Protein AF-0000000085035980 (afdb_homodimer)

Solvent-accessible surface area (backbone atoms only — not comparable to full-atom values): 27207 Å² total; per-residue (Å²): 126,82,71,66,86,50,69,92,52,62,40,72,42,54,65,80,47,55,46,78,44,64,84,33,50,32,32,36,39,43,34,33,29,64,43,65,61,63,40,51,68,20,53,54,36,39,59,37,24,78,70,65,35,41,71,38,26,33,40,32,36,49,60,96,44,25,35,40,38,38,39,32,27,53,57,57,89,90,57,61,62,69,59,51,44,53,54,54,40,66,39,82,35,38,68,42,63,49,66,51,69,40,91,44,62,8,38,35,56,46,75,41,41,35,51,34,28,55,84,95,39,54,28,29,56,40,51,43,65,27,53,51,40,35,54,52,49,40,23,71,74,60,32,64,69,53,27,39,54,50,34,19,52,39,17,21,44,25,11,39,47,51,28,53,55,51,50,51,53,28,55,66,45,71,53,76,56,48,68,54,43,44,64,68,43,52,36,30,46,38,19,35,33,26,42,18,52,51,47,78,45,78,58,96,74,32,34,41,40,36,26,37,72,33,46,79,35,58,98,44,79,38,94,49,69,72,54,30,32,61,52,15,22,51,48,26,17,47,24,59,59,63,68,46,81,61,50,72,44,72,78,38,20,39,23,47,66,42,93,34,27,28,30,44,32,41,61,72,78,126,126,82,72,66,84,50,70,92,51,62,40,71,41,54,64,78,47,56,46,79,44,64,84,32,49,32,32,37,37,42,36,34,28,64,44,66,60,64,38,51,67,18,53,54,37,39,59,38,24,78,71,65,32,39,71,38,28,33,39,32,36,49,59,94,43,26,35,41,38,37,39,31,27,52,56,58,89,88,56,61,61,69,59,51,45,53,56,54,39,65,39,83,36,38,69,44,62,48,66,50,69,42,90,43,61,8,37,34,56,48,74,40,40,35,53,35,27,56,83,93,38,55,28,29,57,40,51,42,64,27,54,50,39,34,54,53,49,40,23,70,76,60,32,61,68,53,26,38,54,50,36,20,52,39,16,21,45,25,10,40,47,51,30,52,55,52,51,51,52,28,53,65,47,70,52,79,56,47,67,53,45,44,64,68,41,53,36,29,46,39,19,37,33,26,41,20,51,51,48,79,46,78,55,96,74,32,34,40,40,35,27,36,73,32,46,79,36,59,98,43,80,38,95,49,70,72,52,31,33,60,52,16,23,51,48,26,17,47,23,59,59,62,67,47,80,59,49,73,43,72,78,37,18,40,24,47,67,42,91,34,26,28,31,44,34,40,62,73,80,129

Radius of gyration: 23.24 Å; Cα contacts (8 Å, |Δi|>4): 1250; chains: 2; bounding box: 61×68×43 Å

Sequence (540 aa):
MIHESLEGRYFCIKPPLLAVSPGKNLLIFYLEISRDRPGILAEVTRELSSRGVNIIRNSTQVEGGKGLIMIIVERPDDVNIEELKKHLESIEGIESVEYEESRIKGLLIPYHLFPLMREDVRIIAFNVRAIKHLSEELSRILGSSASGAILFRIGYEMGKGFAEDRLKIAERVGIKDPFEILRHISVPLYASSGYGIASLEEAGGVFSLRIRENFEAVDRKSKEPSCYMTKGMWKGSLERIFNRSISIEEVKCKAKGDEYCEFKIEIPRGMIHESLEGRYFCIKPPLLAVSPGKNLLIFYLEISRDRPGILAEVTRELSSRGVNIIRNSTQVEGGKGLIMIIVERPDDVNIEELKKHLESIEGIESVEYEESRIKGLLIPYHLFPLMREDVRIIAFNVRAIKHLSEELSRILGSSASGAILFRIGYEMGKGFAEDRLKIAERVGIKDPFEILRHISVPLYASSGYGIASLEEAGGVFSLRIRENFEAVDRKSKEPSCYMTKGMWKGSLERIFNRSISIEEVKCKAKGDEYCEFKIEIPRG

Structure (mmCIF, N/CA/C/O backbone):
data_AF-0000000085035980-model_v1
#
loop_
_entity.id
_entity.type
_entity.pdbx_description
1 polymer 'Predicted hydrocarbon binding protein (Contains V4R domain)'
#
loop_
_atom_site.group_PDB
_atom_site.id
_atom_site.type_symbol
_atom_site.label_atom_id
_atom_site.label_alt_id
_atom_site.label_comp_id
_atom_site.label_asym_id
_atom_site.label_entity_id
_atom_site.label_seq_id
_atom_site.pdbx_PDB_ins_code
_atom_site.Cartn_x
_atom_site.Cartn_y
_atom_site.Cartn_z
_atom_site.occupancy
_atom_site.B_iso_or_equiv
_atom_site.auth_seq_id
_atom_site.auth_comp_id
_atom_site.auth_asym_id
_atom_site.auth_atom_id
_atom_site.pdbx_PDB_model_num
ATOM 1 N N . MET A 1 1 ? 15.703 -25.156 -7.852 1 27.3 1 MET A N 1
ATOM 2 C CA . MET A 1 1 ? 15.422 -25.422 -6.445 1 27.3 1 MET A CA 1
ATOM 3 C C . MET A 1 1 ? 15.141 -24.125 -5.684 1 27.3 1 MET A C 1
ATOM 5 O O . MET A 1 1 ? 15.914 -23.172 -5.766 1 27.3 1 MET A O 1
ATOM 9 N N . ILE A 1 2 ? 13.961 -23.562 -5.57 1 38.06 2 ILE A N 1
ATOM 10 C CA . ILE A 1 2 ? 13.586 -22.406 -4.77 1 38.06 2 ILE A CA 1
ATOM 11 C C . ILE A 1 2 ? 14.391 -22.391 -3.475 1 38.06 2 ILE A C 1
ATOM 13 O O . ILE A 1 2 ? 14.367 -23.359 -2.707 1 38.06 2 ILE A O 1
ATOM 17 N N . HIS A 1 3 ? 15.469 -21.812 -3.385 1 40.28 3 HIS A N 1
ATOM 18 C CA . HIS A 1 3 ? 16.328 -21.844 -2.205 1 40.28 3 HIS A CA 1
ATOM 19 C C . HIS A 1 3 ? 15.508 -21.688 -0.926 1 40.28 3 HIS A C 1
ATOM 21 O O . HIS A 1 3 ? 14.695 -20.766 -0.806 1 40.28 3 HIS A O 1
ATOM 27 N N . GLU A 1 4 ? 15.281 -22.75 -0.201 1 49.59 4 GLU A N 1
ATOM 28 C CA . GLU A 1 4 ? 14.703 -23.188 1.066 1 49.59 4 GLU A CA 1
ATOM 29 C C . GLU A 1 4 ? 15.055 -22.219 2.193 1 49.59 4 GLU A C 1
ATOM 31 O O . GLU A 1 4 ? 14.602 -22.391 3.326 1 49.59 4 GLU A O 1
ATOM 36 N N . SER A 1 5 ? 16.094 -21.312 1.907 1 56.88 5 SER A N 1
ATOM 37 C CA . SER A 1 5 ? 16.672 -20.656 3.074 1 56.88 5 SER A CA 1
ATOM 38 C C . SER A 1 5 ? 15.664 -19.766 3.775 1 56.88 5 SER A C 1
ATOM 40 O O . SER A 1 5 ? 15.82 -19.438 4.957 1 56.88 5 SER A O 1
ATOM 42 N N . LEU A 1 6 ? 14.609 -19.438 3.057 1 75.88 6 LEU A N 1
ATOM 43 C CA . LEU A 1 6 ? 13.719 -18.516 3.727 1 75.88 6 LEU A CA 1
ATOM 44 C C . LEU A 1 6 ? 12.5 -19.234 4.293 1 75.88 6 LEU A C 1
ATOM 46 O O . LEU A 1 6 ? 11.539 -18.594 4.734 1 75.88 6 LEU A O 1
ATOM 50 N N . GLU A 1 7 ? 12.625 -20.516 4.359 1 71.56 7 GLU A N 1
ATOM 51 C CA . GLU A 1 7 ? 11.398 -21.188 4.773 1 71.56 7 GLU A CA 1
ATOM 52 C C . GLU A 1 7 ? 10.906 -20.656 6.117 1 71.56 7 GLU A C 1
ATOM 54 O O . GLU A 1 7 ? 11.656 -20.641 7.098 1 71.56 7 GLU A O 1
ATOM 59 N N . GLY A 1 8 ? 9.75 -20.141 6.148 1 79.81 8 GLY A N 1
ATOM 60 C CA . GLY A 1 8 ? 9 -19.688 7.309 1 79.81 8 GLY A CA 1
ATOM 61 C C . GLY A 1 8 ? 9.336 -18.266 7.711 1 79.81 8 GLY A C 1
ATOM 62 O O . GLY A 1 8 ? 8.75 -17.719 8.648 1 79.81 8 GLY A O 1
ATOM 63 N N . ARG A 1 9 ? 10.367 -17.703 7.043 1 90.88 9 ARG A N 1
ATOM 64 C CA . ARG A 1 9 ? 10.727 -16.344 7.391 1 90.88 9 ARG A CA 1
ATOM 65 C C . ARG A 1 9 ? 9.961 -15.336 6.531 1 90.88 9 ARG A C 1
ATOM 67 O O . ARG A 1 9 ? 9.797 -15.539 5.328 1 90.88 9 ARG A O 1
ATOM 74 N N . TYR A 1 10 ? 9.469 -14.336 7.184 1 93.31 10 TYR A N 1
ATOM 75 C CA . TYR A 1 10 ? 8.781 -13.242 6.504 1 93.31 10 TYR A CA 1
ATOM 76 C C . TYR A 1 10 ? 9.367 -11.898 6.91 1 93.31 10 TYR A C 1
ATOM 78 O O . TYR A 1 10 ? 9.945 -11.766 7.992 1 93.31 10 TYR A O 1
ATOM 86 N N . PHE A 1 11 ? 9.289 -10.992 6.023 1 94.75 11 PHE A N 1
ATOM 87 C CA . PHE A 1 11 ? 9.883 -9.68 6.215 1 94.75 11 PHE A CA 1
ATOM 88 C C . PHE A 1 11 ? 8.828 -8.586 6.102 1 94.75 11 PHE A C 1
ATOM 90 O O . PHE A 1 11 ? 8.141 -8.492 5.086 1 94.75 11 PHE A O 1
ATOM 97 N N . CYS A 1 12 ? 8.797 -7.816 7.086 1 94.56 12 CYS A N 1
ATOM 98 C CA . CYS A 1 12 ? 7.844 -6.715 7.156 1 94.56 12 CYS A CA 1
ATOM 99 C C . CYS A 1 12 ? 8.273 -5.566 6.246 1 94.56 12 CYS A C 1
ATOM 101 O O . CYS A 1 12 ? 9.453 -5.223 6.188 1 94.56 12 CYS A O 1
ATOM 103 N N . ILE A 1 13 ? 7.309 -5.004 5.543 1 94.12 13 ILE A N 1
ATOM 104 C CA . ILE A 1 13 ? 7.645 -3.854 4.711 1 94.12 13 ILE A CA 1
ATOM 105 C C . ILE A 1 13 ? 6.852 -2.633 5.168 1 94.12 13 ILE A C 1
ATOM 107 O O . ILE A 1 13 ? 5.652 -2.732 5.449 1 94.12 13 ILE A O 1
ATOM 111 N N . LYS A 1 14 ? 7.535 -1.536 5.23 1 93.44 14 LYS A N 1
ATOM 112 C CA . LYS A 1 14 ? 6.977 -0.222 5.535 1 93.44 14 LYS A CA 1
ATOM 113 C C . LYS A 1 14 ? 7.324 0.791 4.449 1 93.44 14 LYS A C 1
ATOM 115 O O . LYS A 1 14 ? 8.383 1.42 4.5 1 93.44 14 LYS A O 1
ATOM 120 N N . PRO A 1 15 ? 6.461 0.969 3.465 1 90.38 15 PRO A N 1
ATOM 121 C CA . PRO A 1 15 ? 6.754 1.975 2.441 1 90.38 15 PRO A CA 1
ATOM 122 C C . PRO A 1 15 ? 6.887 3.383 3.02 1 90.38 15 PRO A C 1
ATOM 124 O O . PRO A 1 15 ? 6.477 3.629 4.156 1 90.38 15 PRO A O 1
ATOM 127 N N . PRO A 1 16 ? 7.539 4.219 2.271 1 92.12 16 PRO A N 1
ATOM 128 C CA . PRO A 1 16 ? 7.781 5.559 2.807 1 92.12 16 PRO A CA 1
ATOM 129 C C . PRO A 1 16 ? 6.555 6.461 2.715 1 92.12 16 PRO A C 1
ATOM 131 O O . PRO A 1 16 ? 6.656 7.605 2.264 1 92.12 16 PRO A O 1
ATOM 134 N N . LEU A 1 17 ? 5.477 6.027 3.279 1 92.5 17 LEU A N 1
ATOM 135 C CA . LEU A 1 17 ? 4.219 6.762 3.271 1 92.5 17 LEU A CA 1
ATOM 136 C C . LEU A 1 17 ? 4.109 7.668 4.492 1 92.5 17 LEU A C 1
ATOM 138 O O . LEU A 1 17 ? 3.297 8.594 4.516 1 92.5 17 LEU A O 1
ATOM 142 N N . LEU A 1 18 ? 4.883 7.402 5.418 1 93.38 18 LEU A N 1
ATOM 143 C CA . LEU A 1 18 ? 4.879 8.062 6.719 1 93.38 18 LEU A CA 1
ATOM 144 C C . LEU A 1 18 ? 6.16 7.746 7.484 1 93.38 18 LEU A C 1
ATOM 146 O O . LEU A 1 18 ? 6.66 6.621 7.438 1 93.38 18 LEU A O 1
ATOM 150 N N . ALA A 1 19 ? 6.707 8.758 8.086 1 94.06 19 ALA A N 1
ATOM 151 C CA . ALA A 1 19 ? 7.84 8.547 8.984 1 94.06 19 ALA A CA 1
ATOM 152 C C . ALA A 1 19 ? 7.652 9.312 10.289 1 94.06 19 ALA A C 1
ATOM 154 O O . ALA A 1 19 ? 7.344 10.508 10.281 1 94.06 19 ALA A O 1
ATOM 155 N N . VAL A 1 20 ? 7.773 8.617 11.352 1 93.25 20 VAL A N 1
ATOM 156 C CA . VAL A 1 20 ? 7.672 9.219 12.68 1 93.25 20 VAL A CA 1
ATOM 157 C C . VAL A 1 20 ? 9 9.062 13.422 1 93.25 20 VAL A C 1
ATOM 159 O O . VAL A 1 20 ? 9.477 7.945 13.641 1 93.25 20 VAL A O 1
ATOM 162 N N . SER A 1 21 ? 9.648 10.062 13.703 1 92.06 21 SER A N 1
ATOM 163 C CA . SER A 1 21 ? 10.867 10.156 14.5 1 92.06 21 SER A CA 1
ATOM 164 C C . SER A 1 21 ? 10.797 11.312 15.484 1 92.06 21 SER A C 1
ATOM 166 O O . SER A 1 21 ? 11.328 12.391 15.227 1 92.06 21 SER A O 1
ATOM 168 N N . PRO A 1 22 ? 10.211 11.039 16.625 1 91 22 PRO A N 1
ATOM 169 C CA . PRO A 1 22 ? 9.922 12.125 17.562 1 91 22 PRO A CA 1
ATOM 170 C C . PRO A 1 22 ? 11.148 12.977 17.875 1 91 22 PRO A C 1
ATOM 172 O O . PRO A 1 22 ? 12.227 12.438 18.141 1 91 22 PRO A O 1
ATOM 175 N N . GLY A 1 23 ? 10.984 14.258 17.797 1 89.44 23 GLY A N 1
ATOM 176 C CA . GLY A 1 23 ? 12 15.219 18.188 1 89.44 23 GLY A CA 1
ATOM 177 C C . GLY A 1 23 ? 12.977 15.531 17.078 1 89.44 23 GLY A C 1
ATOM 178 O O . GLY A 1 23 ? 13.859 16.375 17.234 1 89.44 23 GLY A O 1
ATOM 179 N N . LYS A 1 24 ? 12.789 14.906 15.93 1 91.94 24 LYS A N 1
ATOM 180 C CA . LYS A 1 24 ? 13.719 15.117 14.828 1 91.94 24 LYS A CA 1
ATOM 181 C C . LYS A 1 24 ? 13.047 15.852 13.664 1 91.94 24 LYS A C 1
ATOM 183 O O . LYS A 1 24 ? 11.859 15.633 13.391 1 91.94 24 LYS A O 1
ATOM 188 N N . ASN A 1 25 ? 13.844 16.703 13.078 1 93.38 25 ASN A N 1
ATOM 189 C CA . ASN A 1 25 ? 13.375 17.25 11.812 1 93.38 25 ASN A CA 1
ATOM 190 C C . ASN A 1 25 ? 13.617 16.297 10.656 1 93.38 25 ASN A C 1
ATOM 192 O O . ASN A 1 25 ? 14.672 15.664 10.578 1 93.38 25 ASN A O 1
ATOM 196 N N . LEU A 1 26 ? 12.633 16.203 9.828 1 95.25 26 LEU A N 1
ATOM 197 C CA . LEU A 1 26 ? 12.727 15.234 8.742 1 95.25 26 LEU A CA 1
ATOM 198 C C . LEU A 1 26 ? 12.625 15.922 7.387 1 95.25 26 LEU A C 1
ATOM 200 O O . LEU A 1 26 ? 12.047 17 7.273 1 95.25 26 LEU A O 1
ATOM 204 N N . LEU A 1 27 ? 13.25 15.273 6.418 1 95.25 27 LEU A N 1
ATOM 205 C CA . LEU A 1 27 ? 13.25 15.703 5.027 1 95.25 27 LEU A CA 1
ATOM 206 C C . LEU A 1 27 ? 13.078 14.523 4.086 1 95.25 27 LEU A C 1
ATOM 208 O O . LEU A 1 27 ? 13.57 13.422 4.363 1 95.25 27 LEU A O 1
ATOM 212 N N . ILE A 1 28 ? 12.281 14.812 3.027 1 96.19 28 ILE A 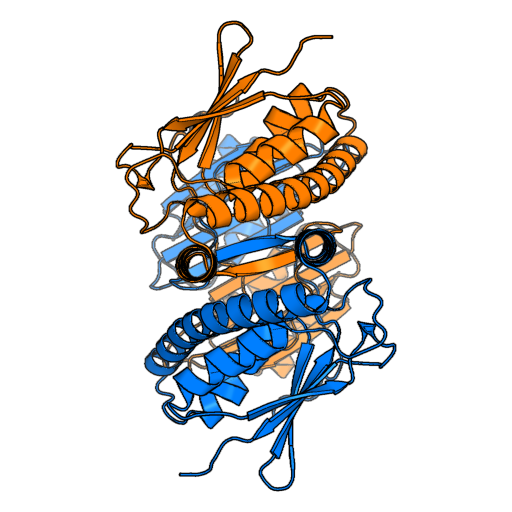N 1
ATOM 213 C CA . ILE A 1 28 ? 12.242 13.812 1.969 1 96.19 28 ILE A CA 1
ATOM 214 C C . ILE A 1 28 ? 12.805 14.398 0.677 1 96.19 28 ILE A C 1
ATOM 216 O O . ILE A 1 28 ? 12.477 15.531 0.315 1 96.19 28 ILE A O 1
ATOM 220 N N . PHE A 1 29 ? 13.656 13.656 0.027 1 96.94 29 PHE A N 1
ATOM 221 C CA . PHE A 1 29 ? 14.164 14 -1.3 1 96.94 29 PHE A CA 1
ATOM 222 C C . PHE A 1 29 ? 13.469 13.164 -2.371 1 96.94 29 PHE A C 1
ATOM 224 O O . PHE A 1 29 ? 13.211 11.977 -2.17 1 96.94 29 PHE A O 1
ATOM 231 N N . TYR A 1 30 ? 13.141 13.797 -3.471 1 97.19 30 TYR A N 1
ATOM 232 C CA . TYR A 1 30 ? 12.68 13.156 -4.695 1 97.19 30 TYR A CA 1
ATOM 233 C C . TYR A 1 30 ? 13.68 13.344 -5.824 1 97.19 30 TYR A C 1
ATOM 235 O O . TYR A 1 30 ? 13.906 14.469 -6.289 1 97.19 30 TYR A O 1
ATOM 243 N N . LEU A 1 31 ? 14.281 12.289 -6.219 1 98.19 31 LEU A N 1
ATOM 244 C CA . LEU A 1 31 ? 15.242 12.352 -7.316 1 98.19 31 LEU A CA 1
ATOM 245 C C . LEU A 1 31 ? 14.711 11.633 -8.547 1 98.19 31 LEU A C 1
ATOM 247 O O . LEU A 1 31 ? 14.555 10.406 -8.539 1 98.19 31 LEU A O 1
ATOM 251 N N . GLU A 1 32 ? 14.477 12.359 -9.602 1 97.75 32 GLU A N 1
ATOM 252 C CA . GLU A 1 32 ? 14.016 11.758 -10.844 1 97.75 32 GLU A CA 1
ATOM 253 C C . GLU A 1 32 ? 15.195 11.312 -11.711 1 97.75 32 GLU A C 1
ATOM 255 O O . GLU A 1 32 ? 16.156 12.062 -11.906 1 97.75 32 GLU A O 1
ATOM 260 N N . ILE A 1 33 ? 15.102 10.102 -12.141 1 97.88 33 ILE A N 1
ATOM 261 C CA . ILE A 1 33 ? 16.125 9.516 -13 1 97.88 33 ILE A CA 1
ATOM 262 C C . ILE A 1 33 ? 15.672 9.594 -14.461 1 97.88 33 ILE A C 1
ATOM 264 O O . ILE A 1 33 ? 14.609 9.078 -14.82 1 97.88 33 ILE A O 1
ATOM 268 N N . SER A 1 34 ? 16.438 10.172 -15.336 1 96.88 34 SER A N 1
ATOM 269 C CA . SER A 1 34 ? 16.125 10.273 -16.75 1 96.88 34 SER A CA 1
ATOM 270 C C . SER A 1 34 ? 16.828 9.195 -17.562 1 96.88 34 SER A C 1
ATOM 272 O O . SER A 1 34 ? 16.344 8.781 -18.625 1 96.88 34 SER A O 1
ATOM 274 N N . ARG A 1 35 ? 17.953 8.82 -17.062 1 96.44 35 ARG A N 1
ATOM 275 C CA . ARG A 1 35 ? 18.734 7.766 -17.703 1 96.44 35 ARG A CA 1
ATOM 276 C C . ARG A 1 35 ? 19.344 6.828 -16.672 1 96.44 35 ARG A C 1
ATOM 278 O O . ARG A 1 35 ? 20.406 7.121 -16.109 1 96.44 35 ARG A O 1
ATOM 285 N N . ASP A 1 36 ? 18.781 5.711 -16.641 1 94 36 ASP A N 1
ATOM 286 C CA . ASP A 1 36 ? 19.188 4.73 -15.633 1 94 36 ASP A CA 1
ATOM 287 C C . ASP A 1 36 ? 20.516 4.086 -16 1 94 36 ASP A C 1
ATOM 289 O O . ASP A 1 36 ? 20.828 3.908 -17.188 1 94 36 ASP A O 1
ATOM 293 N N . ARG A 1 37 ? 21.281 3.787 -15.062 1 93.19 37 ARG A N 1
ATOM 294 C CA . ARG A 1 37 ? 22.531 3.033 -15.117 1 93.19 37 ARG A CA 1
ATOM 295 C C . ARG A 1 37 ? 22.891 2.453 -13.758 1 93.19 37 ARG A C 1
ATOM 297 O O . ARG A 1 37 ? 22.469 2.982 -12.719 1 93.19 37 ARG A O 1
ATOM 304 N N . PRO A 1 38 ? 23.688 1.399 -13.844 1 91.81 38 PRO A N 1
ATOM 305 C CA . PRO A 1 38 ? 24.141 0.854 -12.562 1 91.81 38 PRO A CA 1
ATOM 306 C C . PRO A 1 38 ? 24.922 1.865 -11.727 1 91.81 38 PRO A C 1
ATOM 308 O O . PRO A 1 38 ? 25.781 2.57 -12.258 1 91.81 38 PRO A O 1
ATOM 311 N N . GLY A 1 39 ? 24.453 2.082 -10.406 1 94.56 39 GLY A N 1
ATOM 312 C CA . GLY A 1 39 ? 25.297 2.836 -9.492 1 94.56 39 GLY A CA 1
ATOM 313 C C . GLY A 1 39 ? 24.703 4.164 -9.078 1 94.56 39 GLY A C 1
ATOM 314 O O . GLY A 1 39 ? 25.219 4.84 -8.188 1 94.56 39 GLY A O 1
ATOM 315 N N . ILE A 1 40 ? 23.609 4.574 -9.648 1 97.25 40 ILE A N 1
ATOM 316 C CA . ILE A 1 40 ? 23.016 5.863 -9.32 1 97.25 40 ILE A CA 1
ATOM 317 C C . ILE A 1 40 ? 22.656 5.906 -7.84 1 97.25 40 ILE A C 1
ATOM 319 O O . ILE A 1 40 ? 23.016 6.84 -7.125 1 97.25 40 ILE A O 1
ATOM 323 N N . LEU A 1 41 ? 21.938 4.867 -7.352 1 97.75 41 LEU A N 1
ATOM 324 C CA . LEU A 1 41 ? 21.562 4.832 -5.945 1 97.75 41 LEU A CA 1
ATOM 325 C C . LEU A 1 41 ? 22.781 4.832 -5.043 1 97.75 41 LEU A C 1
ATOM 327 O O . LEU A 1 41 ? 22.797 5.488 -4 1 97.75 41 LEU A O 1
ATOM 331 N N . ALA A 1 42 ? 23.828 4.145 -5.469 1 97.44 42 ALA A N 1
ATOM 332 C CA . ALA A 1 42 ? 25.062 4.105 -4.707 1 97.44 42 ALA A CA 1
ATOM 333 C C . ALA A 1 42 ? 25.688 5.496 -4.582 1 97.44 42 ALA A C 1
ATOM 335 O O . ALA A 1 42 ? 26.125 5.895 -3.498 1 97.44 42 ALA A O 1
ATOM 336 N N . GLU A 1 43 ? 25.703 6.219 -5.625 1 97.62 43 GLU A N 1
ATOM 337 C CA . GLU A 1 43 ? 26.266 7.566 -5.621 1 97.62 43 GLU A CA 1
ATOM 338 C C . GLU A 1 43 ? 25.438 8.516 -4.766 1 97.62 43 GLU A C 1
ATOM 340 O O . GLU A 1 43 ? 25.984 9.305 -3.992 1 97.62 43 GLU A O 1
ATOM 345 N N . VAL A 1 44 ? 24.141 8.414 -4.922 1 98.38 44 VAL A N 1
ATOM 346 C CA . VAL A 1 44 ? 23.234 9.266 -4.164 1 98.38 44 VAL A CA 1
ATOM 347 C C . VAL A 1 44 ? 23.406 9.023 -2.67 1 98.38 44 VAL A C 1
ATOM 349 O O . VAL A 1 44 ? 23.578 9.961 -1.895 1 98.38 44 VAL A O 1
ATOM 352 N N . THR A 1 45 ? 23.422 7.754 -2.27 1 97.69 45 THR A N 1
ATOM 353 C CA . THR A 1 45 ? 23.484 7.414 -0.853 1 97.69 45 THR A CA 1
ATOM 354 C C . THR A 1 45 ? 24.875 7.715 -0.289 1 97.69 45 THR A C 1
ATOM 356 O O . THR A 1 45 ? 25 8.07 0.883 1 97.69 45 THR A O 1
ATOM 359 N N . ARG A 1 46 ? 25.844 7.621 -1.119 1 96.62 46 ARG A N 1
ATOM 360 C CA . ARG A 1 46 ? 27.188 7.992 -0.698 1 96.62 46 ARG A CA 1
ATOM 361 C C . ARG A 1 46 ? 27.281 9.484 -0.4 1 96.62 46 ARG A C 1
ATOM 363 O O . ARG A 1 46 ? 27.938 9.891 0.563 1 96.62 46 ARG A O 1
ATOM 370 N N . GLU A 1 47 ? 26.672 10.273 -1.249 1 96.38 47 GLU A N 1
ATOM 371 C CA . GLU A 1 47 ? 26.641 11.719 -1.019 1 96.38 47 GLU A CA 1
ATOM 372 C C . GLU A 1 47 ? 26.016 12.047 0.333 1 96.38 47 GLU A C 1
ATOM 374 O O . GLU A 1 47 ? 26.516 12.922 1.054 1 96.38 47 GLU A O 1
ATOM 379 N N . LEU A 1 48 ? 24.969 11.367 0.679 1 95.94 48 LEU A N 1
ATOM 380 C CA . LEU A 1 48 ? 24.297 11.578 1.955 1 95.94 48 LEU A CA 1
ATOM 381 C C . LEU A 1 48 ? 25.172 11.102 3.115 1 95.94 48 LEU A C 1
ATOM 383 O O . LEU A 1 48 ? 25.359 11.836 4.09 1 95.94 48 LEU A O 1
ATOM 387 N N . SER A 1 49 ? 25.75 9.938 2.957 1 94.75 49 SER A N 1
ATOM 388 C CA . SER A 1 49 ? 26.531 9.359 4.043 1 94.75 49 SER A CA 1
ATOM 389 C C . SER A 1 49 ? 27.797 10.156 4.297 1 94.75 49 SER A C 1
ATOM 391 O O . SER A 1 49 ? 28.25 10.289 5.441 1 94.75 49 SER A O 1
ATOM 393 N N . SER A 1 50 ? 28.438 10.68 3.264 1 93.75 50 SER A N 1
ATOM 394 C CA . SER A 1 50 ? 29.656 11.469 3.402 1 93.75 50 SER A CA 1
ATOM 395 C C . SER A 1 50 ? 29.406 12.734 4.219 1 93.75 50 SER A C 1
ATOM 397 O O . SER A 1 50 ? 30.344 13.328 4.754 1 93.75 50 SER A O 1
ATOM 399 N N . ARG A 1 51 ? 28.203 13.094 4.383 1 93.12 51 ARG A N 1
ATOM 400 C CA . ARG A 1 51 ? 27.828 14.289 5.133 1 93.12 51 ARG A CA 1
ATOM 401 C C . ARG A 1 51 ? 27.203 13.914 6.477 1 93.12 51 ARG A C 1
ATOM 403 O O . ARG A 1 51 ? 26.641 14.766 7.168 1 93.12 51 ARG A O 1
ATOM 410 N N . GLY A 1 52 ? 27.188 12.609 6.711 1 90.75 52 GLY A N 1
ATOM 411 C CA . GLY A 1 52 ? 26.688 12.125 7.988 1 90.75 52 GLY A CA 1
ATOM 412 C C . GLY A 1 52 ? 25.172 12.055 8.047 1 90.75 52 GLY A C 1
ATOM 413 O O . GLY A 1 52 ? 24.594 11.992 9.133 1 90.75 52 GLY A O 1
ATOM 414 N N . VAL A 1 53 ? 24.531 12.102 6.906 1 91.75 53 VAL A N 1
ATOM 415 C CA . VAL A 1 53 ? 23.078 12.078 6.855 1 91.75 53 VAL A CA 1
ATOM 416 C C . VAL A 1 53 ? 22.578 10.633 6.945 1 91.75 53 VAL A C 1
ATOM 418 O O . VAL A 1 53 ? 22.984 9.781 6.148 1 91.75 53 VAL A O 1
ATOM 421 N N . ASN A 1 54 ? 21.781 10.344 7.914 1 91.38 54 ASN A N 1
ATOM 422 C CA . ASN A 1 54 ? 21.203 9.016 8.094 1 91.38 54 ASN A CA 1
ATOM 423 C C . ASN A 1 54 ? 19.875 8.867 7.344 1 91.38 54 ASN A C 1
ATOM 425 O O . ASN A 1 54 ? 19.031 9.75 7.414 1 91.38 54 ASN A O 1
ATOM 429 N N . ILE A 1 55 ? 19.75 7.836 6.645 1 95.12 55 ILE A N 1
ATOM 430 C CA . ILE A 1 55 ? 18.547 7.535 5.875 1 95.12 55 ILE A CA 1
ATOM 431 C C . ILE A 1 55 ? 17.578 6.715 6.723 1 95.12 55 ILE A C 1
ATOM 433 O O . ILE A 1 55 ? 17.953 5.676 7.273 1 95.12 55 ILE A O 1
ATOM 437 N N . ILE A 1 56 ? 16.359 7.141 6.828 1 94.25 56 ILE A N 1
ATOM 438 C CA . ILE A 1 56 ? 15.328 6.488 7.617 1 94.25 56 ILE A CA 1
ATOM 439 C C . ILE A 1 56 ? 14.516 5.551 6.727 1 94.25 56 ILE A C 1
ATOM 441 O O . ILE A 1 56 ? 14.203 4.426 7.121 1 94.25 56 ILE A O 1
ATOM 445 N N . ARG A 1 57 ? 14.117 6.086 5.641 1 96 57 ARG A N 1
ATOM 446 C CA . ARG A 1 57 ? 13.367 5.348 4.633 1 96 57 ARG A CA 1
ATOM 447 C C . ARG A 1 57 ? 13.875 5.656 3.23 1 96 57 ARG A C 1
ATOM 449 O O . ARG A 1 57 ? 14.344 6.766 2.965 1 96 57 ARG A O 1
ATOM 456 N N . ASN A 1 58 ? 13.781 4.73 2.41 1 96.81 58 ASN A N 1
ATOM 457 C CA . ASN A 1 58 ? 14.117 4.914 1.002 1 96.81 58 ASN A CA 1
ATOM 458 C C . ASN A 1 58 ? 13.289 4 0.104 1 96.81 58 ASN A C 1
ATOM 460 O O . ASN A 1 58 ? 12.93 2.893 0.503 1 96.81 58 ASN A O 1
ATOM 464 N N . SER A 1 59 ? 12.953 4.516 -1.021 1 97.12 59 SER A N 1
ATOM 465 C CA . SER A 1 59 ? 12.328 3.725 -2.078 1 97.12 59 SER A CA 1
ATOM 466 C C . SER A 1 59 ? 12.875 4.105 -3.449 1 97.12 59 SER A C 1
ATOM 468 O O . SER A 1 59 ? 13 5.293 -3.768 1 97.12 59 SER A O 1
ATOM 470 N N . THR A 1 60 ? 13.266 3.188 -4.199 1 97.25 60 THR A N 1
ATOM 471 C CA . THR A 1 60 ? 13.727 3.393 -5.566 1 97.25 60 THR A CA 1
ATOM 472 C C . THR A 1 60 ? 12.93 2.531 -6.539 1 97.25 60 THR A C 1
ATOM 474 O O . THR A 1 60 ? 12.609 1.378 -6.246 1 97.25 60 THR A O 1
ATOM 477 N N . GLN A 1 61 ? 12.641 3.117 -7.641 1 96.06 61 GLN A N 1
ATOM 478 C CA . GLN A 1 61 ? 11.93 2.412 -8.703 1 96.06 61 GLN A CA 1
ATOM 479 C C . GLN A 1 61 ? 12.461 2.809 -10.078 1 96.06 61 GLN A C 1
ATOM 481 O O . GLN A 1 61 ? 12.68 3.99 -10.352 1 96.06 61 GLN A O 1
ATOM 486 N N . VAL A 1 62 ? 12.695 1.853 -10.883 1 94.56 62 VAL A N 1
ATOM 487 C CA . VAL A 1 62 ? 13.18 2.105 -12.227 1 94.56 62 VAL A CA 1
ATOM 488 C C . VAL A 1 62 ? 12.367 1.298 -13.234 1 94.56 62 VAL A C 1
ATOM 490 O O . VAL A 1 62 ? 12.07 0.124 -13 1 94.56 62 VAL A O 1
ATOM 493 N N . GLU A 1 63 ? 11.93 1.851 -14.273 1 89.75 63 GLU A N 1
ATOM 494 C CA . GLU A 1 63 ? 11.195 1.239 -15.383 1 89.75 63 GLU A CA 1
ATOM 495 C C . GLU A 1 63 ? 11.492 1.949 -16.703 1 89.75 63 GLU A C 1
ATOM 497 O O . GLU A 1 63 ? 11.328 3.166 -16.812 1 89.75 63 GLU A O 1
ATOM 502 N N . GLY A 1 64 ? 11.922 1.203 -17.719 1 88.31 64 GLY A N 1
ATOM 503 C CA . GLY A 1 64 ? 12.18 1.763 -19.047 1 88.31 64 GLY A CA 1
ATOM 504 C C . GLY A 1 64 ? 13.289 2.803 -19.047 1 88.31 64 GLY A C 1
ATOM 505 O O . GLY A 1 64 ? 13.188 3.816 -19.734 1 88.31 64 GLY A O 1
ATOM 506 N N . GLY A 1 65 ? 14.188 2.703 -18.172 1 92.62 65 GLY A N 1
ATOM 507 C CA . GLY A 1 65 ? 15.336 3.602 -18.125 1 92.62 65 GLY A CA 1
ATOM 508 C C . GLY A 1 65 ? 15.07 4.867 -17.328 1 92.62 65 GLY A C 1
ATOM 509 O O . GLY A 1 65 ? 15.969 5.691 -17.156 1 92.62 65 GLY A O 1
ATOM 510 N N . LYS A 1 66 ? 13.898 5.035 -16.906 1 96.12 66 LYS A N 1
ATOM 511 C CA . LYS A 1 66 ? 13.523 6.156 -16.047 1 96.12 66 LYS A CA 1
ATOM 512 C C . LYS A 1 66 ? 13.18 5.684 -14.648 1 96.12 66 LYS A C 1
ATOM 514 O O . LYS A 1 66 ? 12.953 4.492 -14.422 1 96.12 66 LYS A O 1
ATOM 519 N N . GLY A 1 67 ? 13.258 6.613 -13.766 1 96.19 67 GLY A N 1
ATOM 520 C CA . GLY A 1 67 ? 12.953 6.156 -12.422 1 96.19 67 GLY A CA 1
ATOM 521 C C . GLY A 1 67 ? 12.828 7.289 -11.422 1 96.19 67 GLY A C 1
ATOM 522 O O . GLY A 1 67 ? 12.758 8.461 -11.805 1 96.19 67 GLY A O 1
ATOM 523 N N . LEU A 1 68 ? 12.711 6.867 -10.172 1 97.62 68 LEU A N 1
ATOM 524 C CA . LEU A 1 68 ? 12.562 7.785 -9.047 1 97.62 68 LEU A CA 1
ATOM 525 C C . LEU A 1 68 ? 13.195 7.211 -7.789 1 97.62 68 LEU A C 1
ATOM 527 O O . LEU A 1 68 ? 13.039 6.023 -7.492 1 97.62 68 LEU A O 1
ATOM 531 N N . ILE A 1 69 ? 13.984 8.016 -7.129 1 98.12 69 ILE A N 1
ATOM 532 C CA . ILE A 1 69 ? 14.508 7.703 -5.805 1 98.12 69 ILE A CA 1
ATOM 533 C C . ILE A 1 69 ? 13.867 8.625 -4.766 1 98.12 69 ILE A C 1
ATOM 535 O O . ILE A 1 69 ? 13.898 9.852 -4.91 1 98.12 69 ILE A O 1
ATOM 539 N N . MET A 1 70 ? 13.289 8.086 -3.789 1 97.56 70 MET A N 1
ATOM 540 C CA . MET A 1 70 ? 12.75 8.82 -2.648 1 97.56 70 MET A CA 1
ATOM 541 C C . MET A 1 70 ? 13.516 8.484 -1.374 1 97.56 70 MET A C 1
ATOM 543 O O . MET A 1 70 ? 13.727 7.316 -1.06 1 97.56 70 MET A O 1
ATOM 547 N N . ILE A 1 71 ? 13.93 9.492 -0.656 1 97.75 71 ILE A N 1
ATOM 548 C CA . ILE A 1 71 ? 14.727 9.258 0.54 1 97.75 71 ILE A CA 1
ATOM 549 C C . ILE A 1 71 ? 14.242 10.156 1.674 1 97.75 71 ILE A C 1
ATOM 551 O O . ILE A 1 71 ? 14.188 11.383 1.525 1 97.75 71 ILE A O 1
ATOM 555 N N . ILE A 1 72 ? 13.859 9.578 2.746 1 96.94 72 ILE A N 1
ATOM 556 C CA . ILE A 1 72 ? 13.547 10.312 3.969 1 96.94 72 ILE A CA 1
ATOM 557 C C . ILE A 1 72 ? 14.742 10.273 4.914 1 96.94 72 ILE A C 1
ATOM 559 O O . ILE A 1 72 ? 15.266 9.195 5.223 1 96.94 72 ILE A O 1
ATOM 563 N N . VAL A 1 73 ? 15.148 11.398 5.375 1 96.5 73 VAL A N 1
ATOM 564 C CA . VAL A 1 73 ? 16.297 11.508 6.266 1 96.5 73 VAL A CA 1
ATOM 565 C C . VAL A 1 73 ? 15.953 12.406 7.449 1 96.5 73 VAL A C 1
ATOM 567 O O . VAL A 1 73 ? 14.977 13.156 7.406 1 96.5 73 VAL A O 1
ATOM 570 N N . GLU A 1 74 ? 16.734 12.195 8.508 1 92.62 74 GLU A N 1
ATOM 571 C CA . GLU A 1 74 ? 16.766 13.219 9.547 1 92.62 74 GLU A CA 1
ATOM 572 C C . GLU A 1 74 ? 17.547 14.445 9.086 1 92.62 74 GLU A C 1
ATOM 574 O O . GLU A 1 74 ? 18.672 14.32 8.602 1 92.62 74 GLU A O 1
ATOM 579 N N . ARG A 1 75 ? 16.922 15.562 9.133 1 91.06 75 ARG A N 1
ATOM 580 C CA . ARG A 1 75 ? 17.578 16.797 8.68 1 91.06 75 ARG A CA 1
ATOM 581 C C . ARG A 1 75 ? 18.859 17.062 9.461 1 91.06 75 ARG A C 1
ATOM 583 O O . ARG A 1 75 ? 18.812 17.219 10.688 1 91.06 75 ARG A O 1
ATOM 590 N N . PRO A 1 76 ? 19.922 17.047 8.734 1 86.38 76 PRO A N 1
ATOM 591 C CA . PRO A 1 76 ? 21.172 17.344 9.438 1 86.38 76 PRO A CA 1
ATOM 592 C C . PRO A 1 76 ? 21.312 18.812 9.805 1 86.38 76 PRO A C 1
ATOM 594 O O . PRO A 1 76 ? 20.906 19.688 9.039 1 86.38 76 PRO A O 1
ATOM 597 N N . ASP A 1 77 ? 21.828 19.141 10.969 1 84.25 77 ASP A N 1
ATOM 598 C CA . ASP A 1 77 ? 21.969 20.516 11.453 1 84.25 77 ASP A CA 1
ATOM 599 C C . ASP A 1 77 ? 23.047 21.266 10.68 1 84.25 77 ASP A C 1
ATOM 601 O O . ASP A 1 77 ? 22.906 22.469 10.43 1 84.25 77 ASP A O 1
ATOM 605 N N . ASP A 1 78 ? 24.062 20.641 10.227 1 88.38 78 ASP A N 1
ATOM 606 C CA . ASP A 1 78 ? 25.25 21.328 9.711 1 88.38 78 ASP A CA 1
ATOM 607 C C . ASP A 1 78 ? 25.359 21.172 8.195 1 88.38 78 ASP A C 1
ATOM 609 O O . ASP A 1 78 ? 26.422 21.391 7.621 1 88.38 78 ASP A O 1
ATOM 613 N N . VAL A 1 79 ? 24.25 20.844 7.578 1 90.69 79 VAL A N 1
ATOM 614 C CA . VAL A 1 79 ? 24.328 20.625 6.137 1 90.69 79 VAL A CA 1
ATOM 615 C C . VAL A 1 79 ? 23.453 21.641 5.414 1 90.69 79 VAL A C 1
ATOM 617 O O . VAL A 1 79 ? 22.297 21.859 5.789 1 90.69 79 VAL A O 1
ATOM 620 N N . ASN A 1 80 ? 24 22.359 4.473 1 94.06 80 ASN A N 1
ATOM 621 C CA . ASN A 1 80 ? 23.234 23.188 3.562 1 94.06 80 ASN A CA 1
ATOM 622 C C . ASN A 1 80 ? 22.438 22.359 2.562 1 94.06 80 ASN A C 1
ATOM 624 O O . ASN A 1 80 ? 23.016 21.797 1.624 1 94.06 80 ASN A O 1
ATOM 628 N N . ILE A 1 81 ? 21.219 22.344 2.656 1 94.06 81 ILE A N 1
ATOM 629 C CA . ILE A 1 81 ? 20.344 21.453 1.893 1 94.06 81 ILE A CA 1
ATOM 630 C C . ILE A 1 81 ? 20.375 21.859 0.42 1 94.06 81 ILE A C 1
ATOM 632 O O . ILE A 1 81 ? 20.328 21 -0.465 1 94.06 81 ILE A O 1
ATOM 636 N N . GLU A 1 82 ? 20.422 23.141 0.172 1 94.38 82 GLU A N 1
ATOM 637 C CA . GLU A 1 82 ? 20.469 23.594 -1.212 1 94.38 82 GLU A CA 1
ATOM 638 C C . GLU A 1 82 ? 21.75 23.156 -1.904 1 94.38 82 GLU A C 1
ATOM 640 O O . GLU A 1 82 ? 21.734 22.781 -3.076 1 94.38 82 GLU A O 1
ATOM 645 N N . GLU A 1 83 ? 22.766 23.203 -1.206 1 95.38 83 GLU A N 1
ATOM 646 C CA . GLU A 1 83 ? 24.031 22.719 -1.747 1 95.38 83 GLU A CA 1
ATOM 647 C C . GLU A 1 83 ? 23.984 21.219 -1.989 1 95.38 83 GLU A C 1
ATOM 649 O O . GLU A 1 83 ? 24.453 20.734 -3.025 1 95.38 83 GLU A O 1
ATOM 654 N N . LEU A 1 84 ? 23.484 20.5 -1.017 1 95.81 84 LEU A N 1
ATOM 655 C CA . LEU A 1 84 ? 23.328 19.062 -1.173 1 95.81 84 LEU A CA 1
ATOM 656 C C . LEU A 1 84 ? 22.469 18.75 -2.395 1 95.81 84 LEU A C 1
ATOM 658 O O . LEU A 1 84 ? 22.844 17.875 -3.199 1 95.81 84 LEU A O 1
ATOM 662 N N . LYS A 1 85 ? 21.375 19.484 -2.545 1 96.25 85 LYS A N 1
ATOM 663 C CA . LYS A 1 85 ? 20.484 19.312 -3.693 1 96.25 85 LYS A CA 1
ATOM 664 C C . LYS A 1 85 ? 21.25 19.484 -5.004 1 96.25 85 LYS A C 1
ATOM 666 O O . LYS A 1 85 ? 21.109 18.672 -5.922 1 96.25 85 LYS A O 1
ATOM 671 N N . LYS A 1 86 ? 22.062 20.484 -5.086 1 96.69 86 LYS A N 1
ATOM 672 C CA . LYS A 1 86 ? 22.844 20.766 -6.293 1 96.69 86 LYS A CA 1
ATOM 673 C C . LYS A 1 86 ? 23.828 19.641 -6.586 1 96.69 86 LYS A C 1
ATOM 675 O O . LYS A 1 86 ? 24.016 19.25 -7.738 1 96.69 86 LYS A O 1
ATOM 680 N N . HIS A 1 87 ? 24.453 19.094 -5.582 1 97.19 87 HIS A N 1
ATOM 681 C CA . HIS A 1 87 ? 25.375 17.969 -5.746 1 97.19 87 HIS A CA 1
ATOM 682 C C . HIS A 1 87 ? 24.656 16.734 -6.25 1 97.19 87 HIS A C 1
ATOM 684 O O . HIS A 1 87 ? 25.156 16.031 -7.137 1 97.19 87 HIS A O 1
ATOM 690 N N . LEU A 1 88 ? 23.531 16.484 -5.68 1 97.94 88 LEU A N 1
ATOM 691 C CA . LEU A 1 88 ? 22.734 15.344 -6.109 1 97.94 88 LEU A CA 1
ATOM 692 C C . LEU A 1 88 ? 22.312 15.492 -7.566 1 97.94 88 LEU A C 1
ATOM 694 O O . LEU A 1 88 ? 22.344 14.516 -8.328 1 97.94 88 LEU A O 1
ATOM 698 N N . GLU A 1 89 ? 21.969 16.703 -7.965 1 97.56 89 GLU A N 1
ATOM 699 C CA . GLU A 1 89 ? 21.531 16.984 -9.328 1 97.56 89 GLU A CA 1
ATOM 700 C C . GLU A 1 89 ? 22.672 16.797 -10.32 1 97.56 89 GLU A C 1
ATOM 702 O O . GLU A 1 89 ? 22.422 16.578 -11.508 1 97.56 89 GLU A O 1
ATOM 707 N N . SER A 1 90 ? 23.844 16.891 -9.836 1 97.69 90 SER A N 1
ATOM 708 C CA . SER A 1 90 ? 25 16.797 -10.711 1 97.69 90 SER A CA 1
ATOM 709 C C . SER A 1 90 ? 25.344 15.344 -11.016 1 97.69 90 SER A C 1
ATOM 711 O O . SER A 1 90 ? 26.172 15.07 -11.898 1 97.69 90 SER A O 1
ATOM 713 N N . ILE A 1 91 ? 24.781 14.422 -10.328 1 97.81 91 ILE A N 1
ATOM 714 C CA . ILE A 1 91 ? 25.016 13.008 -10.586 1 97.81 91 ILE A CA 1
ATOM 715 C C . ILE A 1 91 ? 24.469 12.641 -11.961 1 97.81 91 ILE A C 1
ATOM 717 O O . ILE A 1 91 ? 23.312 12.938 -12.281 1 97.81 91 ILE A O 1
ATOM 721 N N . GLU A 1 92 ? 25.297 11.992 -12.75 1 97.5 92 GLU A N 1
ATOM 722 C CA . GLU A 1 92 ? 24.875 11.594 -14.086 1 97.5 92 GLU A CA 1
ATOM 723 C C . GLU A 1 92 ? 23.656 10.68 -14.023 1 97.5 92 GLU A C 1
ATOM 725 O O . GLU A 1 92 ? 23.625 9.711 -13.266 1 97.5 92 GLU A O 1
ATOM 730 N N . GLY A 1 93 ? 22.656 10.961 -14.789 1 97.5 93 GLY A N 1
ATOM 731 C CA . GLY A 1 93 ? 21.438 10.172 -14.836 1 97.5 93 GLY A CA 1
ATOM 732 C C . GLY A 1 93 ? 20.281 10.797 -14.07 1 97.5 93 GLY A C 1
ATOM 733 O O . GLY A 1 93 ? 19.125 10.422 -14.258 1 97.5 93 GLY A O 1
ATOM 734 N N . ILE A 1 94 ? 20.594 11.703 -13.164 1 98.25 94 ILE A N 1
ATOM 735 C CA . ILE A 1 94 ? 19.562 12.391 -12.398 1 98.25 94 ILE A CA 1
ATOM 736 C C . ILE A 1 94 ? 19.062 13.602 -13.18 1 98.25 94 ILE A C 1
ATOM 738 O O . ILE A 1 94 ? 19.859 14.422 -13.641 1 98.25 94 ILE A O 1
ATOM 742 N N . GLU A 1 95 ? 17.812 13.68 -13.352 1 97 95 GLU A N 1
ATOM 743 C CA . GLU A 1 95 ? 17.172 14.766 -14.094 1 97 95 GLU A CA 1
ATOM 744 C C . GLU A 1 95 ? 16.844 15.938 -13.18 1 97 95 GLU A C 1
ATOM 746 O O . GLU A 1 95 ? 17.062 17.094 -13.547 1 97 95 GLU A O 1
ATOM 751 N N . SER A 1 96 ? 16.328 15.703 -12.07 1 96.38 96 SER A N 1
ATOM 752 C CA . SER A 1 96 ? 15.898 16.734 -11.141 1 96.38 96 SER A CA 1
ATOM 753 C C . SER A 1 96 ? 15.891 16.219 -9.703 1 96.38 96 SER A C 1
ATOM 755 O O . SER A 1 96 ? 15.781 15.016 -9.477 1 96.38 96 SER A O 1
ATOM 757 N N . VAL A 1 97 ? 16.094 17.109 -8.797 1 97.38 97 VAL A N 1
ATOM 758 C CA . VAL A 1 97 ? 16.016 16.828 -7.367 1 97.38 97 VAL A CA 1
ATOM 759 C C . VAL A 1 97 ? 15.117 17.859 -6.688 1 97.38 97 VAL A C 1
ATOM 761 O O . VAL A 1 97 ? 15.281 19.062 -6.895 1 97.38 97 VAL A O 1
ATOM 764 N N . GLU A 1 98 ? 14.148 17.375 -5.996 1 95.94 98 GLU A N 1
ATOM 765 C CA . GLU A 1 98 ? 13.297 18.203 -5.152 1 95.94 98 GLU A CA 1
ATOM 766 C C . GLU A 1 98 ? 13.25 17.672 -3.723 1 95.94 98 GLU A C 1
ATOM 768 O O . GLU A 1 98 ? 13.641 16.547 -3.461 1 95.94 98 GLU A O 1
ATOM 773 N N . TYR A 1 99 ? 12.938 18.531 -2.811 1 94.75 99 TYR A N 1
ATOM 774 C CA . TYR A 1 99 ? 12.805 18.062 -1.438 1 94.75 99 TYR A CA 1
ATOM 775 C C . TYR A 1 99 ? 11.672 18.781 -0.718 1 94.75 99 TYR A C 1
ATOM 777 O O . TYR A 1 99 ? 11.211 19.828 -1.167 1 94.75 99 TYR A O 1
ATOM 785 N N . GLU A 1 100 ? 11.141 18.156 0.288 1 93.12 100 GLU A N 1
ATOM 786 C CA . GLU A 1 100 ? 10.133 18.703 1.187 1 93.12 100 GLU A CA 1
ATOM 787 C C . GLU A 1 100 ? 10.523 18.5 2.646 1 93.12 100 GLU A C 1
ATOM 789 O O . GLU A 1 100 ? 11.039 17.438 3.02 1 93.12 100 GLU A O 1
ATOM 794 N N . GLU A 1 101 ? 10.297 19.516 3.402 1 91.44 101 GLU A N 1
ATOM 795 C CA . GLU A 1 101 ? 10.609 19.453 4.828 1 91.44 101 GLU A CA 1
ATOM 796 C C . GLU A 1 101 ? 9.352 19.188 5.656 1 91.44 101 GLU A C 1
ATOM 798 O O . GLU A 1 101 ? 8.25 19.609 5.273 1 91.44 101 GLU A O 1
ATOM 803 N N . SER A 1 102 ? 9.609 18.516 6.742 1 89.19 102 SER A N 1
ATOM 804 C CA . SER A 1 102 ? 8.484 18.266 7.641 1 89.19 102 SER A CA 1
ATOM 805 C C . SER A 1 102 ? 7.945 19.562 8.227 1 89.19 102 SER A C 1
ATOM 807 O O . SER A 1 102 ? 8.711 20.484 8.492 1 89.19 102 SER A O 1
ATOM 809 N N . ARG A 1 103 ? 6.672 19.672 8.422 1 88.25 103 ARG A N 1
ATOM 810 C CA . ARG A 1 103 ? 6.027 20.828 9.023 1 88.25 103 ARG A CA 1
ATOM 811 C C . ARG A 1 103 ? 5.875 20.656 10.531 1 88.25 103 ARG A C 1
ATOM 813 O O . ARG A 1 103 ? 5.668 21.625 11.258 1 88.25 103 ARG A O 1
ATOM 820 N N . ILE A 1 104 ? 5.848 19.391 10.898 1 92.25 104 ILE A N 1
ATOM 821 C CA . ILE A 1 104 ? 5.766 19.016 12.305 1 92.25 104 ILE A CA 1
ATOM 822 C C . ILE A 1 104 ? 7.016 18.234 12.703 1 92.25 104 ILE A C 1
ATOM 824 O O . ILE A 1 104 ? 7.375 17.25 12.055 1 92.25 104 ILE A O 1
ATOM 828 N N . LYS A 1 105 ? 7.648 18.797 13.797 1 93.25 105 LYS A N 1
ATOM 829 C CA . LYS A 1 105 ? 8.828 18.094 14.289 1 93.25 105 LYS A CA 1
ATOM 830 C C . LYS A 1 105 ? 8.484 16.641 14.617 1 93.25 105 LYS A C 1
ATOM 832 O O . LYS A 1 105 ? 7.488 16.359 15.289 1 93.25 105 LYS A O 1
ATOM 837 N N . GLY A 1 106 ? 9.273 15.719 14.062 1 94.06 106 GLY A N 1
ATOM 838 C CA . GLY A 1 106 ? 9.117 14.305 14.359 1 94.06 106 GLY A CA 1
ATOM 839 C C . GLY A 1 106 ? 8.203 13.586 13.391 1 94.06 106 GLY A C 1
ATOM 840 O O . GLY A 1 106 ? 8.047 12.359 13.461 1 94.06 106 GLY A O 1
ATOM 841 N N . LEU A 1 107 ? 7.625 14.344 12.477 1 95.38 107 LEU A N 1
ATOM 842 C CA . LEU A 1 107 ? 6.625 13.734 11.609 1 95.38 107 LEU A CA 1
ATOM 843 C C . LEU A 1 107 ? 6.812 14.18 10.164 1 95.38 107 LEU A C 1
ATOM 845 O O . LEU A 1 107 ? 6.883 15.375 9.883 1 95.38 107 LEU A O 1
ATOM 849 N N . LEU A 1 108 ? 6.926 13.211 9.305 1 95.62 108 LEU A N 1
ATOM 850 C CA . LEU A 1 108 ? 6.93 13.516 7.875 1 95.62 108 LEU A CA 1
ATOM 851 C C . LEU A 1 108 ? 5.922 12.641 7.133 1 95.62 108 LEU A C 1
ATOM 853 O O . LEU A 1 108 ? 6.043 11.414 7.133 1 95.62 108 LEU A O 1
ATOM 857 N N . ILE A 1 109 ? 4.918 13.211 6.605 1 95.31 109 ILE A N 1
ATOM 858 C CA . ILE A 1 109 ? 4.008 12.625 5.625 1 95.31 109 ILE A CA 1
ATOM 859 C C . ILE A 1 109 ? 4.203 13.305 4.273 1 95.31 109 ILE A C 1
ATOM 861 O O . ILE A 1 109 ? 3.934 14.5 4.125 1 95.31 109 ILE A O 1
ATOM 865 N N . PRO A 1 110 ? 4.68 12.547 3.334 1 93.06 110 PRO A N 1
ATOM 866 C CA . PRO A 1 110 ? 4.957 13.188 2.047 1 93.06 110 PRO A CA 1
ATOM 867 C C . PRO A 1 110 ? 3.693 13.688 1.354 1 93.06 110 PRO A C 1
ATOM 869 O O . PRO A 1 110 ? 2.871 12.891 0.9 1 93.06 110 PRO A O 1
ATOM 872 N N . TYR A 1 111 ? 3.611 14.945 1.132 1 88.94 111 TYR A N 1
ATOM 873 C CA . TYR A 1 111 ? 2.438 15.586 0.55 1 88.94 111 TYR A CA 1
ATOM 874 C C . TYR A 1 111 ? 2.414 15.406 -0.963 1 88.94 111 TYR A C 1
ATOM 876 O O . TYR A 1 111 ? 1.356 15.516 -1.59 1 88.94 111 TYR A O 1
ATOM 884 N N . HIS A 1 112 ? 3.525 15.117 -1.488 1 92.69 112 HIS A N 1
ATOM 885 C CA . HIS A 1 112 ? 3.625 15.109 -2.943 1 92.69 112 HIS A CA 1
ATOM 886 C C . HIS A 1 112 ? 3.748 13.688 -3.477 1 92.69 112 HIS A C 1
ATOM 888 O O . HIS A 1 112 ? 4.016 13.484 -4.664 1 92.69 112 HIS A O 1
ATOM 894 N N . LEU A 1 113 ? 3.609 12.797 -2.6 1 92.94 113 LEU A N 1
ATOM 895 C CA . LEU A 1 113 ? 3.672 11.398 -3 1 92.94 113 LEU A CA 1
ATOM 896 C C . LEU A 1 113 ? 2.303 10.898 -3.457 1 92.94 113 LEU A C 1
ATOM 898 O O . LEU A 1 113 ? 1.444 10.586 -2.629 1 92.94 113 LEU A O 1
ATOM 902 N N . PHE A 1 114 ? 2.145 10.82 -4.746 1 94.88 114 PHE A N 1
ATOM 903 C CA . PHE A 1 114 ? 0.898 10.375 -5.363 1 94.88 114 PHE A CA 1
ATOM 904 C C . PHE A 1 114 ? 1.078 10.172 -6.859 1 94.88 114 PHE A C 1
ATOM 906 O O . PHE A 1 114 ? 1.798 10.93 -7.516 1 94.88 114 PHE A O 1
ATOM 913 N N . PRO A 1 115 ? 0.443 9.117 -7.34 1 96 115 PRO A N 1
ATOM 914 C CA . PRO A 1 115 ? -0.39 8.055 -6.773 1 96 115 PRO A CA 1
ATOM 915 C C . PRO A 1 115 ? 0.429 6.871 -6.262 1 96 115 PRO A C 1
ATOM 917 O O . PRO A 1 115 ? 1.646 6.832 -6.457 1 96 115 PRO A O 1
ATOM 920 N N . LEU A 1 116 ? -0.16 6.039 -5.523 1 95.44 116 LEU A N 1
ATOM 921 C CA . LEU A 1 116 ? 0.36 4.719 -5.188 1 95.44 116 LEU A CA 1
ATOM 922 C C . LEU A 1 116 ? 0.014 3.705 -6.273 1 95.44 116 LEU A C 1
ATOM 924 O O . LEU A 1 116 ? -1.153 3.557 -6.641 1 95.44 116 LEU A O 1
ATOM 928 N N . MET A 1 117 ? 1.072 3.027 -6.789 1 94.44 117 MET A N 1
ATOM 929 C CA . MET A 1 117 ? 0.836 2.156 -7.938 1 94.44 117 MET A CA 1
ATOM 930 C C . MET A 1 117 ? 1.471 0.787 -7.723 1 94.44 117 MET A C 1
ATOM 932 O O . MET A 1 117 ? 2.518 0.678 -7.078 1 94.44 117 MET A O 1
ATOM 936 N N . ARG A 1 118 ? 0.843 -0.175 -8.172 1 91.56 118 ARG A N 1
ATOM 937 C CA . ARG A 1 118 ? 1.429 -1.482 -8.453 1 91.56 118 ARG A CA 1
ATOM 938 C C . ARG A 1 118 ? 1.527 -1.73 -9.953 1 91.56 118 ARG A C 1
ATOM 940 O O . ARG A 1 118 ? 0.53 -2.053 -10.602 1 91.56 118 ARG A O 1
ATOM 947 N N . GLU A 1 119 ? 2.686 -1.587 -10.453 1 87.88 119 GLU A N 1
ATOM 948 C CA . GLU A 1 119 ? 2.859 -1.547 -11.898 1 87.88 119 GLU A CA 1
ATOM 949 C C . GLU A 1 119 ? 1.953 -0.496 -12.539 1 87.88 119 GLU A C 1
ATOM 951 O O . GLU A 1 119 ? 2.061 0.692 -12.227 1 87.88 119 GLU A O 1
ATOM 956 N N . ASP A 1 120 ? 0.958 -0.949 -13.336 1 87.12 120 ASP A N 1
ATOM 957 C CA . ASP A 1 120 ? 0.113 0.003 -14.047 1 87.12 120 ASP A CA 1
ATOM 958 C C . ASP A 1 120 ? -1.25 0.142 -13.375 1 87.12 120 ASP A C 1
ATOM 960 O O . ASP A 1 120 ? -2.17 0.735 -13.938 1 87.12 120 ASP A O 1
ATOM 964 N N . VAL A 1 121 ? -1.32 -0.345 -12.18 1 90.25 121 VAL A N 1
ATOM 965 C CA . VAL A 1 121 ? -2.602 -0.341 -11.477 1 90.25 121 VAL A CA 1
ATOM 966 C C . VAL A 1 121 ? -2.521 0.569 -10.258 1 90.25 121 VAL A C 1
ATOM 968 O O . VAL A 1 121 ? -1.611 0.437 -9.438 1 90.25 121 VAL A O 1
ATOM 971 N N . ARG A 1 122 ? -3.477 1.512 -10.203 1 93.81 122 ARG A N 1
ATOM 972 C CA . ARG A 1 122 ? -3.562 2.365 -9.023 1 93.81 122 ARG A CA 1
ATOM 973 C C . ARG A 1 122 ? -4.094 1.588 -7.824 1 93.81 122 ARG A C 1
ATOM 975 O O . ARG A 1 122 ? -5.129 0.924 -7.914 1 93.81 122 ARG A O 1
ATOM 982 N N . ILE A 1 123 ? -3.355 1.65 -6.711 1 93.81 123 ILE A N 1
ATOM 983 C CA . ILE A 1 123 ? -3.785 0.944 -5.508 1 93.81 123 ILE A CA 1
ATOM 984 C C . ILE A 1 123 ? -3.973 1.938 -4.363 1 93.81 123 ILE A C 1
ATOM 986 O O . ILE A 1 123 ? -3.51 3.078 -4.441 1 93.81 123 ILE A O 1
ATOM 990 N N . ILE A 1 124 ? -4.754 1.558 -3.371 1 93.62 124 ILE A N 1
ATOM 991 C CA . ILE A 1 124 ? -4.992 2.324 -2.154 1 93.62 124 ILE A CA 1
ATOM 992 C C . ILE A 1 124 ? -4.75 1.443 -0.931 1 93.62 124 ILE A C 1
ATOM 994 O O . ILE A 1 124 ? -4.906 0.222 -0.998 1 93.62 124 ILE A O 1
ATOM 998 N N . ALA A 1 125 ? -4.336 2.027 0.124 1 92.69 125 ALA A N 1
ATOM 999 C CA . ALA A 1 125 ? -4.012 1.294 1.345 1 92.69 125 ALA A CA 1
ATOM 1000 C C . ALA A 1 125 ? -5.098 1.475 2.4 1 92.69 125 ALA A C 1
ATOM 1002 O O . ALA A 1 125 ? -5.465 2.604 2.736 1 92.69 125 ALA A O 1
ATOM 1003 N N . PHE A 1 126 ? -5.605 0.366 2.941 1 89.62 126 PHE A N 1
ATOM 1004 C CA . PHE A 1 126 ? -6.555 0.406 4.047 1 89.62 126 PHE A CA 1
ATOM 1005 C C . PHE A 1 126 ? -5.973 -0.264 5.285 1 89.62 126 PHE A C 1
ATOM 1007 O O . PHE A 1 126 ? -5.227 -1.237 5.18 1 89.62 126 PHE A O 1
ATOM 1014 N N . ASN A 1 127 ? -6.305 0.332 6.395 1 89.12 127 ASN A N 1
ATOM 1015 C CA . ASN A 1 127 ? -6.004 -0.369 7.641 1 89.12 127 ASN A CA 1
ATOM 1016 C C . ASN A 1 127 ? -6.867 -1.616 7.801 1 89.12 127 ASN A C 1
ATOM 1018 O O . ASN A 1 127 ? -8.07 -1.587 7.523 1 89.12 127 ASN A O 1
ATOM 1022 N N . VAL A 1 128 ? -6.281 -2.713 8.203 1 89.06 128 VAL A N 1
ATOM 1023 C CA . VAL A 1 128 ? -7.012 -3.969 8.344 1 89.06 128 VAL A CA 1
ATOM 1024 C C . VAL A 1 128 ? -8.18 -3.779 9.312 1 89.06 128 VAL A C 1
ATOM 1026 O O . VAL A 1 128 ? -9.242 -4.379 9.133 1 89.06 128 VAL A O 1
ATOM 1029 N N . ARG A 1 129 ? -8.094 -2.92 10.312 1 83.44 129 ARG A N 1
ATOM 1030 C CA . ARG A 1 129 ? -9.133 -2.686 11.305 1 83.44 129 ARG A CA 1
ATOM 1031 C C . ARG A 1 129 ? -10.375 -2.062 10.656 1 83.44 129 ARG A C 1
ATOM 1033 O O . ARG A 1 129 ? -11.492 -2.279 11.125 1 83.44 129 ARG A O 1
ATOM 1040 N N . ALA A 1 130 ? -10.062 -1.265 9.602 1 78.56 130 ALA A N 1
ATOM 1041 C CA . ALA A 1 130 ? -11.188 -0.651 8.906 1 78.56 130 ALA A CA 1
ATOM 1042 C C . ALA A 1 130 ? -12.102 -1.712 8.297 1 78.56 130 ALA A C 1
ATOM 1044 O O . ALA A 1 130 ? -13.32 -1.55 8.273 1 78.56 130 ALA A O 1
ATOM 1045 N N . ILE A 1 131 ? -11.562 -2.822 7.832 1 81.69 131 ILE A N 1
ATOM 1046 C CA . ILE A 1 131 ? -12.344 -3.902 7.234 1 81.69 131 ILE A CA 1
ATOM 1047 C C . ILE A 1 131 ? -13.164 -4.605 8.32 1 81.69 131 ILE A C 1
ATOM 1049 O O . ILE A 1 131 ? -14.312 -4.984 8.086 1 81.69 131 ILE A O 1
ATOM 1053 N N . LYS A 1 132 ? -12.516 -4.82 9.406 1 83.88 132 LYS A N 1
ATOM 1054 C CA . LYS A 1 132 ? -13.227 -5.395 10.547 1 83.88 132 LYS A CA 1
ATOM 1055 C C . LYS A 1 132 ? -14.453 -4.555 10.906 1 83.88 132 LYS A C 1
ATOM 1057 O O . LYS A 1 132 ? -15.547 -5.09 11.102 1 83.88 132 LYS A O 1
ATOM 1062 N N . HIS A 1 133 ? -14.273 -3.287 10.945 1 77.81 133 HIS A N 1
ATOM 1063 C CA . HIS A 1 133 ? -15.367 -2.383 11.289 1 77.81 133 HIS A CA 1
ATOM 1064 C C . HIS A 1 133 ? -16.484 -2.457 10.25 1 77.81 133 HIS A C 1
ATOM 1066 O O . HIS A 1 133 ? -17.656 -2.424 10.594 1 77.81 133 HIS A O 1
ATOM 1072 N N . LEU A 1 134 ? -16.078 -2.539 9.008 1 77.25 134 LEU A N 1
ATOM 1073 C CA . LEU A 1 134 ? -17.031 -2.695 7.93 1 77.25 134 LEU A CA 1
ATOM 1074 C C . LEU A 1 134 ? -17.891 -3.943 8.133 1 77.25 134 LEU A C 1
ATOM 1076 O O . LEU A 1 134 ? -19.125 -3.875 8.078 1 77.25 134 LEU A O 1
ATOM 1080 N N . SER A 1 135 ? -17.266 -5.055 8.367 1 83.06 135 SER A N 1
ATOM 1081 C CA . SER A 1 135 ? -17.953 -6.328 8.539 1 83.06 135 SER A CA 1
ATOM 1082 C C . SER A 1 135 ? -18.875 -6.289 9.75 1 83.06 135 SER A C 1
ATOM 1084 O O . SER A 1 135 ? -20.016 -6.754 9.68 1 83.06 135 SER A O 1
ATOM 1086 N N . GLU A 1 136 ? -18.406 -5.734 10.836 1 84.38 136 GLU A N 1
ATOM 1087 C CA . GLU A 1 136 ? -19.188 -5.645 12.062 1 84.38 136 GLU A CA 1
ATOM 1088 C C . GLU A 1 136 ? -20.406 -4.734 11.875 1 84.38 136 GLU A C 1
ATOM 1090 O O . GLU A 1 136 ? -21.5 -5.047 12.352 1 84.38 136 GLU A O 1
ATOM 1095 N N . GLU A 1 137 ? -20.172 -3.654 11.219 1 79.62 137 GLU A N 1
ATOM 1096 C CA . GLU A 1 137 ? -21.266 -2.715 11 1 79.62 137 GLU A CA 1
ATOM 1097 C C . GLU A 1 137 ? -22.328 -3.314 10.086 1 79.62 137 GLU A C 1
ATOM 1099 O O . GLU A 1 137 ? -23.531 -3.172 10.352 1 79.62 137 GLU A O 1
ATOM 1104 N N . LEU A 1 138 ? -21.922 -3.914 8.984 1 82 138 LEU A N 1
ATOM 1105 C CA . LEU A 1 138 ? -22.875 -4.578 8.102 1 82 138 LEU A CA 1
ATOM 1106 C C . LEU A 1 138 ? -23.688 -5.625 8.867 1 82 138 LEU A C 1
ATOM 1108 O O . LEU A 1 138 ? -24.906 -5.734 8.688 1 82 138 LEU A O 1
ATOM 1112 N N . SER A 1 139 ? -23 -6.387 9.695 1 86.44 139 SER A N 1
ATOM 1113 C CA . SER A 1 139 ? -23.672 -7.41 10.492 1 86.44 139 SER A CA 1
ATOM 1114 C C . SER A 1 139 ? -24.688 -6.785 11.453 1 86.44 139 SER A C 1
ATOM 1116 O O . SER A 1 139 ? -25.766 -7.336 11.664 1 86.44 139 SER A O 1
ATOM 1118 N N . ARG A 1 140 ? -24.297 -5.711 12.07 1 85 140 ARG A N 1
ATOM 1119 C CA . ARG A 1 140 ? -25.172 -5.008 13 1 85 140 ARG A CA 1
ATOM 1120 C C . ARG A 1 140 ? -26.438 -4.52 12.297 1 85 140 ARG A C 1
ATOM 1122 O O . ARG A 1 140 ? -27.547 -4.672 12.82 1 85 140 ARG A O 1
ATOM 1129 N N . ILE A 1 141 ? -26.281 -4.082 11.07 1 80.12 141 ILE A N 1
ATOM 1130 C CA . ILE A 1 141 ? -27.391 -3.459 10.352 1 80.12 141 ILE A CA 1
ATOM 1131 C C . ILE A 1 141 ? -28.266 -4.539 9.711 1 80.12 141 ILE A C 1
ATOM 1133 O O . ILE A 1 141 ? -29.484 -4.457 9.758 1 80.12 141 ILE A O 1
ATOM 1137 N N . LEU A 1 142 ? -27.672 -5.559 9.141 1 84 142 LEU A N 1
ATOM 1138 C CA . LEU A 1 142 ? -28.391 -6.469 8.258 1 84 142 LEU A CA 1
ATOM 1139 C C . LEU A 1 142 ? -28.547 -7.844 8.906 1 84 142 LEU A C 1
ATOM 1141 O O . LEU A 1 142 ? -29.328 -8.672 8.438 1 84 142 LEU A O 1
ATOM 1145 N N . GLY A 1 143 ? -27.828 -8.07 9.953 1 87.75 143 GLY A N 1
ATOM 1146 C CA . GLY A 1 143 ? -27.703 -9.414 10.492 1 87.75 143 GLY A CA 1
ATOM 1147 C C . GLY A 1 143 ? -26.562 -10.203 9.875 1 87.75 143 GLY A C 1
ATOM 1148 O O . GLY A 1 143 ? -26.094 -9.875 8.789 1 87.75 143 GLY A O 1
ATOM 1149 N N . SER A 1 144 ? -26.172 -11.281 10.508 1 87.56 144 SER A N 1
ATOM 1150 C CA . SER A 1 144 ? -24.969 -12.031 10.156 1 87.56 144 SER A CA 1
ATOM 1151 C C . SER A 1 144 ? -25.109 -12.695 8.789 1 87.56 144 SER A C 1
ATOM 1153 O O . SER A 1 144 ? -24.172 -12.664 7.984 1 87.56 144 SER A O 1
ATOM 1155 N N . SER A 1 145 ? -26.297 -13.273 8.562 1 89.81 145 SER A N 1
ATOM 1156 C CA . SER A 1 145 ? -26.484 -14 7.309 1 89.81 145 SER A CA 1
ATOM 1157 C C . SER A 1 145 ? -26.453 -13.055 6.113 1 89.81 145 SER A C 1
ATOM 1159 O O . SER A 1 145 ? -25.703 -13.281 5.156 1 89.81 145 SER A O 1
ATOM 1161 N N . ALA A 1 146 ? -27.156 -12.008 6.215 1 87.5 146 ALA A N 1
ATOM 1162 C CA . ALA A 1 146 ? -27.219 -11.031 5.129 1 87.5 146 ALA A CA 1
ATOM 1163 C C . ALA A 1 146 ? -25.859 -10.344 4.945 1 87.5 146 ALA A C 1
ATOM 1165 O O . ALA A 1 146 ? -25.438 -10.109 3.812 1 87.5 146 ALA A O 1
ATOM 1166 N N . SER A 1 147 ? -25.234 -10.031 6 1 88.12 147 SER A N 1
ATOM 1167 C CA . SER A 1 147 ? -23.922 -9.398 5.934 1 88.12 147 SER A CA 1
ATOM 1168 C C . SER A 1 147 ? -22.906 -10.305 5.234 1 88.12 147 SER A C 1
ATOM 1170 O O . SER A 1 147 ? -22.109 -9.836 4.414 1 88.12 147 SER A O 1
ATOM 1172 N N . GLY A 1 148 ? -22.984 -11.586 5.559 1 91.06 148 GLY A N 1
ATOM 1173 C CA . GLY A 1 148 ? -22.094 -12.539 4.906 1 91.06 148 GLY A CA 1
ATOM 1174 C C . GLY A 1 148 ? -22.297 -12.609 3.404 1 91.06 148 GLY A C 1
ATOM 1175 O O . GLY A 1 148 ? -21.328 -12.641 2.645 1 91.06 148 GLY A O 1
ATOM 1176 N N . ALA A 1 149 ? -23.547 -12.625 3.023 1 90.44 149 ALA A N 1
ATOM 1177 C CA . ALA A 1 149 ? -23.859 -12.672 1.601 1 90.44 149 ALA A CA 1
ATOM 1178 C C . ALA A 1 149 ? -23.344 -11.43 0.879 1 90.44 149 ALA A C 1
ATOM 1180 O O . ALA A 1 149 ? -22.797 -11.531 -0.223 1 90.44 149 ALA A O 1
ATOM 1181 N N . ILE A 1 150 ? -23.484 -10.328 1.503 1 84.69 150 ILE A N 1
ATOM 1182 C CA . ILE A 1 150 ? -23.062 -9.062 0.909 1 84.69 150 ILE A CA 1
ATOM 1183 C C . ILE A 1 150 ? -21.531 -9.031 0.817 1 84.69 150 ILE A C 1
ATOM 1185 O O . ILE A 1 150 ? -20.969 -8.664 -0.218 1 84.69 150 ILE A O 1
ATOM 1189 N N . LEU A 1 151 ? -20.891 -9.414 1.897 1 88.19 151 LEU A N 1
ATOM 1190 C CA . LEU A 1 151 ? -19.422 -9.445 1.908 1 88.19 151 LEU A CA 1
ATOM 1191 C C . LEU A 1 151 ? -18.906 -10.398 0.841 1 88.19 151 LEU A C 1
ATOM 1193 O O . LEU A 1 151 ? -17.906 -10.102 0.173 1 88.19 151 LEU A O 1
ATOM 1197 N N . PHE A 1 152 ? -19.578 -11.5 0.716 1 93.56 152 PHE A N 1
ATOM 1198 C CA . PHE A 1 152 ? -19.203 -12.453 -0.324 1 93.56 152 PHE A CA 1
ATOM 1199 C C . PHE A 1 152 ? -19.328 -11.812 -1.704 1 93.56 152 PHE A C 1
ATOM 1201 O O . PHE A 1 152 ? -18.406 -11.938 -2.525 1 93.56 152 PHE A O 1
ATOM 1208 N N . ARG A 1 153 ? -20.391 -11.203 -1.991 1 88.5 153 ARG A N 1
ATOM 1209 C CA . ARG A 1 153 ? -20.609 -10.578 -3.291 1 88.5 153 ARG A CA 1
ATOM 1210 C C . ARG A 1 153 ? -19.578 -9.477 -3.555 1 88.5 153 ARG A C 1
ATOM 1212 O O . ARG A 1 153 ? -19.094 -9.336 -4.676 1 88.5 153 ARG A O 1
ATOM 1219 N N . ILE A 1 154 ? -19.297 -8.711 -2.537 1 83.25 154 ILE A N 1
ATOM 1220 C CA . ILE A 1 154 ? -18.281 -7.68 -2.645 1 83.25 154 ILE A CA 1
ATOM 1221 C C . ILE A 1 154 ? -16.938 -8.32 -3.01 1 83.25 154 ILE A C 1
ATOM 1223 O O . ILE A 1 154 ? -16.281 -7.887 -3.957 1 83.25 154 ILE A O 1
ATOM 1227 N N . GLY A 1 155 ? -16.594 -9.344 -2.279 1 91.19 155 GLY A N 1
ATOM 1228 C CA . GLY A 1 155 ? -15.359 -10.062 -2.576 1 91.19 155 GLY A CA 1
ATOM 1229 C C . GLY A 1 155 ? -15.32 -10.625 -3.982 1 91.19 155 GLY A C 1
ATOM 1230 O O . GLY A 1 155 ? -14.305 -10.523 -4.676 1 91.19 155 GLY A O 1
ATOM 1231 N N . TYR A 1 156 ? -16.453 -11.172 -4.363 1 92.75 156 TYR A N 1
ATOM 1232 C CA . TYR A 1 156 ? -16.562 -11.789 -5.68 1 92.75 156 TYR A CA 1
ATOM 1233 C C . TYR A 1 156 ? -16.266 -10.781 -6.785 1 92.75 156 TYR A C 1
ATOM 1235 O O . TYR A 1 156 ? -15.461 -11.055 -7.68 1 92.75 156 TYR A O 1
ATOM 1243 N N . GLU A 1 157 ? -16.828 -9.648 -6.695 1 87.12 157 GLU A N 1
ATOM 1244 C CA . GLU A 1 157 ? -16.625 -8.617 -7.707 1 87.12 157 GLU A CA 1
ATOM 1245 C C . GLU A 1 157 ? -15.211 -8.055 -7.656 1 87.12 157 GLU A C 1
ATOM 1247 O O . GLU A 1 157 ? -14.602 -7.789 -8.695 1 87.12 157 GLU A O 1
ATOM 1252 N N . MET A 1 158 ? -14.711 -7.875 -6.453 1 87.25 158 MET A N 1
ATOM 1253 C CA . MET A 1 158 ? -13.312 -7.477 -6.316 1 87.25 158 MET A CA 1
ATOM 1254 C C . MET A 1 158 ? -12.391 -8.5 -6.973 1 87.25 158 MET A C 1
ATOM 1256 O O . MET A 1 158 ? -11.445 -8.133 -7.668 1 87.25 158 MET A O 1
ATOM 1260 N N . GLY A 1 159 ? -12.695 -9.758 -6.695 1 92.75 159 GLY A N 1
ATOM 1261 C CA . GLY A 1 159 ? -11.906 -10.852 -7.254 1 92.75 159 GLY A CA 1
ATOM 1262 C C . GLY A 1 159 ? -11.844 -10.82 -8.766 1 92.75 159 GLY A C 1
ATOM 1263 O O . GLY A 1 159 ? -10.789 -11.078 -9.359 1 92.75 159 GLY A O 1
ATOM 1264 N N . LYS A 1 160 ? -12.953 -10.516 -9.414 1 89.81 160 LYS A N 1
ATOM 1265 C CA . LYS A 1 160 ? -12.961 -10.383 -10.867 1 89.81 160 LYS A CA 1
ATOM 1266 C C . LYS A 1 160 ? -11.992 -9.297 -11.328 1 89.81 160 LYS A C 1
ATOM 1268 O O . LYS A 1 160 ? -11.281 -9.477 -12.32 1 89.81 160 LYS A O 1
ATOM 1273 N N . GLY A 1 161 ? -12.031 -8.219 -10.602 1 85.81 161 GLY A N 1
ATOM 1274 C CA . GLY A 1 161 ? -11.094 -7.152 -10.906 1 85.81 161 GLY A CA 1
ATOM 1275 C C . GLY A 1 161 ? -9.641 -7.566 -10.734 1 85.81 161 GLY A C 1
ATOM 1276 O O . GLY A 1 161 ? -8.805 -7.27 -11.586 1 85.81 161 GLY A O 1
ATOM 1277 N N . PHE A 1 162 ? -9.375 -8.258 -9.609 1 90.38 162 PHE A N 1
ATOM 1278 C CA . PHE A 1 162 ? -8.031 -8.766 -9.375 1 90.38 162 PHE A CA 1
ATOM 1279 C C . PHE A 1 162 ? -7.574 -9.648 -10.531 1 90.38 162 PHE A C 1
ATOM 1281 O O . PHE A 1 162 ? -6.426 -9.562 -10.977 1 90.38 162 PHE A O 1
ATOM 1288 N N . ALA A 1 163 ? -8.5 -10.5 -10.953 1 93.5 163 ALA A N 1
ATOM 1289 C CA . ALA A 1 163 ? -8.188 -11.438 -12.031 1 93.5 163 ALA A CA 1
ATOM 1290 C C . ALA A 1 163 ? -7.734 -10.695 -13.281 1 93.5 163 ALA A C 1
ATOM 1292 O O . ALA A 1 163 ? -6.809 -11.125 -13.969 1 93.5 163 ALA A O 1
ATOM 1293 N N . GLU A 1 164 ? -8.352 -9.594 -13.602 1 90.69 164 GLU A N 1
ATOM 1294 C CA . GLU A 1 164 ? -7.977 -8.812 -14.773 1 90.69 164 GLU A CA 1
ATOM 1295 C C . GLU A 1 164 ? -6.52 -8.359 -14.695 1 90.69 164 GLU A C 1
ATOM 1297 O O . GLU A 1 164 ? -5.777 -8.477 -15.672 1 90.69 164 GLU A O 1
ATOM 1302 N N . ASP A 1 165 ? -6.148 -7.887 -13.586 1 91.25 165 ASP A N 1
ATOM 1303 C CA . ASP A 1 165 ? -4.773 -7.457 -13.367 1 91.25 165 ASP A CA 1
ATOM 1304 C C . ASP A 1 165 ? -3.805 -8.633 -13.492 1 91.25 165 ASP A C 1
ATOM 1306 O O . ASP A 1 165 ? -2.738 -8.5 -14.102 1 91.25 165 ASP A O 1
ATOM 1310 N N . ARG A 1 166 ? -4.168 -9.734 -12.906 1 94.75 166 ARG A N 1
ATOM 1311 C CA . ARG A 1 166 ? -3.32 -10.922 -12.906 1 94.75 166 ARG A CA 1
ATOM 1312 C C . ARG A 1 166 ? -3.143 -11.469 -14.32 1 94.75 166 ARG A C 1
ATOM 1314 O O . ARG A 1 166 ? -2.053 -11.906 -14.688 1 94.75 166 ARG A O 1
ATOM 1321 N N . LEU A 1 167 ? -4.199 -11.406 -15.086 1 95.69 167 LEU A N 1
ATOM 1322 C CA . LEU A 1 167 ? -4.133 -11.867 -16.469 1 95.69 167 LEU A CA 1
ATOM 1323 C C . LEU A 1 167 ? -3.232 -10.961 -17.297 1 95.69 167 LEU A C 1
ATOM 1325 O O . LEU A 1 167 ? -2.492 -11.438 -18.172 1 95.69 167 LEU A O 1
ATOM 1329 N N . LYS A 1 168 ? -3.314 -9.68 -17.031 1 94.5 168 LYS A N 1
ATOM 1330 C CA . LYS A 1 168 ? -2.436 -8.742 -17.719 1 94.5 168 LYS A CA 1
ATOM 1331 C C . LYS A 1 168 ? -0.971 -9.016 -17.391 1 94.5 168 LYS A C 1
ATOM 1333 O O . LYS A 1 168 ? -0.114 -8.984 -18.281 1 94.5 168 LYS A O 1
ATOM 1338 N N . ILE A 1 169 ? -0.69 -9.266 -16.172 1 94.94 169 ILE A N 1
ATOM 1339 C CA . ILE A 1 169 ? 0.666 -9.602 -15.742 1 94.94 169 ILE A CA 1
ATOM 1340 C C . ILE A 1 169 ? 1.122 -10.875 -16.453 1 94.94 169 ILE A C 1
ATOM 1342 O O . ILE A 1 169 ? 2.23 -10.938 -16.984 1 94.94 169 ILE A O 1
ATOM 1346 N N . ALA A 1 170 ? 0.257 -11.859 -16.406 1 96.94 170 ALA A N 1
ATOM 1347 C CA . ALA A 1 170 ? 0.562 -13.141 -17.031 1 96.94 170 ALA A CA 1
ATOM 1348 C C . ALA A 1 170 ? 0.892 -12.953 -18.516 1 96.94 170 ALA A C 1
ATOM 1350 O O . ALA A 1 170 ? 1.854 -13.539 -19.016 1 96.94 170 ALA A O 1
ATOM 1351 N N . GLU A 1 171 ? 0.122 -12.164 -19.156 1 96.31 171 GLU A N 1
ATOM 1352 C CA . GLU A 1 171 ? 0.337 -11.883 -20.578 1 96.31 171 GLU A CA 1
ATOM 1353 C C . GLU A 1 171 ? 1.707 -11.258 -20.812 1 96.31 171 GLU A C 1
ATOM 1355 O O . GLU A 1 171 ? 2.416 -11.641 -21.75 1 96.31 171 GLU A O 1
ATOM 1360 N N . ARG A 1 172 ? 2.096 -10.375 -20.016 1 94.31 172 ARG A N 1
ATOM 1361 C CA . ARG A 1 172 ? 3.352 -9.648 -20.172 1 94.31 172 ARG A CA 1
ATOM 1362 C C . ARG A 1 172 ? 4.547 -10.594 -20.047 1 94.31 172 ARG A C 1
ATOM 1364 O O . ARG A 1 172 ? 5.609 -10.336 -20.609 1 94.31 172 ARG A O 1
ATOM 1371 N N . VAL A 1 173 ? 4.32 -11.633 -19.312 1 95.62 173 VAL A N 1
ATOM 1372 C CA . VAL A 1 173 ? 5.465 -12.508 -19.062 1 95.62 173 VAL A CA 1
ATOM 1373 C C . VAL A 1 173 ? 5.266 -13.836 -19.797 1 95.62 173 VAL A C 1
ATOM 1375 O O . VAL A 1 173 ? 6.02 -14.789 -19.578 1 95.62 173 VAL A O 1
ATOM 1378 N N . GLY A 1 174 ? 4.23 -14 -20.516 1 95.06 174 GLY A N 1
ATOM 1379 C CA . GLY A 1 174 ? 4.031 -15.109 -21.438 1 95.06 174 GLY A CA 1
ATOM 1380 C C . GLY A 1 174 ? 3.449 -16.344 -20.766 1 95.06 174 GLY A C 1
ATOM 1381 O O . GLY A 1 174 ? 3.678 -17.469 -21.203 1 95.06 174 GLY A O 1
ATOM 1382 N N . ILE A 1 175 ? 2.762 -16.141 -19.641 1 95.69 175 ILE A N 1
ATOM 1383 C CA . ILE A 1 175 ? 2.119 -17.266 -18.969 1 95.69 175 ILE A CA 1
ATOM 1384 C C . ILE A 1 175 ? 0.662 -17.375 -19.422 1 95.69 175 ILE A C 1
ATOM 1386 O O . ILE A 1 175 ? -0.087 -16.391 -19.344 1 95.69 175 ILE A O 1
ATOM 1390 N N . LYS A 1 176 ? 0.276 -18.562 -19.859 1 95.38 176 LYS A N 1
ATOM 1391 C CA . LYS A 1 176 ? -1.089 -18.75 -20.344 1 95.38 176 LYS A CA 1
ATOM 1392 C C . LYS A 1 176 ? -1.839 -19.766 -19.484 1 95.38 176 LYS A C 1
ATOM 1394 O O . LYS A 1 176 ? -3.066 -19.719 -19.375 1 95.38 176 LYS A O 1
ATOM 1399 N N . ASP A 1 177 ? -1.13 -20.719 -18.938 1 95.5 177 ASP A N 1
ATOM 1400 C CA . ASP A 1 177 ? -1.74 -21.766 -18.125 1 95.5 177 ASP A CA 1
ATOM 1401 C C . ASP A 1 177 ? -2.385 -21.188 -16.859 1 95.5 177 ASP A C 1
ATOM 1403 O O . ASP A 1 177 ? -1.697 -20.609 -16.016 1 95.5 177 ASP A O 1
ATOM 1407 N N . PRO A 1 178 ? -3.688 -21.328 -16.719 1 95.31 178 PRO A N 1
ATOM 1408 C CA . PRO A 1 178 ? -4.375 -20.766 -15.555 1 95.31 178 PRO A CA 1
ATOM 1409 C C . PRO A 1 178 ? -3.838 -21.312 -14.234 1 95.31 178 PRO A C 1
ATOM 1411 O O . PRO A 1 178 ? -3.854 -20.609 -13.219 1 95.31 178 PRO A O 1
ATOM 1414 N N . PHE A 1 179 ? -3.361 -22.516 -14.203 1 93.75 179 PHE A N 1
ATOM 1415 C CA . PHE A 1 179 ? -2.801 -23.078 -12.984 1 93.75 179 PHE A CA 1
ATOM 1416 C C . PHE A 1 179 ? -1.493 -22.391 -12.617 1 93.75 179 PHE A C 1
ATOM 1418 O O . PHE A 1 179 ? -1.189 -22.203 -11.438 1 93.75 179 PHE A O 1
ATOM 1425 N N . GLU A 1 180 ? -0.745 -22.031 -13.586 1 94.88 180 GLU A N 1
ATOM 1426 C CA . GLU A 1 180 ? 0.475 -21.266 -13.336 1 94.88 180 GLU A CA 1
ATOM 1427 C C . GLU A 1 180 ? 0.155 -19.875 -12.828 1 94.88 180 GLU A C 1
ATOM 1429 O O . GLU A 1 180 ? 0.844 -19.344 -11.945 1 94.88 180 GLU A O 1
ATOM 1434 N N . ILE A 1 181 ? -0.881 -19.266 -13.391 1 96.69 181 ILE A N 1
ATOM 1435 C CA . ILE A 1 181 ? -1.325 -17.953 -12.93 1 96.69 181 ILE A CA 1
ATOM 1436 C C . ILE A 1 181 ? -1.744 -18.031 -11.469 1 96.69 181 ILE A C 1
ATOM 1438 O O . ILE A 1 181 ? -1.369 -17.172 -10.664 1 96.69 181 ILE A O 1
ATOM 1442 N N . LEU A 1 182 ? -2.492 -19.094 -11.148 1 95.38 182 LEU A N 1
ATOM 1443 C CA . LEU A 1 182 ? -2.932 -19.312 -9.773 1 95.38 182 LEU A CA 1
ATOM 1444 C C . LEU A 1 182 ? -1.734 -19.438 -8.836 1 95.38 182 LEU A C 1
ATOM 1446 O O . LEU A 1 182 ? -1.623 -18.703 -7.855 1 95.38 182 LEU A O 1
ATOM 1450 N N . ARG A 1 183 ? -0.758 -20.266 -9.148 1 93.25 183 ARG A N 1
ATOM 1451 C CA . ARG A 1 183 ? 0.341 -20.625 -8.266 1 93.25 183 ARG A CA 1
ATOM 1452 C C . ARG A 1 183 ? 1.372 -19.516 -8.172 1 93.25 183 ARG A C 1
ATOM 1454 O O . ARG A 1 183 ? 1.914 -19.25 -7.098 1 93.25 183 ARG A O 1
ATOM 1461 N N . HIS A 1 184 ? 1.561 -18.844 -9.305 1 94.19 184 HIS A N 1
ATOM 1462 C CA . HIS A 1 184 ? 2.744 -17.984 -9.367 1 94.19 184 HIS A CA 1
ATOM 1463 C C . HIS A 1 184 ? 2.361 -16.516 -9.375 1 94.19 184 HIS A C 1
ATOM 1465 O O . HIS A 1 184 ? 3.223 -15.641 -9.227 1 94.19 184 HIS A O 1
ATOM 1471 N N . ILE A 1 185 ? 1.141 -16.203 -9.531 1 96 185 ILE A N 1
ATOM 1472 C CA . ILE A 1 185 ? 0.721 -14.805 -9.547 1 96 185 ILE A CA 1
ATOM 1473 C C . ILE A 1 185 ? -0.334 -14.578 -8.461 1 96 185 ILE A C 1
ATOM 1475 O O . ILE A 1 185 ? -0.131 -13.773 -7.551 1 96 185 ILE A O 1
ATOM 1479 N N . SER A 1 186 ? -1.389 -15.359 -8.484 1 96.5 186 SER A N 1
ATOM 1480 C CA . SER A 1 186 ? -2.514 -15.125 -7.582 1 96.5 186 SER A CA 1
ATOM 1481 C C . SER A 1 186 ? -2.119 -15.352 -6.129 1 96.5 186 SER A C 1
ATOM 1483 O O . SER A 1 186 ? -2.375 -14.5 -5.27 1 96.5 186 SER A O 1
ATOM 1485 N N . VAL A 1 187 ? -1.466 -16.469 -5.852 1 95.62 187 VAL A N 1
ATOM 1486 C CA . VAL A 1 187 ? -1.13 -16.844 -4.48 1 95.62 187 VAL A CA 1
ATOM 1487 C C . VAL A 1 187 ? -0.093 -15.875 -3.922 1 95.62 187 VAL A C 1
ATOM 1489 O O . VAL A 1 187 ? -0.309 -15.258 -2.873 1 95.62 187 VAL A O 1
ATOM 1492 N N . PRO A 1 188 ? 0.94 -15.609 -4.637 1 94.25 188 PRO A N 1
ATOM 1493 C CA . PRO A 1 188 ? 1.921 -14.688 -4.059 1 94.25 188 PRO A CA 1
ATOM 1494 C C . PRO A 1 188 ? 1.407 -13.25 -3.977 1 94.25 188 PRO A C 1
ATOM 1496 O O . PRO A 1 188 ? 1.767 -12.516 -3.055 1 94.25 188 PRO A O 1
ATOM 1499 N N . LEU A 1 189 ? 0.578 -12.82 -4.902 1 94.31 189 LEU A N 1
ATOM 1500 C CA . LEU A 1 189 ? 0.054 -11.461 -4.871 1 94.31 189 LEU A CA 1
ATOM 1501 C C . LEU A 1 189 ? -0.868 -11.258 -3.676 1 94.31 189 LEU A C 1
ATOM 1503 O O . LEU A 1 189 ? -0.968 -10.156 -3.143 1 94.31 189 LEU A O 1
ATOM 1507 N N . TYR A 1 190 ? -1.493 -12.344 -3.254 1 95.5 190 TYR A N 1
ATOM 1508 C CA . TYR A 1 190 ? -2.336 -12.266 -2.066 1 95.5 190 TYR A CA 1
ATOM 1509 C C . TYR A 1 190 ? -1.529 -11.82 -0.852 1 95.5 190 TYR A C 1
ATOM 1511 O O . TYR A 1 190 ? -1.973 -10.961 -0.086 1 95.5 190 TYR A O 1
ATOM 1519 N N . ALA A 1 191 ? -0.363 -12.359 -0.691 1 92.69 191 ALA A N 1
ATOM 1520 C CA . ALA A 1 191 ? 0.507 -12.031 0.436 1 92.69 191 ALA A CA 1
ATOM 1521 C C . ALA A 1 191 ? 1.152 -10.664 0.247 1 92.69 191 ALA A C 1
ATOM 1523 O O . ALA A 1 191 ? 1.155 -9.836 1.165 1 92.69 191 ALA A O 1
ATOM 1524 N N . SER A 1 192 ? 1.631 -10.43 -0.959 1 92.06 192 SER A N 1
ATOM 1525 C CA . SER A 1 192 ? 2.363 -9.195 -1.213 1 92.06 192 SER A CA 1
ATOM 1526 C C . SER A 1 192 ? 1.443 -7.984 -1.136 1 92.06 192 SER A C 1
ATOM 1528 O O . SER A 1 192 ? 1.908 -6.855 -0.949 1 92.06 192 SER A O 1
ATOM 1530 N N . SER A 1 193 ? 0.136 -8.242 -1.271 1 93.19 193 SER A N 1
ATOM 1531 C CA . SER A 1 193 ? -0.85 -7.176 -1.129 1 93.19 193 SER A CA 1
ATOM 1532 C C . SER A 1 193 ? -1.243 -6.977 0.331 1 93.19 193 SER A C 1
ATOM 1534 O O . SER A 1 193 ? -2.029 -6.082 0.651 1 93.19 193 SER A O 1
ATOM 1536 N N . GLY A 1 194 ? -0.733 -7.824 1.17 1 95.31 194 GLY A N 1
ATOM 1537 C CA . GLY A 1 194 ? -0.96 -7.668 2.598 1 95.31 194 GLY A CA 1
ATOM 1538 C C . GLY A 1 194 ? -2.16 -8.453 3.1 1 95.31 194 GLY A C 1
ATOM 1539 O O . GLY A 1 194 ? -2.529 -8.344 4.27 1 95.31 194 GLY A O 1
ATOM 1540 N N . TYR A 1 195 ? -2.766 -9.32 2.287 1 96.31 195 TYR A N 1
ATOM 1541 C CA . TYR A 1 195 ? -4.035 -9.938 2.65 1 96.31 195 TYR A CA 1
ATOM 1542 C C . TYR A 1 195 ? -3.818 -11.109 3.594 1 96.31 195 TYR A C 1
ATOM 1544 O O . TYR A 1 195 ? -4.711 -11.469 4.367 1 96.31 195 TYR A O 1
ATOM 1552 N N . GLY A 1 196 ? -2.725 -11.727 3.525 1 97 196 GLY A N 1
ATOM 1553 C CA . GLY A 1 196 ? -2.393 -12.922 4.285 1 97 196 GLY A CA 1
ATOM 1554 C C . GLY A 1 196 ? -1.362 -13.797 3.602 1 97 196 GLY A C 1
ATOM 1555 O O . GLY A 1 196 ? -1.02 -13.57 2.439 1 97 196 GLY A O 1
ATOM 1556 N N . ILE A 1 197 ? -0.842 -14.688 4.352 1 96.5 197 ILE A N 1
ATOM 1557 C CA . ILE A 1 197 ? 0.13 -15.641 3.824 1 96.5 197 ILE A CA 1
ATOM 1558 C C . ILE A 1 197 ? -0.595 -16.859 3.264 1 96.5 197 ILE A C 1
ATOM 1560 O O . ILE A 1 197 ? -1.021 -17.734 4.02 1 96.5 197 ILE A O 1
ATOM 1564 N N . ALA A 1 198 ? -0.737 -16.922 1.965 1 96.62 198 ALA A N 1
ATOM 1565 C CA . ALA A 1 198 ? -1.504 -17.984 1.307 1 96.62 198 ALA A CA 1
ATOM 1566 C C . ALA A 1 198 ? -0.586 -19.078 0.789 1 96.62 198 ALA A C 1
ATOM 1568 O O . ALA A 1 198 ? 0.535 -18.812 0.352 1 96.62 198 ALA A O 1
ATOM 1569 N N . SER A 1 199 ? -0.969 -20.25 0.896 1 95 199 SER A N 1
ATOM 1570 C CA . SER A 1 199 ? -0.322 -21.422 0.304 1 95 199 SER A CA 1
ATOM 1571 C C . SER A 1 199 ? -1.344 -22.359 -0.33 1 95 199 SER A C 1
ATOM 1573 O O . SER A 1 199 ? -2.498 -22.406 0.102 1 95 199 SER A O 1
ATOM 1575 N N . LEU A 1 200 ? -0.959 -22.984 -1.338 1 95.31 200 LEU A N 1
ATOM 1576 C CA . LEU A 1 200 ? -1.841 -23.859 -2.1 1 95.31 200 LEU A CA 1
ATOM 1577 C C . LEU A 1 200 ? -1.287 -25.281 -2.143 1 95.31 200 LEU A C 1
ATOM 1579 O O . LEU A 1 200 ? -0.112 -25.484 -2.455 1 95.31 200 LEU A O 1
ATOM 1583 N N . GLU A 1 201 ? -2.072 -26.172 -1.734 1 93.94 201 GLU A N 1
ATOM 1584 C CA . GLU A 1 201 ? -1.761 -27.594 -1.862 1 93.94 201 GLU A CA 1
ATOM 1585 C C . GLU A 1 201 ? -2.824 -28.328 -2.682 1 93.94 201 GLU A C 1
ATOM 1587 O O . GLU A 1 201 ? -4.008 -27.984 -2.607 1 93.94 201 GLU A O 1
ATOM 1592 N N . GLU A 1 202 ? -2.369 -29.141 -3.5 1 90.94 202 GLU A N 1
ATOM 1593 C CA . GLU A 1 202 ? -3.299 -29.922 -4.309 1 90.94 202 GLU A CA 1
ATOM 1594 C C . GLU A 1 202 ? -3.281 -31.391 -3.898 1 90.94 202 GLU A C 1
ATOM 1596 O O . GLU A 1 202 ? -2.211 -31.984 -3.729 1 90.94 202 GLU A O 1
ATOM 1601 N N . ALA A 1 203 ? -4.457 -31.922 -3.662 1 87.94 203 ALA A N 1
ATOM 1602 C CA . ALA A 1 203 ? -4.637 -33.344 -3.402 1 87.94 203 ALA A CA 1
ATOM 1603 C C . ALA A 1 203 ? -5.895 -33.875 -4.086 1 87.94 203 ALA A C 1
ATOM 1605 O O . ALA A 1 203 ? -7.004 -33.438 -3.791 1 87.94 203 ALA A O 1
ATOM 1606 N N . GLY A 1 204 ? -5.781 -34.938 -4.98 1 83.75 204 GLY A N 1
ATOM 1607 C CA . GLY A 1 204 ? -6.914 -35.594 -5.605 1 83.75 204 GLY A CA 1
ATOM 1608 C C . GLY A 1 204 ? -7.797 -34.656 -6.395 1 83.75 204 GLY A C 1
ATOM 1609 O O . GLY A 1 204 ? -9.023 -34.719 -6.312 1 83.75 204 GLY A O 1
ATOM 1610 N N . GLY A 1 205 ? -7.266 -33.625 -7 1 81.06 205 GLY A N 1
ATOM 1611 C CA . GLY A 1 205 ? -8.031 -32.719 -7.832 1 81.06 205 GLY A CA 1
ATOM 1612 C C . GLY A 1 205 ? -8.641 -31.562 -7.051 1 81.06 205 GLY A C 1
ATOM 1613 O O . GLY A 1 205 ? -9.273 -30.672 -7.629 1 81.06 205 GLY A O 1
ATOM 1614 N N . VAL A 1 206 ? -8.469 -31.688 -5.781 1 90.81 206 VAL A N 1
ATOM 1615 C CA . VAL A 1 206 ? -8.984 -30.609 -4.934 1 90.81 206 VAL A CA 1
ATOM 1616 C C . VAL A 1 206 ? -7.824 -29.766 -4.418 1 90.81 206 VAL A C 1
ATOM 1618 O O . VAL A 1 206 ? -6.797 -30.297 -3.988 1 90.81 206 VAL A O 1
ATOM 1621 N N . PHE A 1 207 ? -8.047 -28.484 -4.531 1 95.31 207 PHE A N 1
ATOM 1622 C CA . PHE A 1 207 ? -7.031 -27.578 -4.023 1 95.31 207 PHE A CA 1
ATOM 1623 C C . PHE A 1 207 ? -7.379 -27.094 -2.617 1 95.31 207 PHE A C 1
ATOM 1625 O O . PHE A 1 207 ? -8.539 -26.797 -2.328 1 95.31 207 PHE A O 1
ATOM 1632 N N . SER A 1 208 ? -6.422 -27.172 -1.792 1 97.44 208 SER A N 1
ATOM 1633 C CA . SER A 1 208 ? -6.531 -26.578 -0.462 1 97.44 208 SER A CA 1
ATOM 1634 C C . SER A 1 208 ? -5.754 -25.281 -0.372 1 97.44 208 SER A C 1
ATOM 1636 O O . SER A 1 208 ? -4.523 -25.266 -0.435 1 97.44 208 SER A O 1
ATOM 1638 N N . LEU A 1 209 ? -6.512 -24.203 -0.274 1 97.94 209 LEU A N 1
ATOM 1639 C CA . LEU A 1 209 ? -5.918 -22.891 -0.063 1 97.94 209 LEU A CA 1
ATOM 1640 C C . LEU A 1 209 ? -5.863 -22.547 1.422 1 97.94 209 LEU A C 1
ATOM 1642 O O . LEU A 1 209 ? -6.906 -22.359 2.059 1 97.94 209 LEU A O 1
ATOM 1646 N N . ARG A 1 210 ? -4.691 -22.516 1.949 1 97.75 210 ARG A N 1
ATOM 1647 C CA . ARG A 1 210 ? -4.492 -22.172 3.352 1 97.75 210 ARG A CA 1
ATOM 1648 C C . ARG A 1 210 ? -3.949 -20.75 3.492 1 97.75 210 ARG A C 1
ATOM 1650 O O . ARG A 1 210 ? -2.998 -20.375 2.807 1 97.75 210 ARG A O 1
ATOM 1657 N N . ILE A 1 211 ? -4.613 -19.984 4.359 1 98.06 211 ILE A N 1
ATOM 1658 C CA . ILE A 1 211 ? -4.219 -18.578 4.535 1 98.06 211 ILE A CA 1
ATOM 1659 C C . ILE A 1 211 ? -3.943 -18.312 6.012 1 98.06 211 ILE A C 1
ATOM 1661 O O . ILE A 1 211 ? -4.855 -18.359 6.84 1 98.06 211 ILE A O 1
ATOM 1665 N N . ARG A 1 212 ? -2.666 -18.078 6.324 1 96.44 212 ARG A N 1
ATOM 1666 C CA . ARG A 1 212 ? -2.293 -17.562 7.645 1 96.44 212 ARG A CA 1
ATOM 1667 C C . ARG A 1 212 ? -2.389 -16.047 7.691 1 96.44 212 ARG A C 1
ATOM 1669 O O . ARG A 1 212 ? -2.131 -15.367 6.695 1 96.44 212 ARG A O 1
ATOM 1676 N N . GLU A 1 213 ? -2.848 -15.484 8.836 1 96 213 GLU A N 1
ATOM 1677 C CA . GLU A 1 213 ? -2.963 -14.047 9.055 1 96 213 GLU A CA 1
ATOM 1678 C C . GLU A 1 213 ? -3.906 -13.406 8.039 1 96 213 GLU A C 1
ATOM 1680 O O . GLU A 1 213 ? -3.611 -12.336 7.496 1 96 213 GLU A O 1
ATOM 1685 N N . ASN A 1 214 ? -4.949 -14.133 7.785 1 97.5 214 ASN A N 1
ATOM 1686 C CA . ASN A 1 214 ? -5.938 -13.602 6.852 1 97.5 214 ASN A CA 1
ATOM 1687 C C . ASN A 1 214 ? -6.539 -12.289 7.352 1 97.5 214 ASN A C 1
ATOM 1689 O O . ASN A 1 214 ? -7.008 -12.219 8.492 1 97.5 214 ASN A O 1
ATOM 1693 N N . PHE A 1 215 ? -6.516 -11.312 6.512 1 95.31 215 PHE A N 1
ATOM 1694 C CA . PHE A 1 215 ? -6.891 -9.961 6.914 1 95.31 215 PHE A CA 1
ATOM 1695 C C . PHE A 1 215 ? -8.32 -9.93 7.449 1 95.31 215 PHE A C 1
ATOM 1697 O O . PHE A 1 215 ? -8.641 -9.148 8.344 1 95.31 215 PHE A O 1
ATOM 1704 N N . GLU A 1 216 ? -9.203 -10.695 6.883 1 94.75 216 GLU A N 1
ATOM 1705 C CA . GLU A 1 216 ? -10.617 -10.672 7.242 1 94.75 216 GLU A CA 1
ATOM 1706 C C . GLU A 1 216 ? -10.859 -11.359 8.586 1 94.75 216 GLU A C 1
ATOM 1708 O O . GLU A 1 216 ? -11.922 -11.188 9.188 1 94.75 216 GLU A O 1
ATOM 1713 N N . ALA A 1 217 ? -9.93 -12.125 9.086 1 94.5 217 ALA A N 1
ATOM 1714 C CA . ALA A 1 217 ? -10.125 -12.883 10.32 1 94.5 217 ALA A CA 1
ATOM 1715 C C . ALA A 1 217 ? -9.383 -12.234 11.484 1 94.5 217 ALA A C 1
ATOM 1717 O O . ALA A 1 217 ? -9.539 -12.648 12.633 1 94.5 217 ALA A O 1
ATOM 1718 N N . VAL A 1 218 ? -8.602 -11.258 11.273 1 87.75 218 VAL A N 1
ATOM 1719 C CA . VAL A 1 218 ? -7.781 -10.617 12.289 1 87.75 218 VAL A CA 1
ATOM 1720 C C . VAL A 1 218 ? -8.672 -10.047 13.391 1 87.75 218 VAL A C 1
ATOM 1722 O O . VAL A 1 218 ? -9.602 -9.289 13.117 1 87.75 218 VAL A O 1
ATOM 1725 N N . ASP A 1 219 ? -8.367 -10.398 14.641 1 86.75 219 ASP A N 1
ATOM 1726 C CA . ASP A 1 219 ? -9.023 -9.883 15.844 1 86.75 219 ASP A CA 1
ATOM 1727 C C . ASP A 1 219 ? -10.531 -10.109 15.789 1 86.75 219 ASP A C 1
ATOM 1729 O O . ASP A 1 219 ? -11.312 -9.266 16.234 1 86.75 219 ASP A O 1
ATOM 1733 N N . ARG A 1 220 ? -11.008 -11.094 15.039 1 90.19 220 ARG A N 1
ATOM 1734 C CA . ARG A 1 220 ? -12.43 -11.422 14.953 1 90.19 220 ARG A CA 1
ATOM 1735 C C . ARG A 1 220 ? -12.727 -12.766 15.617 1 90.19 220 ARG A C 1
ATOM 1737 O O . ARG A 1 220 ? -11.844 -13.625 15.711 1 90.19 220 ARG A O 1
ATOM 1744 N N . LYS A 1 221 ? -13.914 -12.82 16.188 1 91.19 221 LYS A N 1
ATOM 1745 C CA . LYS A 1 221 ? -14.438 -14.062 16.734 1 91.19 221 LYS A CA 1
ATOM 1746 C C . LYS A 1 221 ? -15.766 -14.438 16.078 1 91.19 221 LYS A C 1
ATOM 1748 O O . LYS A 1 221 ? -16.609 -13.578 15.859 1 91.19 221 LYS A O 1
ATOM 1753 N N . SER A 1 222 ? -15.812 -15.648 15.68 1 92.69 222 SER A N 1
ATOM 1754 C CA . SER A 1 222 ? -17.031 -16.141 15.055 1 92.69 222 SER A CA 1
ATOM 1755 C C . SER A 1 222 ? -17.281 -17.609 15.43 1 92.69 222 SER A C 1
ATOM 1757 O O . SER A 1 222 ? -16.344 -18.344 15.75 1 92.69 222 SER A O 1
ATOM 1759 N N . LYS A 1 223 ? -18.484 -18.016 15.445 1 92.12 223 LYS A N 1
ATOM 1760 C CA . LYS A 1 223 ? -18.844 -19.391 15.75 1 92.12 223 LYS A CA 1
ATOM 1761 C C . LYS A 1 223 ? -18.656 -20.297 14.531 1 92.12 223 LYS A C 1
ATOM 1763 O O . LYS A 1 223 ? -18.469 -21.5 14.672 1 92.12 223 LYS A O 1
ATOM 1768 N N . GLU A 1 224 ? -18.719 -19.734 13.383 1 94.06 224 GLU A N 1
ATOM 1769 C CA . GLU A 1 224 ? -18.562 -20.438 12.117 1 94.06 224 GLU A CA 1
ATOM 1770 C C . GLU A 1 224 ? -17.562 -19.734 11.211 1 94.06 224 GLU A C 1
ATOM 1772 O O . GLU A 1 224 ? -17.219 -18.578 11.445 1 94.06 224 GLU A O 1
ATOM 1777 N N . PRO A 1 225 ? -17.078 -20.5 10.203 1 95.25 225 PRO A N 1
ATOM 1778 C CA . PRO A 1 225 ? -16.234 -19.797 9.227 1 95.25 225 PRO A CA 1
ATOM 1779 C C . PRO A 1 225 ? -16.906 -18.547 8.664 1 95.25 225 PRO A C 1
ATOM 1781 O O . PRO A 1 225 ? -18.078 -18.594 8.297 1 95.25 225 PRO A O 1
ATOM 1784 N N . SER A 1 226 ? -16.141 -17.438 8.688 1 94.44 226 SER A N 1
ATOM 1785 C CA . SER A 1 226 ? -16.812 -16.172 8.414 1 94.44 226 SER A CA 1
ATOM 1786 C C . SER A 1 226 ? -15.984 -15.281 7.484 1 94.44 226 SER A C 1
ATOM 1788 O O . SER A 1 226 ? -16.156 -14.062 7.457 1 94.44 226 SER A O 1
ATOM 1790 N N . CYS A 1 227 ? -15.008 -15.852 6.746 1 97 227 CYS A N 1
ATOM 1791 C CA . CYS A 1 227 ? -14.242 -15.07 5.777 1 97 227 CYS A CA 1
ATOM 1792 C C . CYS A 1 227 ? -14.945 -15.055 4.426 1 97 227 CYS A C 1
ATOM 1794 O O . CYS A 1 227 ? -14.406 -15.555 3.436 1 97 227 CYS A O 1
ATOM 1796 N N . TYR A 1 228 ? -16.062 -14.359 4.426 1 95.75 228 TYR A N 1
ATOM 1797 C CA . TYR A 1 228 ? -16.938 -14.328 3.258 1 95.75 228 TYR A CA 1
ATOM 1798 C C . TYR A 1 228 ? -16.297 -13.531 2.123 1 95.75 228 TYR A C 1
ATOM 1800 O O . TYR A 1 228 ? -16.375 -13.938 0.961 1 95.75 228 TYR A O 1
ATOM 1808 N N . MET A 1 229 ? -15.773 -12.445 2.445 1 93.06 229 MET A N 1
ATOM 1809 C CA . MET A 1 229 ? -15.141 -11.602 1.435 1 93.06 229 MET A CA 1
ATOM 1810 C C . MET A 1 229 ? -13.984 -12.328 0.763 1 93.06 229 MET A C 1
ATOM 1812 O O . MET A 1 229 ? -13.867 -12.32 -0.464 1 93.06 229 MET A O 1
ATOM 1816 N N . THR A 1 230 ? -13.133 -12.969 1.613 1 97.44 230 THR A N 1
ATOM 1817 C CA . THR A 1 230 ? -12.016 -13.742 1.089 1 97.44 230 THR A CA 1
ATOM 1818 C C . THR A 1 230 ? -12.508 -14.844 0.152 1 97.44 230 THR A C 1
ATOM 1820 O O . THR A 1 230 ? -11.969 -15.023 -0.943 1 97.44 230 THR A O 1
ATOM 1823 N N . LYS A 1 231 ? -13.523 -15.539 0.603 1 98.19 231 LYS A N 1
ATOM 1824 C CA . LYS A 1 231 ? -14.117 -16.594 -0.214 1 98.19 231 LYS A CA 1
ATOM 1825 C C . LYS A 1 231 ? -14.586 -16.047 -1.559 1 98.19 231 LYS A C 1
ATOM 1827 O O . LYS A 1 231 ? -14.297 -16.625 -2.607 1 98.19 231 LYS A O 1
ATOM 1832 N N . GLY A 1 232 ? -15.234 -14.961 -1.501 1 96.44 232 GLY A N 1
ATOM 1833 C CA . GLY A 1 232 ? -15.695 -14.312 -2.721 1 96.44 232 GLY A CA 1
ATOM 1834 C C . GLY A 1 232 ? -14.555 -13.867 -3.619 1 96.44 232 GLY A C 1
ATOM 1835 O O . GLY A 1 232 ? -14.594 -14.078 -4.832 1 96.44 232 GLY A O 1
ATOM 1836 N N . MET A 1 233 ? -13.562 -13.242 -3.094 1 95.31 233 MET A N 1
ATOM 1837 C CA . MET A 1 233 ? -12.398 -12.766 -3.838 1 95.31 233 MET A CA 1
ATOM 1838 C C . MET A 1 233 ? -11.773 -13.891 -4.656 1 95.31 233 MET A C 1
ATOM 1840 O O . MET A 1 233 ? -11.508 -13.719 -5.848 1 95.31 233 MET A O 1
ATOM 1844 N N . TRP A 1 234 ? -11.562 -14.977 -3.969 1 97.94 234 TRP A N 1
ATOM 1845 C CA . TRP A 1 234 ? -10.906 -16.094 -4.641 1 97.94 234 TRP A CA 1
ATOM 1846 C C . TRP A 1 234 ? -11.828 -16.734 -5.676 1 97.94 234 TRP A C 1
ATOM 1848 O O . TRP A 1 234 ? -11.398 -17.062 -6.781 1 97.94 234 TRP A O 1
ATOM 1858 N N . LYS A 1 235 ? -13.102 -16.938 -5.348 1 97.75 235 LYS A N 1
ATOM 1859 C CA . LYS A 1 235 ? -14.039 -17.5 -6.309 1 97.75 235 LYS A CA 1
ATOM 1860 C C . LYS A 1 235 ? -14.141 -16.641 -7.566 1 97.75 235 LYS A C 1
ATOM 1862 O O . LYS A 1 235 ? -14 -17.156 -8.68 1 97.75 235 LYS A O 1
ATOM 1867 N N . GLY A 1 236 ? -14.391 -15.352 -7.371 1 95.44 236 GLY A N 1
ATOM 1868 C CA . GLY A 1 236 ? -14.484 -14.438 -8.5 1 95.44 236 GLY A CA 1
ATOM 1869 C C . GLY A 1 236 ? -13.234 -14.414 -9.352 1 95.44 236 GLY A C 1
ATOM 1870 O O . GLY A 1 236 ? -13.312 -14.438 -10.586 1 95.44 236 GLY A O 1
ATOM 1871 N N . SER A 1 237 ? -12.102 -14.375 -8.703 1 96.25 237 SER A N 1
ATOM 1872 C CA . SER A 1 237 ? -10.828 -14.336 -9.406 1 96.25 237 SER A CA 1
ATOM 1873 C C . SER A 1 237 ? -10.602 -15.609 -10.211 1 96.25 237 SER A C 1
ATOM 1875 O O . SER A 1 237 ? -10.281 -15.555 -11.398 1 96.25 237 SER A O 1
ATOM 1877 N N . LEU A 1 238 ? -10.82 -16.75 -9.57 1 96.94 238 LEU A N 1
ATOM 1878 C CA . LEU A 1 238 ? -10.5 -18.031 -10.195 1 96.94 238 LEU A CA 1
ATOM 1879 C C . LEU A 1 238 ? -11.469 -18.328 -11.336 1 96.94 238 LEU A C 1
ATOM 1881 O O . LEU A 1 238 ? -11.078 -18.891 -12.359 1 96.94 238 LEU A O 1
ATOM 1885 N N . GLU A 1 239 ? -12.711 -18 -11.164 1 96.88 239 GLU A N 1
ATOM 1886 C CA . GLU A 1 239 ? -13.664 -18.219 -12.25 1 96.88 239 GLU A CA 1
ATOM 1887 C C . GLU A 1 239 ? -13.289 -17.406 -13.484 1 96.88 239 GLU A C 1
ATOM 1889 O O . GLU A 1 239 ? -13.477 -17.859 -14.617 1 96.88 239 GLU A O 1
ATOM 1894 N N . ARG A 1 240 ? -12.797 -16.25 -13.289 1 95.38 240 ARG A N 1
ATOM 1895 C CA . ARG A 1 240 ? -12.344 -15.43 -14.406 1 95.38 240 ARG A CA 1
ATOM 1896 C C . ARG A 1 240 ? -11.07 -15.992 -15.023 1 95.38 240 ARG A C 1
ATOM 1898 O O . ARG A 1 240 ? -10.93 -16.031 -16.25 1 95.38 240 ARG A O 1
ATOM 1905 N N . ILE A 1 241 ? -10.148 -16.406 -14.227 1 96.69 241 ILE A N 1
ATOM 1906 C CA . ILE A 1 241 ? -8.859 -16.906 -14.695 1 96.69 241 ILE A CA 1
ATOM 1907 C C . ILE A 1 241 ? -9.047 -18.234 -15.43 1 96.69 241 ILE A C 1
ATOM 1909 O O . ILE A 1 241 ? -8.445 -18.469 -16.469 1 96.69 241 ILE A O 1
ATOM 1913 N N . PHE A 1 242 ? -9.93 -19.062 -14.898 1 95.81 242 PHE A N 1
ATOM 1914 C CA . PHE A 1 242 ? -10.141 -20.391 -15.469 1 95.81 242 PHE A CA 1
ATOM 1915 C C . PHE A 1 242 ? -11.281 -20.375 -16.484 1 95.81 242 PHE A C 1
ATOM 1917 O O . PHE A 1 242 ? -11.438 -21.312 -17.266 1 95.81 242 PHE A O 1
ATOM 1924 N N . ASN A 1 243 ? -12.031 -19.297 -16.484 1 94.56 243 ASN A N 1
ATOM 1925 C CA . ASN A 1 243 ? -13.195 -19.156 -17.359 1 94.56 243 ASN A CA 1
ATOM 1926 C C . ASN A 1 243 ? -14.164 -20.328 -17.203 1 94.56 243 ASN A C 1
ATOM 1928 O O . ASN A 1 243 ? -14.57 -20.938 -18.203 1 94.56 243 ASN A O 1
ATOM 1932 N N . ARG A 1 244 ? -14.445 -20.766 -16.047 1 93.75 244 ARG A N 1
ATOM 1933 C CA . ARG A 1 244 ? -15.406 -21.797 -15.688 1 93.75 244 ARG A CA 1
ATOM 1934 C C . ARG A 1 244 ? -15.93 -21.609 -14.266 1 93.75 244 ARG A C 1
ATOM 1936 O O . ARG A 1 244 ? -15.352 -20.844 -13.484 1 93.75 244 ARG A O 1
ATOM 1943 N N . SER A 1 245 ? -16.969 -22.281 -13.992 1 93.12 245 SER A N 1
ATOM 1944 C CA . SER A 1 245 ? -17.516 -22.219 -12.641 1 93.12 245 SER A CA 1
ATOM 1945 C C . SER A 1 245 ? -16.656 -23.016 -11.656 1 93.12 245 SER A C 1
ATOM 1947 O O . SER A 1 245 ? -16.219 -24.125 -11.969 1 93.12 245 SER A O 1
ATOM 1949 N N . ILE A 1 246 ? -16.406 -22.406 -10.516 1 94.38 246 ILE A N 1
ATOM 1950 C CA . ILE A 1 246 ? -15.57 -23.016 -9.492 1 94.38 246 ILE A CA 1
ATOM 1951 C C . ILE A 1 246 ? -16.344 -23.125 -8.188 1 94.38 246 ILE A C 1
ATOM 1953 O O . ILE A 1 246 ? -17.203 -22.281 -7.883 1 94.38 246 ILE A O 1
ATOM 1957 N N . SER A 1 247 ? -16.094 -24.25 -7.559 1 95.56 247 SER A N 1
ATOM 1958 C CA . SER A 1 247 ? -16.656 -24.406 -6.219 1 95.56 247 SER A CA 1
ATOM 1959 C C . SER A 1 247 ? -15.609 -24.094 -5.152 1 95.56 247 SER A C 1
ATOM 1961 O O . SER A 1 247 ? -14.445 -24.484 -5.285 1 95.56 247 SER A O 1
ATOM 1963 N N . ILE A 1 248 ? -16 -23.328 -4.125 1 97.75 248 ILE A N 1
ATOM 1964 C CA . ILE A 1 248 ? -15.102 -22.969 -3.035 1 97.75 248 ILE A CA 1
ATOM 1965 C C . ILE A 1 248 ? -15.852 -23.016 -1.707 1 97.75 248 ILE A C 1
ATOM 1967 O O . ILE A 1 248 ? -16.984 -22.531 -1.612 1 97.75 248 ILE A O 1
ATOM 1971 N N . GLU A 1 249 ? -15.242 -23.656 -0.752 1 97.94 249 GLU A N 1
ATOM 1972 C CA . GLU A 1 249 ? -15.82 -23.75 0.584 1 97.94 249 GLU A CA 1
ATOM 1973 C C . GLU A 1 249 ? -14.766 -23.5 1.661 1 97.94 249 GLU A C 1
ATOM 1975 O O . GLU A 1 249 ? -13.672 -24.062 1.606 1 97.94 249 GLU A O 1
ATOM 1980 N N . GLU A 1 250 ? -15.133 -22.578 2.578 1 98.56 250 GLU A N 1
ATOM 1981 C CA . GLU A 1 250 ? -14.25 -22.375 3.725 1 98.56 250 GLU A CA 1
ATOM 1982 C C . GLU A 1 250 ? -14.445 -23.469 4.773 1 98.56 250 GLU A C 1
ATOM 1984 O O . GLU A 1 250 ? -15.547 -23.641 5.301 1 98.56 250 GLU A O 1
ATOM 1989 N N . VAL A 1 251 ? -13.359 -24.172 5.098 1 98.12 251 VAL A N 1
ATOM 1990 C CA . VAL A 1 251 ? -13.516 -25.328 5.961 1 98.12 251 VAL A CA 1
ATOM 1991 C C . VAL A 1 251 ? -12.828 -25.078 7.301 1 98.12 251 VAL A C 1
ATOM 1993 O O . VAL A 1 251 ? -13.109 -25.75 8.289 1 98.12 251 VAL A O 1
ATOM 1996 N N . LYS A 1 252 ? -11.898 -24.25 7.414 1 98.12 252 LYS A N 1
ATOM 1997 C CA . LYS A 1 252 ? -11.273 -23.75 8.633 1 98.12 252 LYS A CA 1
ATOM 1998 C C . LYS A 1 252 ? -11.234 -22.234 8.648 1 98.12 252 LYS A C 1
ATOM 2000 O O . LYS A 1 252 ? -11.164 -21.594 7.594 1 98.12 252 LYS A O 1
ATOM 2005 N N . CYS A 1 253 ? -11.258 -21.672 9.836 1 98.25 253 CYS A N 1
ATOM 2006 C CA . CYS A 1 253 ? -11.242 -20.219 9.961 1 98.25 253 CYS A CA 1
ATOM 2007 C C . CYS A 1 253 ? -10.555 -19.781 11.25 1 98.25 253 CYS A C 1
ATOM 2009 O O . CYS A 1 253 ? -10.906 -20.266 12.336 1 98.25 253 CYS A O 1
ATOM 2011 N N . LYS A 1 254 ? -9.703 -18.922 11.125 1 97.19 254 LYS A N 1
ATOM 2012 C CA . LYS A 1 254 ? -9 -18.406 12.297 1 97.19 254 LYS A CA 1
ATOM 2013 C C . LYS A 1 254 ? -9.969 -17.75 13.273 1 97.19 254 LYS A C 1
ATOM 2015 O O . LYS A 1 254 ? -9.828 -17.891 14.492 1 97.19 254 LYS A O 1
ATOM 2020 N N . ALA A 1 255 ? -10.961 -17 12.758 1 94.69 255 ALA A N 1
ATOM 2021 C CA . ALA A 1 255 ? -11.945 -16.312 13.602 1 94.69 255 ALA A CA 1
ATOM 2022 C C . ALA A 1 255 ? -12.75 -17.328 14.414 1 94.69 255 ALA A C 1
ATOM 2024 O O . ALA A 1 255 ? -13.305 -16.969 15.461 1 94.69 255 ALA A O 1
ATOM 2025 N N . LYS A 1 256 ? -12.867 -18.484 13.977 1 96.44 256 LYS A N 1
ATOM 2026 C CA . LYS A 1 256 ? -13.586 -19.547 14.672 1 96.44 256 LYS A CA 1
ATOM 2027 C C . LYS A 1 256 ? -12.695 -20.234 15.711 1 96.44 256 LYS A C 1
ATOM 2029 O O . LYS A 1 256 ? -13.18 -20.984 16.562 1 96.44 256 LYS A O 1
ATOM 2034 N N . GLY A 1 257 ? -11.336 -20.016 15.578 1 95.69 257 GLY A N 1
ATOM 2035 C CA . GLY A 1 257 ? -10.406 -20.578 16.547 1 95.69 257 GLY A CA 1
ATOM 2036 C C . GLY A 1 257 ? -9.367 -21.484 15.906 1 95.69 257 GLY A C 1
ATOM 2037 O O . GLY A 1 257 ? -8.469 -21.969 16.594 1 95.69 257 GLY A O 1
ATOM 2038 N N . ASP A 1 258 ? -9.469 -21.734 14.617 1 97.5 258 ASP A N 1
ATOM 2039 C CA . ASP A 1 258 ? -8.469 -22.547 13.922 1 97.5 258 ASP A CA 1
ATOM 2040 C C . ASP A 1 258 ? -7.141 -21.797 13.797 1 97.5 258 ASP A C 1
ATOM 2042 O O . ASP A 1 258 ? -7.082 -20.578 14.039 1 97.5 258 ASP A O 1
ATOM 2046 N N . GLU A 1 259 ? -6.059 -22.5 13.445 1 95.94 259 GLU A N 1
ATOM 2047 C CA . GLU A 1 259 ? -4.73 -21.906 13.305 1 95.94 259 GLU A CA 1
ATOM 2048 C C . GLU A 1 259 ? -4.637 -21.031 12.062 1 95.94 259 GLU A C 1
ATOM 2050 O O . GLU A 1 259 ? -3.898 -20.047 12.047 1 95.94 259 GLU A O 1
ATOM 2055 N N . TYR A 1 260 ? -5.316 -21.391 11.086 1 97.44 260 TYR A N 1
ATOM 2056 C CA . TYR A 1 260 ? -5.355 -20.703 9.805 1 97.44 260 TYR A CA 1
ATOM 2057 C C . TYR A 1 260 ? -6.703 -20.891 9.117 1 97.44 260 TYR A C 1
ATOM 2059 O O . TYR A 1 260 ? -7.508 -21.719 9.539 1 97.44 260 TYR A O 1
ATOM 2067 N N . CYS A 1 261 ? -7.027 -20.078 8.156 1 98.5 261 CYS A N 1
ATOM 2068 C CA . CYS A 1 261 ? -8.195 -20.266 7.305 1 98.5 261 CYS A CA 1
ATOM 2069 C C . CYS A 1 261 ? -7.887 -21.25 6.176 1 98.5 261 CYS A C 1
ATOM 2071 O O . CYS A 1 261 ? -6.781 -21.25 5.633 1 98.5 261 CYS A O 1
ATOM 2073 N N . GLU A 1 262 ? -8.844 -22 5.875 1 98.62 262 GLU A N 1
ATOM 2074 C CA . GLU A 1 262 ? -8.648 -22.969 4.809 1 98.62 262 GLU A CA 1
ATOM 2075 C C . GLU A 1 262 ? -9.859 -23.031 3.887 1 98.62 262 GLU A C 1
ATOM 2077 O O . GLU A 1 262 ? -10.992 -23.156 4.355 1 98.62 262 GLU A O 1
ATOM 2082 N N . PHE A 1 263 ? -9.625 -22.953 2.631 1 98.62 263 PHE A N 1
ATOM 2083 C CA . PHE A 1 263 ? -10.656 -23.031 1.603 1 98.62 263 PHE A CA 1
ATOM 2084 C C . PHE A 1 263 ? -10.406 -24.234 0.689 1 98.62 263 PHE A C 1
ATOM 2086 O O . PHE A 1 263 ? -9.297 -24.422 0.194 1 98.62 263 PHE A O 1
ATOM 2093 N N . LYS A 1 264 ? -11.414 -25.016 0.519 1 98.25 264 LYS A N 1
ATOM 2094 C CA . LYS A 1 264 ? -11.375 -26.094 -0.469 1 98.25 264 LYS A CA 1
ATOM 2095 C C . LYS A 1 264 ? -11.945 -25.625 -1.808 1 98.25 264 LYS A C 1
ATOM 2097 O O . LYS A 1 264 ? -13.062 -25.109 -1.87 1 98.25 264 LYS A O 1
ATOM 2102 N N . ILE A 1 265 ? -11.148 -25.766 -2.781 1 97.31 265 ILE A N 1
ATOM 2103 C CA . ILE A 1 265 ? -11.508 -25.281 -4.109 1 97.31 265 ILE A CA 1
ATOM 2104 C C . ILE A 1 265 ? -11.531 -26.438 -5.094 1 97.31 265 ILE A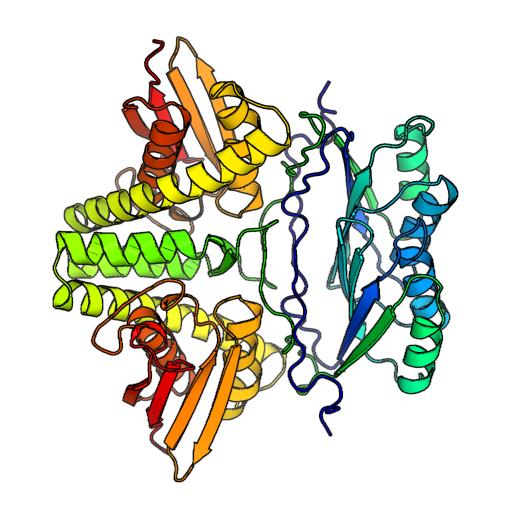 C 1
ATOM 2106 O O . ILE A 1 265 ? -10.57 -27.203 -5.195 1 97.31 265 ILE A O 1
ATOM 2110 N N . GLU A 1 266 ? -12.562 -26.562 -5.797 1 95 266 GLU A N 1
ATOM 2111 C CA . GLU A 1 266 ? -12.703 -27.547 -6.859 1 95 266 GLU A CA 1
ATOM 2112 C C . GLU A 1 266 ? -12.758 -26.891 -8.234 1 95 266 GLU A C 1
ATOM 2114 O O . GLU A 1 266 ? -13.68 -26.109 -8.516 1 95 266 GLU A O 1
ATOM 2119 N N . ILE A 1 267 ? -11.781 -27.125 -8.953 1 88.31 267 ILE A N 1
ATOM 2120 C CA . ILE A 1 267 ? -11.695 -26.609 -10.32 1 88.31 267 ILE A CA 1
ATOM 2121 C C . ILE A 1 267 ? -11.969 -27.719 -11.312 1 88.31 267 ILE A C 1
ATOM 2123 O O . ILE A 1 267 ? -11.18 -28.672 -11.438 1 88.31 267 ILE A O 1
ATOM 2127 N N . PRO A 1 268 ? -13.125 -27.578 -11.961 1 79 268 PRO A N 1
ATOM 2128 C CA . PRO A 1 268 ? -13.422 -28.656 -12.914 1 79 268 PRO A CA 1
ATOM 2129 C C . PRO A 1 268 ? -12.375 -28.781 -14.016 1 79 268 PRO A C 1
ATOM 2131 O O . PRO A 1 268 ? -11.805 -27.781 -14.445 1 79 268 PRO A O 1
ATOM 2134 N N . ARG A 1 269 ? -11.766 -29.938 -14.117 1 67 269 ARG A N 1
ATOM 2135 C CA . ARG A 1 269 ? -10.828 -30.188 -15.211 1 67 269 ARG A CA 1
ATOM 2136 C C . ARG A 1 269 ? -11.562 -30.297 -16.547 1 67 269 ARG A C 1
ATOM 2138 O O . ARG A 1 269 ? -12.648 -30.875 -16.609 1 67 269 ARG A O 1
ATOM 2145 N N . GLY A 1 270 ? -11.633 -29.203 -17.391 1 54.19 270 GLY A N 1
ATOM 2146 C CA . GLY A 1 270 ? -12.172 -29.422 -18.719 1 54.19 270 GLY A CA 1
ATOM 2147 C C . GLY A 1 270 ? -11.438 -30.5 -19.5 1 54.19 270 GLY A C 1
ATOM 2148 O O . GLY A 1 270 ? -10.32 -30.875 -19.141 1 54.19 270 GLY A O 1
ATOM 2149 N N . MET B 1 1 ? 8.859 28.484 5.574 1 27.7 1 MET B N 1
ATOM 2150 C CA . MET B 1 1 ? 8.289 28.641 4.238 1 27.7 1 MET B CA 1
ATOM 2151 C C . MET B 1 1 ? 8.266 27.312 3.494 1 27.7 1 MET B C 1
ATOM 2153 O O . MET B 1 1 ? 9.273 26.609 3.42 1 27.7 1 MET B O 1
ATOM 2157 N N . ILE B 1 2 ? 7.289 26.438 3.539 1 39.06 2 ILE B N 1
ATOM 2158 C CA . ILE B 1 2 ? 7.141 25.203 2.781 1 39.06 2 ILE B CA 1
ATOM 2159 C C . ILE B 1 2 ? 7.703 25.391 1.373 1 39.06 2 ILE B C 1
ATOM 2161 O O . ILE B 1 2 ? 7.297 26.297 0.652 1 39.06 2 ILE B O 1
ATOM 2165 N N . HIS B 1 3 ? 8.898 25.094 1.122 1 41.69 3 HIS B N 1
ATOM 2166 C CA . HIS B 1 3 ? 9.531 25.328 -0.173 1 41.69 3 HIS B CA 1
ATOM 2167 C C . HIS B 1 3 ? 8.586 24.969 -1.316 1 41.69 3 HIS B C 1
ATOM 2169 O O . HIS B 1 3 ? 8.023 23.875 -1.338 1 41.69 3 HIS B O 1
ATOM 2175 N N . GLU B 1 4 ? 8 25.938 -1.965 1 49.5 4 GLU B N 1
ATOM 2176 C CA . GLU B 1 4 ? 7.137 26.172 -3.115 1 49.5 4 GLU B CA 1
ATOM 2177 C C . GLU B 1 4 ? 7.547 25.297 -4.305 1 49.5 4 GLU B C 1
ATOM 2179 O O . GLU B 1 4 ? 6.855 25.266 -5.324 1 49.5 4 GLU B O 1
ATOM 2184 N N . SER B 1 5 ? 8.82 24.703 -4.203 1 57.5 5 SER B N 1
ATOM 2185 C CA . SER B 1 5 ? 9.375 24.188 -5.453 1 57.5 5 SER B CA 1
ATOM 2186 C C . SER B 1 5 ? 8.547 23.016 -5.984 1 57.5 5 SER B C 1
ATOM 2188 O O . SER B 1 5 ? 8.594 22.703 -7.176 1 57.5 5 SER B O 1
ATOM 2190 N N . LEU B 1 6 ? 7.742 22.453 -5.102 1 77.31 6 LEU B N 1
ATOM 2191 C CA . LEU B 1 6 ? 7.039 21.281 -5.613 1 77.31 6 LEU B CA 1
ATOM 2192 C C . LEU B 1 6 ? 5.59 21.625 -5.953 1 77.31 6 LEU B C 1
ATOM 2194 O O . LEU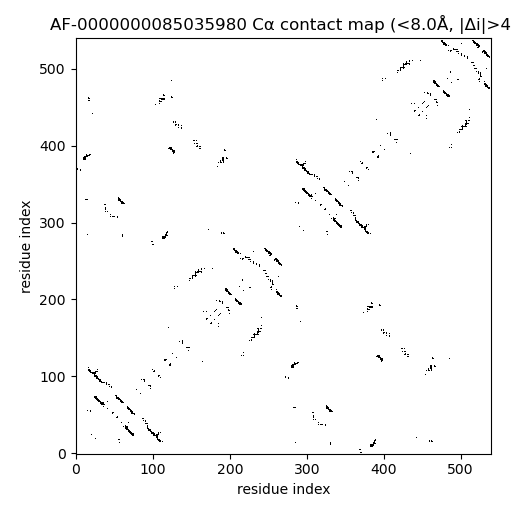 B 1 6 ? 4.781 20.734 -6.203 1 77.31 6 LEU B O 1
ATOM 2198 N N . GLU B 1 7 ? 5.348 22.891 -6.031 1 72.19 7 GLU B N 1
ATOM 2199 C CA . GLU B 1 7 ? 3.932 23.188 -6.23 1 72.19 7 GLU B CA 1
ATOM 2200 C C . GLU B 1 7 ? 3.387 22.5 -7.469 1 72.19 7 GLU B C 1
ATOM 2202 O O . GLU B 1 7 ? 3.939 22.641 -8.562 1 72.19 7 GLU B O 1
ATOM 2207 N N . GLY B 1 8 ? 2.428 21.688 -7.297 1 80.5 8 GLY B N 1
ATOM 2208 C CA . GLY B 1 8 ? 1.649 21.016 -8.32 1 80.5 8 GLY B CA 1
ATOM 2209 C C . GLY B 1 8 ? 2.297 19.719 -8.797 1 80.5 8 GLY B C 1
ATOM 2210 O O . GLY B 1 8 ? 1.744 19.031 -9.648 1 80.5 8 GLY B O 1
ATOM 2211 N N . ARG B 1 9 ? 3.537 19.5 -8.32 1 91 9 ARG B N 1
ATOM 2212 C CA . ARG B 1 9 ? 4.203 18.281 -8.75 1 91 9 ARG B CA 1
ATOM 2213 C C . ARG B 1 9 ? 3.906 17.125 -7.797 1 91 9 ARG B C 1
ATOM 2215 O O . ARG B 1 9 ? 3.885 17.312 -6.578 1 91 9 ARG B O 1
ATOM 2222 N N . TYR B 1 10 ? 3.639 15.992 -8.391 1 93.5 10 TYR B N 1
ATOM 2223 C CA . TYR B 1 10 ? 3.422 14.766 -7.625 1 93.5 10 TYR B CA 1
ATOM 2224 C C . TYR B 1 10 ? 4.289 13.633 -8.156 1 93.5 10 TYR B C 1
ATOM 2226 O O . TYR B 1 10 ? 4.695 13.648 -9.32 1 93.5 10 TYR B O 1
ATOM 2234 N N . PHE B 1 11 ? 4.633 12.773 -7.273 1 94.94 11 PHE B N 1
ATOM 2235 C CA . PHE B 1 11 ? 5.539 11.68 -7.59 1 94.94 11 PHE B CA 1
ATOM 2236 C C . PHE B 1 11 ? 4.879 10.336 -7.328 1 94.94 11 PHE B C 1
ATOM 2238 O O . PHE B 1 11 ? 4.418 10.07 -6.215 1 94.94 11 PHE B O 1
ATOM 2245 N N . CYS B 1 12 ? 4.898 9.562 -8.312 1 94.69 12 CYS B N 1
ATOM 2246 C CA . CYS B 1 12 ? 4.312 8.227 -8.25 1 94.69 12 CYS B CA 1
ATOM 2247 C C . CYS B 1 12 ? 5.195 7.277 -7.453 1 94.69 12 CYS B C 1
ATOM 2249 O O . CYS B 1 12 ? 6.418 7.293 -7.598 1 94.69 12 CYS B O 1
ATOM 2251 N N . ILE B 1 13 ? 4.574 6.48 -6.617 1 94.31 13 ILE B N 1
ATOM 2252 C CA . ILE B 1 13 ? 5.359 5.496 -5.879 1 94.31 13 ILE B CA 1
ATOM 2253 C C . ILE B 1 13 ? 4.887 4.09 -6.23 1 94.31 13 ILE B C 1
ATOM 2255 O O . ILE B 1 13 ? 3.684 3.832 -6.309 1 94.31 13 ILE B O 1
ATOM 2259 N N . LYS B 1 14 ? 5.84 3.24 -6.43 1 93.5 14 LYS B N 1
ATOM 2260 C CA . LYS B 1 14 ? 5.645 1.814 -6.672 1 93.5 14 LYS B CA 1
ATOM 2261 C C . LYS B 1 14 ? 6.445 0.974 -5.684 1 93.5 14 LYS B C 1
ATOM 2263 O O . LYS B 1 14 ? 7.617 0.669 -5.926 1 93.5 14 LYS B O 1
ATOM 2268 N N . PRO B 1 15 ? 5.84 0.575 -4.578 1 90.44 15 PRO B N 1
ATOM 2269 C CA . PRO B 1 15 ? 6.578 -0.279 -3.641 1 90.44 15 PRO B CA 1
ATOM 2270 C C . PRO B 1 15 ? 7.004 -1.605 -4.266 1 90.44 15 PRO B C 1
ATOM 2272 O O . PRO B 1 15 ? 6.5 -1.986 -5.324 1 90.44 15 PRO B O 1
ATOM 2275 N N . PRO B 1 16 ? 7.992 -2.203 -3.66 1 92.12 16 PRO B N 1
ATOM 2276 C CA . PRO B 1 16 ? 8.516 -3.434 -4.258 1 92.12 16 PRO B CA 1
ATOM 2277 C C . PRO B 1 16 ? 7.625 -4.645 -3.986 1 92.12 16 PRO B C 1
ATOM 2279 O O . PRO B 1 16 ? 8.117 -5.699 -3.578 1 92.12 16 PRO B O 1
ATOM 2282 N N . LEU B 1 17 ? 6.402 -4.559 -4.355 1 92.5 17 LEU B N 1
ATOM 2283 C CA . LEU B 1 17 ? 5.426 -5.625 -4.152 1 92.5 17 LEU B CA 1
ATOM 2284 C C . LEU B 1 17 ? 5.367 -6.547 -5.367 1 92.5 17 LEU B C 1
ATOM 2286 O O . LEU B 1 17 ? 4.852 -7.664 -5.277 1 92.5 17 LEU B O 1
ATOM 2290 N N . LEU B 1 18 ? 5.855 -6.09 -6.406 1 93.5 18 LEU B N 1
ATOM 2291 C CA . LEU B 1 18 ? 5.82 -6.754 -7.703 1 93.5 18 LEU B CA 1
ATOM 2292 C C . LEU B 1 18 ? 6.809 -6.109 -8.672 1 93.5 18 LEU B C 1
ATOM 2294 O O . LEU B 1 18 ? 6.965 -4.887 -8.68 1 93.5 18 LEU B O 1
ATOM 2298 N N . ALA B 1 19 ? 7.508 -6.922 -9.375 1 94.19 19 ALA B N 1
ATOM 2299 C CA . ALA B 1 19 ? 8.367 -6.426 -10.445 1 94.19 19 ALA B CA 1
ATOM 2300 C C . ALA B 1 19 ? 8.188 -7.242 -11.719 1 94.19 19 ALA B C 1
ATOM 2302 O O . ALA B 1 19 ? 8.242 -8.477 -11.688 1 94.19 19 ALA B O 1
ATOM 2303 N N . VAL B 1 20 ? 7.922 -6.574 -12.766 1 93.31 20 VAL B N 1
ATOM 2304 C CA . VAL B 1 20 ? 7.77 -7.211 -14.07 1 93.31 20 VAL B CA 1
ATOM 2305 C C . VAL B 1 20 ? 8.852 -6.703 -15.023 1 93.31 20 VAL B C 1
ATOM 2307 O O . VAL B 1 20 ? 8.938 -5.504 -15.289 1 93.31 20 VAL B O 1
ATOM 2310 N N . SER B 1 21 ? 9.703 -7.477 -15.438 1 92.12 21 SER B N 1
ATOM 2311 C CA . SER B 1 21 ? 10.75 -7.234 -16.438 1 92.12 21 SER B CA 1
ATOM 2312 C C . SER B 1 21 ? 10.852 -8.391 -17.422 1 92.12 21 SER B C 1
ATOM 2314 O O . SER B 1 21 ? 11.711 -9.258 -17.281 1 92.12 21 SER B O 1
ATOM 2316 N N . PRO B 1 22 ? 10.016 -8.312 -18.438 1 91.19 22 PRO B N 1
ATOM 2317 C CA . PRO B 1 22 ? 9.898 -9.461 -19.344 1 91.19 22 PRO B CA 1
ATOM 2318 C C . PRO B 1 22 ? 11.25 -9.93 -19.875 1 91.19 22 PRO B C 1
ATOM 2320 O O . PRO B 1 22 ? 12.07 -9.109 -20.297 1 91.19 22 PRO B O 1
ATOM 2323 N N . GLY B 1 23 ? 11.469 -11.203 -19.812 1 89.69 23 GLY B N 1
ATOM 2324 C CA . GLY B 1 23 ? 12.648 -11.844 -20.375 1 89.69 23 GLY B CA 1
ATOM 2325 C C . GLY B 1 23 ? 13.844 -11.828 -19.453 1 89.69 23 GLY B C 1
ATOM 2326 O O . GLY B 1 23 ? 14.891 -12.391 -19.781 1 89.69 23 GLY B O 1
ATOM 2327 N N . LYS B 1 24 ? 13.68 -11.258 -18.281 1 92 24 LYS B N 1
ATOM 2328 C CA . LYS B 1 24 ? 14.805 -11.164 -17.359 1 92 24 LYS B CA 1
ATOM 2329 C C . LYS B 1 24 ? 14.578 -12.031 -16.125 1 92 24 LYS B C 1
ATOM 2331 O O . LYS B 1 24 ? 13.445 -12.164 -15.648 1 92 24 LYS B O 1
ATOM 2336 N N . ASN B 1 25 ? 15.688 -12.602 -15.688 1 93.44 25 ASN B N 1
ATOM 2337 C CA . ASN B 1 25 ? 15.617 -13.242 -14.383 1 93.44 25 ASN B CA 1
ATOM 2338 C C . ASN B 1 25 ? 15.766 -12.219 -13.25 1 93.44 25 ASN B C 1
ATOM 2340 O O . ASN B 1 25 ? 16.594 -11.312 -13.336 1 93.44 25 ASN B O 1
ATOM 2344 N N . LEU B 1 26 ? 14.945 -12.398 -12.266 1 95.25 26 LEU B N 1
ATOM 2345 C CA . LEU B 1 26 ? 14.938 -11.414 -11.188 1 95.25 26 LEU B CA 1
ATOM 2346 C C . LEU B 1 26 ? 15.258 -12.07 -9.844 1 95.25 26 LEU B C 1
ATOM 2348 O O . LEU B 1 26 ? 15.047 -13.273 -9.672 1 95.25 26 LEU B O 1
ATOM 2352 N N . LEU B 1 27 ? 15.828 -11.25 -8.984 1 95.19 27 LEU B N 1
ATOM 2353 C CA . LEU B 1 27 ? 16.172 -11.633 -7.621 1 95.19 27 LEU B CA 1
ATOM 2354 C C . LEU B 1 27 ? 15.836 -10.523 -6.637 1 95.19 27 LEU B C 1
ATOM 2356 O O . LEU B 1 27 ? 15.93 -9.336 -6.969 1 95.19 27 LEU B O 1
ATOM 2360 N N . ILE B 1 28 ? 15.352 -11.008 -5.469 1 96.12 28 ILE B N 1
ATOM 2361 C CA . ILE B 1 28 ? 15.211 -10.023 -4.395 1 96.12 28 ILE B CA 1
ATOM 2362 C C . ILE B 1 28 ? 16.125 -10.398 -3.232 1 96.12 28 ILE B C 1
ATOM 2364 O O . ILE B 1 28 ? 16.219 -11.57 -2.854 1 96.12 28 ILE B O 1
ATOM 2368 N N . PHE B 1 29 ? 16.828 -9.43 -2.711 1 96.88 29 PHE B N 1
ATOM 2369 C CA . PHE B 1 29 ? 17.609 -9.57 -1.497 1 96.88 29 PHE B CA 1
ATOM 2370 C C . PHE B 1 29 ? 16.906 -8.945 -0.305 1 96.88 29 PHE B C 1
ATOM 2372 O O . PHE B 1 29 ? 16.281 -7.887 -0.431 1 96.88 29 PHE B O 1
ATOM 2379 N N . TYR B 1 30 ? 16.969 -9.625 0.815 1 97.12 30 TYR B N 1
ATOM 2380 C CA . TYR B 1 30 ? 16.547 -9.117 2.115 1 97.12 30 TYR B CA 1
ATOM 2381 C C . TYR B 1 30 ? 17.734 -8.977 3.057 1 97.12 30 TYR B C 1
ATOM 2383 O O . TYR B 1 30 ? 18.344 -9.977 3.451 1 97.12 30 TYR B O 1
ATOM 2391 N N . LEU B 1 31 ? 18.078 -7.781 3.365 1 98.19 31 LEU B N 1
ATOM 2392 C CA . LEU B 1 31 ? 19.188 -7.539 4.281 1 98.19 31 LEU B CA 1
ATOM 2393 C C . LEU B 1 31 ? 18.688 -6.969 5.605 1 98.19 31 LEU B C 1
ATOM 2395 O O . LEU B 1 31 ? 18.188 -5.84 5.648 1 98.19 31 LEU B O 1
ATOM 2399 N N . GLU B 1 32 ? 18.844 -7.707 6.664 1 97.75 32 GLU B N 1
ATOM 2400 C CA . GLU B 1 32 ? 18.453 -7.23 7.984 1 97.75 32 GLU B CA 1
ATOM 2401 C C . GLU B 1 32 ? 19.578 -6.441 8.648 1 97.75 32 GLU B C 1
ATOM 2403 O O . GLU B 1 32 ? 20.719 -6.883 8.656 1 97.75 32 GLU B O 1
ATOM 2408 N N . ILE B 1 33 ? 19.219 -5.297 9.109 1 97.88 33 ILE B N 1
ATOM 2409 C CA . ILE B 1 33 ? 20.156 -4.422 9.805 1 97.88 33 ILE B CA 1
ATOM 2410 C C . ILE B 1 33 ? 20 -4.594 11.312 1 97.88 33 ILE B C 1
ATOM 2412 O O . ILE B 1 33 ? 18.906 -4.402 11.852 1 97.88 33 ILE B O 1
ATOM 2416 N N . SER B 1 34 ? 21.031 -4.902 12.039 1 96.88 34 SER B N 1
ATOM 2417 C CA . SER B 1 34 ? 21 -5.055 13.484 1 96.88 34 SER B CA 1
ATOM 2418 C C . SER B 1 34 ? 21.5 -3.799 14.188 1 96.88 34 SER B C 1
ATOM 2420 O O . SER B 1 34 ? 21.094 -3.516 15.32 1 96.88 34 SER B O 1
ATOM 2422 N N . ARG B 1 35 ? 22.375 -3.131 13.516 1 96.44 35 ARG B N 1
ATOM 2423 C CA . ARG B 1 35 ? 22.922 -1.887 14.047 1 96.44 35 ARG B CA 1
ATOM 2424 C C . ARG B 1 35 ? 23.062 -0.837 12.945 1 96.44 35 ARG B C 1
ATOM 2426 O O . ARG B 1 35 ? 24.047 -0.824 12.203 1 96.44 35 ARG B O 1
ATOM 2433 N N . ASP B 1 36 ? 22.188 0.057 13.023 1 94 36 ASP B N 1
ATOM 2434 C CA . ASP B 1 36 ? 22.125 1.089 11.992 1 94 36 ASP B CA 1
ATOM 2435 C C . ASP B 1 36 ? 23.25 2.098 12.156 1 94 36 ASP B C 1
ATOM 2437 O O . ASP B 1 36 ? 23.688 2.383 13.273 1 94 36 ASP B O 1
ATOM 2441 N N . ARG B 1 37 ? 23.734 2.592 11.117 1 93.25 37 ARG B N 1
ATOM 2442 C CA . ARG B 1 37 ? 24.703 3.67 10.992 1 93.25 37 ARG B CA 1
ATOM 2443 C C . ARG B 1 37 ? 24.656 4.293 9.602 1 93.25 37 ARG B C 1
ATOM 2445 O O . ARG B 1 37 ? 24.234 3.645 8.641 1 93.25 37 ARG B O 1
ATOM 2452 N N . PRO B 1 38 ? 25.125 5.527 9.57 1 91.88 38 PRO B N 1
ATOM 2453 C CA . PRO B 1 38 ? 25.172 6.145 8.242 1 91.88 38 PRO B CA 1
ATOM 2454 C C . PRO B 1 38 ? 26.062 5.379 7.266 1 91.88 38 PRO B C 1
ATOM 2456 O O . PRO B 1 38 ? 27.156 4.961 7.621 1 91.88 38 PRO B O 1
ATOM 2459 N N . GLY B 1 39 ? 25.453 5.012 6.023 1 94.5 39 GLY B N 1
ATOM 2460 C CA . GLY B 1 39 ? 26.312 4.504 4.957 1 94.5 39 GLY B CA 1
ATOM 2461 C C . GLY B 1 39 ? 26.047 3.049 4.629 1 94.5 39 GLY B C 1
ATOM 2462 O O . GLY B 1 39 ? 26.578 2.523 3.648 1 94.5 39 GLY B O 1
ATOM 2463 N N . ILE B 1 40 ? 25.25 2.361 5.359 1 97.19 40 ILE B N 1
ATOM 2464 C CA . ILE B 1 40 ? 25 0.946 5.105 1 97.19 40 ILE B CA 1
ATOM 2465 C C . ILE B 1 40 ? 24.406 0.766 3.707 1 97.19 40 ILE B C 1
ATOM 2467 O O . ILE B 1 40 ? 24.906 -0.043 2.92 1 97.19 40 ILE B O 1
ATOM 2471 N N . LEU B 1 41 ? 23.359 1.554 3.367 1 97.69 41 LEU B N 1
ATOM 2472 C CA . LEU B 1 41 ? 22.75 1.444 2.047 1 97.69 41 LEU B CA 1
ATOM 2473 C C . LEU B 1 41 ? 23.766 1.772 0.952 1 97.69 41 LEU B C 1
ATOM 2475 O O . LEU B 1 41 ? 23.781 1.118 -0.093 1 97.69 41 LEU B O 1
ATOM 2479 N N . ALA B 1 42 ? 24.609 2.738 1.218 1 97.44 42 ALA B N 1
ATOM 2480 C CA . ALA B 1 42 ? 25.656 3.111 0.256 1 97.44 42 ALA B CA 1
ATOM 2481 C C . ALA B 1 42 ? 26.609 1.949 -0.003 1 97.44 42 ALA B C 1
ATOM 2483 O O . ALA B 1 42 ? 26.953 1.666 -1.152 1 97.44 42 ALA B O 1
ATOM 2484 N N . GLU B 1 43 ? 27 1.282 1.004 1 97.62 43 GLU B N 1
ATOM 2485 C CA . GLU B 1 43 ? 27.922 0.156 0.877 1 97.62 43 GLU B CA 1
ATOM 2486 C C . GLU B 1 43 ? 27.266 -1.014 0.15 1 97.62 43 GLU B C 1
ATOM 2488 O O . GLU B 1 43 ? 27.875 -1.633 -0.722 1 97.62 43 GLU B O 1
ATOM 2493 N N . VAL B 1 44 ? 26.031 -1.288 0.515 1 98.38 44 VAL B N 1
ATOM 2494 C CA . VAL B 1 44 ? 25.297 -2.387 -0.097 1 98.38 44 VAL B CA 1
ATOM 2495 C C . VAL B 1 44 ? 25.141 -2.135 -1.596 1 98.38 44 VAL B C 1
ATOM 2497 O O . VAL B 1 44 ? 25.453 -3.008 -2.412 1 98.38 44 VAL B O 1
ATOM 2500 N N . THR B 1 45 ? 24.703 -0.93 -1.96 1 97.75 45 THR B N 1
ATOM 2501 C CA . THR B 1 45 ? 24.438 -0.62 -3.359 1 97.75 45 THR B CA 1
ATOM 2502 C C . THR B 1 45 ? 25.734 -0.526 -4.156 1 97.75 45 THR B C 1
ATOM 2504 O O . THR B 1 45 ? 25.766 -0.862 -5.34 1 97.75 45 THR B O 1
ATOM 2507 N N . ARG B 1 46 ? 26.781 -0.129 -3.494 1 96.56 46 ARG B N 1
ATOM 2508 C CA . ARG B 1 46 ? 28.078 -0.111 -4.145 1 96.56 46 ARG B CA 1
ATOM 2509 C C . ARG B 1 46 ? 28.547 -1.523 -4.492 1 96.56 46 ARG B C 1
ATOM 2511 O O . ARG B 1 46 ? 29.109 -1.753 -5.562 1 96.56 46 ARG B O 1
ATOM 2518 N N . GLU B 1 47 ? 28.344 -2.439 -3.576 1 96.38 47 GLU B N 1
ATOM 2519 C CA . GLU B 1 47 ? 28.688 -3.832 -3.836 1 96.38 47 GLU B CA 1
ATOM 2520 C C . GLU B 1 47 ? 27.969 -4.363 -5.07 1 96.38 47 GLU B C 1
ATOM 2522 O O . GLU B 1 47 ? 28.562 -5.074 -5.887 1 96.38 47 GLU B O 1
ATOM 2527 N N . LEU B 1 48 ? 26.719 -4.016 -5.215 1 95.94 48 LEU B N 1
ATOM 2528 C CA . LEU B 1 48 ? 25.922 -4.445 -6.363 1 95.94 48 LEU B CA 1
ATOM 2529 C C . LEU B 1 48 ? 26.422 -3.77 -7.645 1 95.94 48 LEU B C 1
ATOM 2531 O O . LEU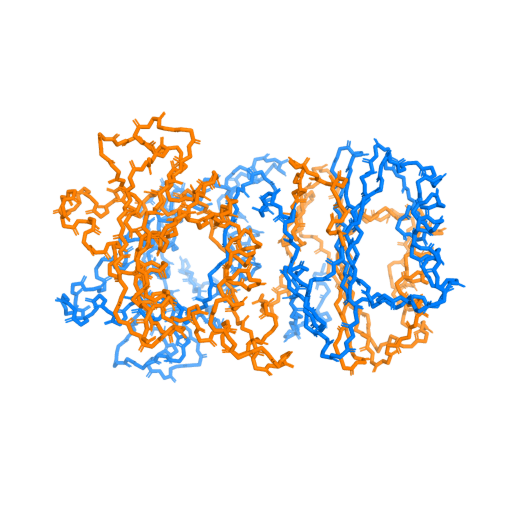 B 1 48 ? 26.656 -4.438 -8.648 1 95.94 48 LEU B O 1
ATOM 2535 N N . SER B 1 49 ? 26.656 -2.486 -7.562 1 94.75 49 SER B N 1
ATOM 2536 C CA . SER B 1 49 ? 27.047 -1.734 -8.75 1 94.75 49 SER B CA 1
ATOM 2537 C C . SER B 1 49 ? 28.438 -2.141 -9.234 1 94.75 49 SER B C 1
ATOM 2539 O O . SER B 1 49 ? 28.688 -2.172 -10.438 1 94.75 49 SER B O 1
ATOM 2541 N N . SER B 1 50 ? 29.359 -2.426 -8.328 1 93.75 50 SER B N 1
ATOM 2542 C CA . SER B 1 50 ? 30.719 -2.834 -8.695 1 93.75 50 SER B CA 1
ATOM 2543 C C . SER B 1 50 ? 30.703 -4.137 -9.484 1 93.75 50 SER B C 1
ATOM 2545 O O . SER B 1 50 ? 31.672 -4.449 -10.188 1 93.75 50 SER B O 1
ATOM 2547 N N . ARG B 1 51 ? 29.641 -4.844 -9.461 1 93.25 51 ARG B N 1
ATOM 2548 C CA . ARG B 1 51 ? 29.5 -6.109 -10.164 1 93.25 51 ARG B CA 1
ATOM 2549 C C . ARG B 1 51 ? 28.578 -5.965 -11.375 1 93.25 51 ARG B C 1
ATOM 2551 O O . ARG B 1 51 ? 28.172 -6.961 -11.984 1 93.25 51 ARG B O 1
ATOM 2558 N N . GLY B 1 52 ? 28.141 -4.719 -11.57 1 90.81 5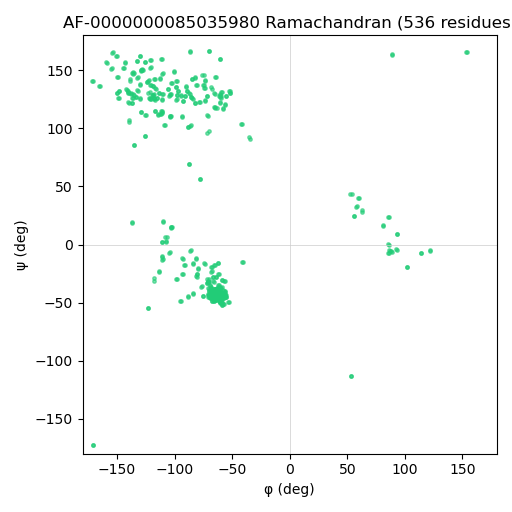2 GLY B N 1
ATOM 2559 C CA . GLY B 1 52 ? 27.312 -4.43 -12.727 1 90.81 52 GLY B CA 1
ATOM 2560 C C . GLY B 1 52 ? 25.859 -4.801 -12.531 1 90.81 52 GLY B C 1
ATOM 2561 O O . GLY B 1 52 ? 25.109 -4.945 -13.492 1 90.81 52 GLY B O 1
ATOM 2562 N N . VAL B 1 53 ? 25.469 -5.012 -11.297 1 91.81 53 VAL B N 1
ATOM 2563 C CA . VAL B 1 53 ? 24.094 -5.406 -11 1 91.81 53 VAL B CA 1
ATOM 2564 C C . VAL B 1 53 ? 23.188 -4.172 -10.969 1 91.81 53 VAL B C 1
ATOM 2566 O O . VAL B 1 53 ? 23.453 -3.223 -10.234 1 91.81 53 VAL B O 1
ATOM 2569 N N . ASN B 1 54 ? 22.188 -4.152 -11.781 1 91.69 54 ASN B N 1
ATOM 2570 C CA . ASN B 1 54 ? 21.234 -3.047 -11.836 1 91.69 54 ASN B CA 1
ATOM 2571 C C . ASN B 1 54 ? 20.078 -3.258 -10.867 1 91.69 54 ASN B C 1
ATOM 2573 O O . ASN B 1 54 ? 19.5 -4.348 -10.805 1 91.69 54 ASN B O 1
ATOM 2577 N N . ILE B 1 55 ? 19.781 -2.285 -10.133 1 95.25 55 ILE B N 1
ATOM 2578 C CA . ILE B 1 55 ? 18.688 -2.318 -9.164 1 95.25 55 ILE B CA 1
ATOM 2579 C C . ILE B 1 55 ? 17.406 -1.828 -9.82 1 95.25 55 ILE B C 1
ATOM 2581 O O . ILE B 1 55 ? 17.375 -0.742 -10.398 1 95.25 55 ILE B O 1
ATOM 2585 N N . ILE B 1 56 ? 16.344 -2.588 -9.719 1 94.31 56 ILE B N 1
ATOM 2586 C CA . ILE B 1 56 ? 15.055 -2.279 -10.305 1 94.31 56 ILE B CA 1
ATOM 2587 C C . ILE B 1 56 ? 14.164 -1.594 -9.266 1 94.31 56 ILE B C 1
ATOM 2589 O O . ILE B 1 56 ? 13.484 -0.61 -9.57 1 94.31 56 ILE B O 1
ATOM 2593 N N . ARG B 1 57 ? 14.133 -2.191 -8.133 1 96.06 57 ARG B N 1
ATOM 2594 C CA . ARG B 1 57 ? 13.383 -1.676 -6.996 1 96.06 57 ARG B CA 1
ATOM 2595 C C . ARG B 1 57 ? 14.188 -1.789 -5.707 1 96.06 57 ARG B C 1
ATOM 2597 O O . ARG B 1 57 ? 14.992 -2.709 -5.555 1 96.06 57 ARG B O 1
ATOM 2604 N N . ASN B 1 58 ? 13.977 -0.901 -4.871 1 96.81 58 ASN B N 1
ATOM 2605 C CA . ASN B 1 58 ? 14.578 -0.947 -3.547 1 96.81 58 ASN B CA 1
ATOM 2606 C C . ASN B 1 58 ? 13.688 -0.286 -2.498 1 96.81 58 ASN B C 1
ATOM 2608 O O . ASN B 1 58 ? 12.961 0.661 -2.803 1 96.81 58 ASN B O 1
ATOM 2612 N N . SER B 1 59 ? 13.711 -0.848 -1.343 1 97.12 59 SER B N 1
ATOM 2613 C CA . SER B 1 59 ? 13.07 -0.24 -0.177 1 97.12 59 SER B CA 1
ATOM 2614 C C . SER B 1 59 ? 13.93 -0.42 1.074 1 97.12 59 SER B C 1
ATOM 2616 O O . SER B 1 59 ? 14.43 -1.515 1.336 1 97.12 59 SER B O 1
ATOM 2618 N N . THR B 1 60 ? 14.164 0.593 1.768 1 97.25 60 THR B N 1
ATOM 2619 C CA . THR B 1 60 ? 14.891 0.562 3.033 1 97.25 60 THR B CA 1
ATOM 2620 C C . THR B 1 60 ? 14.055 1.181 4.148 1 97.25 60 THR B C 1
ATOM 2622 O O . THR B 1 60 ? 13.391 2.193 3.943 1 97.25 60 THR B O 1
ATOM 2625 N N . GLN B 1 61 ? 14.125 0.561 5.266 1 96.12 61 GLN B N 1
ATOM 2626 C CA . GLN B 1 61 ? 13.43 1.061 6.449 1 96.12 61 GLN B CA 1
ATOM 2627 C C . GLN B 1 61 ? 14.281 0.87 7.703 1 96.12 61 GLN B C 1
ATOM 2629 O O . GLN B 1 61 ? 14.875 -0.193 7.902 1 96.12 61 GLN B O 1
ATOM 2634 N N . VAL B 1 62 ? 14.367 1.877 8.477 1 94.62 62 VAL B N 1
ATOM 2635 C CA . VAL B 1 62 ? 15.133 1.812 9.719 1 94.62 62 VAL B CA 1
ATOM 2636 C C . VAL B 1 62 ? 14.305 2.375 10.867 1 94.62 62 VAL B C 1
ATOM 2638 O O . VAL B 1 62 ? 13.641 3.408 10.719 1 94.62 62 VAL B O 1
ATOM 2641 N N . GLU B 1 63 ? 14.219 1.73 11.953 1 89.69 63 GLU B N 1
ATOM 2642 C CA . GLU B 1 63 ? 13.539 2.135 13.18 1 89.69 63 GLU B CA 1
ATOM 2643 C C . GLU B 1 63 ? 14.25 1.572 14.406 1 89.69 63 GLU B C 1
ATOM 2645 O O . GLU B 1 63 ? 14.453 0.362 14.516 1 89.69 63 GLU B O 1
ATOM 2650 N N . GLY B 1 64 ? 14.617 2.436 15.367 1 88.31 64 GLY B N 1
ATOM 2651 C CA . GLY B 1 64 ? 15.242 2.006 16.609 1 88.31 64 GLY B CA 1
ATOM 2652 C C . GLY B 1 64 ? 16.578 1.323 16.406 1 88.31 64 GLY B C 1
ATOM 2653 O O . GLY B 1 64 ? 16.891 0.34 17.078 1 88.31 64 GLY B O 1
ATOM 2654 N N . GLY B 1 65 ? 17.266 1.669 15.398 1 92.62 65 GLY B N 1
ATOM 2655 C CA . GLY B 1 65 ? 18.594 1.132 15.141 1 92.62 65 GLY B CA 1
ATOM 2656 C C . GLY B 1 65 ? 18.562 -0.175 14.375 1 92.62 65 GLY B C 1
ATOM 2657 O O . GLY B 1 65 ? 19.625 -0.716 14.031 1 92.62 65 GLY B O 1
ATOM 2658 N N . LYS B 1 66 ? 17.438 -0.685 14.141 1 96.12 66 LYS B N 1
ATOM 2659 C CA . LYS B 1 66 ? 17.266 -1.887 13.336 1 96.12 66 LYS B CA 1
ATOM 2660 C C . LYS B 1 66 ? 16.562 -1.566 12.016 1 96.12 66 LYS B C 1
ATOM 2662 O O . LYS B 1 66 ? 15.977 -0.493 11.867 1 96.12 66 LYS B O 1
ATOM 2667 N N . GLY B 1 67 ? 16.75 -2.455 11.117 1 96.25 67 GLY B N 1
ATOM 2668 C CA . GLY B 1 67 ? 16.109 -2.135 9.852 1 96.25 67 GLY B CA 1
ATOM 2669 C C . GLY B 1 67 ? 16.141 -3.281 8.859 1 96.25 67 GLY B C 1
ATOM 2670 O O . GLY B 1 67 ? 16.484 -4.414 9.219 1 96.25 67 GLY B O 1
ATOM 2671 N N . LEU B 1 68 ? 15.703 -2.945 7.656 1 97.56 68 LEU B N 1
ATOM 2672 C CA . LEU B 1 68 ? 15.633 -3.896 6.555 1 97.56 68 LEU B CA 1
ATOM 2673 C C . LEU B 1 68 ? 15.859 -3.195 5.219 1 97.56 68 LEU B C 1
ATOM 2675 O O . LEU B 1 68 ? 15.32 -2.109 4.984 1 97.56 68 LEU B O 1
ATOM 2679 N N . ILE B 1 69 ? 16.719 -3.754 4.414 1 98.12 69 ILE B N 1
ATOM 2680 C CA . ILE B 1 69 ? 16.906 -3.34 3.027 1 98.12 69 ILE B CA 1
ATOM 2681 C C . ILE B 1 69 ? 16.391 -4.43 2.09 1 98.12 69 ILE B C 1
ATOM 2683 O O . ILE B 1 69 ? 16.797 -5.59 2.197 1 98.12 69 ILE B O 1
ATOM 2687 N N . MET B 1 70 ? 15.516 -4.102 1.238 1 97.5 70 MET B N 1
ATOM 2688 C CA . MET B 1 70 ? 15.023 -4.992 0.189 1 97.5 70 MET B CA 1
ATOM 2689 C C . MET B 1 70 ? 15.438 -4.484 -1.189 1 97.5 70 MET B C 1
ATOM 2691 O O . MET B 1 70 ? 15.242 -3.311 -1.508 1 97.5 70 MET B O 1
ATOM 2695 N N . ILE B 1 71 ? 15.992 -5.348 -1.987 1 97.75 71 ILE B N 1
ATOM 2696 C CA . ILE B 1 71 ? 16.469 -4.918 -3.295 1 97.75 71 ILE B CA 1
ATOM 2697 C C . ILE B 1 71 ? 16.094 -5.949 -4.352 1 97.75 71 ILE B C 1
ATOM 2699 O O . ILE B 1 71 ? 16.422 -7.133 -4.23 1 97.75 71 ILE B O 1
ATOM 2703 N N . ILE B 1 72 ? 15.375 -5.535 -5.332 1 96.88 72 ILE B N 1
ATOM 2704 C CA . ILE B 1 72 ? 15.086 -6.355 -6.504 1 96.88 72 ILE B CA 1
ATOM 2705 C C . ILE B 1 72 ? 16.047 -6 -7.633 1 96.88 72 ILE B C 1
ATOM 2707 O O . ILE B 1 72 ? 16.172 -4.828 -8 1 96.88 72 ILE B O 1
ATOM 2711 N N . VAL B 1 73 ? 16.672 -6.973 -8.18 1 96.5 73 VAL B N 1
ATOM 2712 C CA . VAL B 1 73 ? 17.641 -6.762 -9.242 1 96.5 73 VAL B CA 1
ATOM 2713 C C . VAL B 1 73 ? 17.375 -7.746 -10.383 1 96.5 73 VAL B C 1
ATOM 2715 O O . VAL B 1 73 ? 16.688 -8.75 -10.195 1 96.5 73 VAL B O 1
ATOM 2718 N N . GLU B 1 74 ? 17.875 -7.348 -11.547 1 92.69 74 GLU B N 1
ATOM 2719 C CA . GLU B 1 74 ? 18.031 -8.344 -12.602 1 92.69 74 GLU B CA 1
ATOM 2720 C C . GLU B 1 74 ? 19.203 -9.281 -12.312 1 92.69 74 GLU B C 1
ATOM 2722 O O . GLU B 1 74 ? 20.312 -8.828 -12.016 1 92.69 74 GLU B O 1
ATOM 2727 N N . ARG B 1 75 ? 18.922 -10.531 -12.281 1 91.12 75 ARG B N 1
ATOM 2728 C CA . ARG B 1 75 ? 19.953 -11.516 -11.984 1 91.12 75 ARG B CA 1
ATOM 2729 C C . ARG B 1 75 ? 21.109 -11.422 -12.984 1 91.12 75 ARG B C 1
ATOM 2731 O O . ARG B 1 75 ? 20.906 -11.625 -14.188 1 91.12 75 ARG B O 1
ATOM 2738 N N . PRO B 1 76 ? 22.234 -11.102 -12.445 1 86.38 76 PRO B N 1
ATOM 2739 C CA . PRO B 1 76 ? 23.375 -11.039 -13.359 1 86.38 76 PRO B CA 1
ATOM 2740 C C . PRO B 1 76 ? 23.859 -12.422 -13.789 1 86.38 76 PRO B C 1
ATOM 2742 O O . PRO B 1 76 ? 23.859 -13.359 -12.984 1 86.38 76 PRO B O 1
ATOM 2745 N N . ASP B 1 77 ? 24.25 -12.617 -15.023 1 84.31 77 ASP B N 1
ATOM 2746 C CA . ASP B 1 77 ? 24.688 -13.906 -15.555 1 84.31 77 ASP B CA 1
ATOM 2747 C C . ASP B 1 77 ? 26.047 -14.305 -15 1 84.31 77 ASP B C 1
ATOM 2749 O O . ASP B 1 77 ? 26.312 -15.484 -14.758 1 84.31 77 ASP B O 1
ATOM 2753 N N . ASP B 1 78 ? 26.922 -13.391 -14.703 1 88.38 78 ASP B N 1
ATOM 2754 C CA . ASP B 1 78 ? 28.312 -13.695 -14.414 1 88.38 78 ASP B CA 1
ATOM 2755 C C . ASP B 1 78 ? 28.641 -13.477 -12.938 1 88.38 78 ASP B C 1
ATOM 2757 O O . ASP B 1 78 ? 29.797 -13.344 -12.555 1 88.38 78 ASP B O 1
ATOM 2761 N N . VAL B 1 79 ? 27.609 -13.469 -12.125 1 90.81 79 VAL B N 1
ATOM 2762 C CA . VAL B 1 79 ? 27.859 -13.195 -10.711 1 90.81 79 VAL B CA 1
ATOM 2763 C C . VAL B 1 79 ? 27.438 -14.406 -9.875 1 90.81 79 VAL B C 1
ATOM 2765 O O . VAL B 1 79 ? 26.344 -14.945 -10.062 1 90.81 79 VAL B O 1
ATOM 2768 N N . ASN B 1 80 ? 28.328 -14.906 -9.07 1 94.06 80 ASN B N 1
ATOM 2769 C CA . ASN B 1 80 ? 27.984 -15.914 -8.062 1 94.06 80 ASN B CA 1
ATOM 2770 C C . ASN B 1 80 ? 27.172 -15.312 -6.926 1 94.06 80 ASN B C 1
ATOM 2772 O O . ASN B 1 80 ? 27.703 -14.586 -6.086 1 94.06 80 ASN B O 1
ATOM 2776 N N . ILE B 1 81 ? 26 -15.648 -6.82 1 94.06 81 ILE B N 1
ATOM 2777 C CA . ILE B 1 81 ? 25.047 -15.031 -5.898 1 94.06 81 ILE B CA 1
ATOM 2778 C C . ILE B 1 81 ? 25.438 -15.375 -4.461 1 94.06 81 ILE B C 1
ATOM 2780 O O . ILE B 1 81 ? 25.297 -14.539 -3.561 1 94.06 81 ILE B O 1
ATOM 2784 N N . GLU B 1 82 ? 25.891 -16.578 -4.25 1 94.31 82 GLU B N 1
ATOM 2785 C CA . GLU B 1 82 ? 26.297 -16.969 -2.906 1 94.31 82 GLU B CA 1
ATOM 2786 C C . GLU B 1 82 ? 27.5 -16.172 -2.428 1 94.31 82 GLU B C 1
ATOM 2788 O O . GLU B 1 82 ? 27.562 -15.781 -1.26 1 94.31 82 GLU B O 1
ATOM 2793 N N . GLU B 1 83 ? 28.344 -15.938 -3.285 1 95.38 83 GLU B N 1
ATOM 2794 C CA . GLU B 1 83 ? 29.5 -15.094 -2.951 1 95.38 83 GLU B CA 1
ATOM 2795 C C . GLU B 1 83 ? 29.062 -13.656 -2.67 1 95.38 83 GLU B C 1
ATOM 2797 O O . GLU B 1 83 ? 29.531 -13.039 -1.715 1 95.38 83 GLU B O 1
ATOM 2802 N N . LEU B 1 84 ? 28.219 -13.156 -3.533 1 95.75 84 LEU B N 1
ATOM 2803 C CA . LEU B 1 84 ? 27.688 -11.812 -3.316 1 95.75 84 LEU B CA 1
ATOM 2804 C C . LEU B 1 84 ? 26.984 -11.719 -1.962 1 95.75 84 LEU B C 1
ATOM 2806 O O . LEU B 1 84 ? 27.219 -10.766 -1.208 1 95.75 84 LEU B O 1
ATOM 2810 N N . LYS B 1 85 ? 26.203 -12.727 -1.646 1 96.19 85 LYS B N 1
ATOM 2811 C CA . LYS B 1 85 ? 25.5 -12.797 -0.361 1 96.19 85 LYS B CA 1
ATOM 2812 C C . LYS B 1 85 ? 26.5 -12.711 0.8 1 96.19 85 LYS B C 1
ATOM 2814 O O . LYS B 1 85 ? 26.281 -11.945 1.745 1 96.19 85 LYS B O 1
ATOM 2819 N N . LYS B 1 86 ? 27.562 -13.422 0.728 1 96.69 86 LYS B N 1
ATOM 2820 C CA . LYS B 1 86 ? 28.562 -13.438 1.782 1 96.69 86 LYS B CA 1
ATOM 2821 C C . LYS B 1 86 ? 29.234 -12.07 1.929 1 96.69 86 LYS B C 1
ATOM 2823 O O . LYS B 1 86 ? 29.484 -11.617 3.045 1 96.69 86 LYS B O 1
ATOM 2828 N N . HIS B 1 87 ? 29.484 -11.391 0.848 1 97.19 87 HIS B N 1
ATOM 2829 C CA . HIS B 1 87 ? 30.078 -10.055 0.879 1 97.19 87 HIS B CA 1
ATOM 2830 C C . HIS B 1 87 ? 29.125 -9.055 1.528 1 97.19 87 HIS B C 1
ATOM 2832 O O . HIS B 1 87 ? 29.547 -8.227 2.34 1 97.19 87 HIS B O 1
ATOM 2838 N N . LEU B 1 88 ? 27.891 -9.172 1.161 1 97.88 88 LEU B N 1
ATOM 2839 C CA . LEU B 1 88 ? 26.891 -8.289 1.746 1 97.88 88 LEU B CA 1
ATOM 2840 C C . LEU B 1 88 ? 26.766 -8.516 3.25 1 97.88 88 LEU B C 1
ATOM 2842 O O . LEU B 1 88 ? 26.641 -7.559 4.02 1 97.88 88 LEU B O 1
ATOM 2846 N N . GLU B 1 89 ? 26.875 -9.766 3.668 1 97.5 89 GLU B N 1
ATOM 2847 C CA . GLU B 1 89 ? 26.766 -10.133 5.078 1 97.5 89 GLU B CA 1
ATOM 2848 C C . GLU B 1 89 ? 27.953 -9.602 5.875 1 97.5 89 GLU B C 1
ATOM 2850 O O . GLU B 1 89 ? 27.859 -9.422 7.09 1 97.5 89 GLU B O 1
ATOM 2855 N N . SER B 1 90 ? 29.016 -9.367 5.203 1 97.69 90 SER B N 1
ATOM 2856 C CA . SER B 1 90 ? 30.234 -8.922 5.875 1 97.69 90 SER B CA 1
ATOM 2857 C C . SER B 1 90 ? 30.188 -7.426 6.156 1 97.69 90 SER B C 1
ATOM 2859 O O . SER B 1 90 ? 31.031 -6.906 6.895 1 97.69 90 SER B O 1
ATOM 2861 N N . ILE B 1 91 ? 29.266 -6.723 5.582 1 97.81 91 ILE B N 1
ATOM 2862 C CA . ILE B 1 91 ? 29.141 -5.293 5.832 1 97.81 91 ILE B CA 1
ATOM 2863 C C . ILE B 1 91 ? 28.75 -5.059 7.293 1 97.81 91 ILE B C 1
ATOM 2865 O O . ILE B 1 91 ? 27.797 -5.672 7.793 1 97.81 91 ILE B O 1
ATOM 2869 N N . GLU B 1 92 ? 29.484 -4.176 7.945 1 97.44 92 GLU B N 1
ATOM 2870 C CA . GLU B 1 92 ? 29.188 -3.881 9.344 1 97.44 92 GLU B CA 1
ATOM 2871 C C . GLU B 1 92 ? 27.766 -3.359 9.516 1 97.44 92 GLU B C 1
ATOM 2873 O O . GLU B 1 92 ? 27.344 -2.459 8.789 1 97.44 92 GLU B O 1
ATOM 2878 N N . GLY B 1 93 ? 27.031 -3.893 10.43 1 97.44 93 GLY B N 1
ATOM 2879 C CA . GLY B 1 93 ? 25.656 -3.482 10.695 1 97.44 93 GLY B CA 1
ATOM 2880 C C . GLY B 1 93 ? 24.625 -4.43 10.117 1 97.44 93 GLY B C 1
ATOM 2881 O O . GLY B 1 93 ? 23.469 -4.402 10.516 1 97.44 93 GLY B O 1
ATOM 2882 N N . ILE B 1 94 ? 25.016 -5.238 9.156 1 98.25 94 ILE B N 1
ATOM 2883 C CA . ILE B 1 94 ? 24.125 -6.211 8.562 1 98.25 94 ILE B CA 1
ATOM 2884 C C . ILE B 1 94 ? 24.125 -7.496 9.383 1 98.25 94 ILE B C 1
ATOM 2886 O O . ILE B 1 94 ? 25.188 -8.039 9.688 1 98.25 94 ILE B O 1
ATOM 2890 N N . GLU B 1 95 ? 23 -7.926 9.758 1 96.94 95 GLU B N 1
ATOM 2891 C CA . GLU B 1 95 ? 22.828 -9.125 10.57 1 96.94 95 GLU B CA 1
ATOM 2892 C C . GLU B 1 95 ? 22.703 -10.367 9.695 1 96.94 95 GLU B C 1
ATOM 2894 O O . GLU B 1 95 ? 23.297 -11.406 9.984 1 96.94 95 GLU B O 1
ATOM 2899 N N . SER B 1 96 ? 21.953 -10.312 8.703 1 96.31 96 SER B N 1
ATOM 2900 C CA . SER B 1 96 ? 21.688 -11.453 7.828 1 96.31 96 SER B CA 1
ATOM 2901 C C . SER B 1 96 ? 21.297 -11 6.426 1 96.31 96 SER B C 1
ATOM 2903 O O . SER B 1 96 ? 20.812 -9.883 6.246 1 96.31 96 SER B O 1
ATOM 2905 N N . VAL B 1 97 ? 21.578 -11.805 5.48 1 97.38 97 VAL B N 1
ATOM 2906 C CA . VAL B 1 97 ? 21.188 -11.602 4.09 1 97.38 97 VAL B CA 1
ATOM 2907 C C . VAL B 1 97 ? 20.531 -12.867 3.545 1 97.38 97 VAL B C 1
ATOM 2909 O O . VAL B 1 97 ? 21.062 -13.969 3.693 1 97.38 97 VAL B O 1
ATOM 2912 N N . GLU B 1 98 ? 19.359 -12.703 3.039 1 95.81 98 GLU B N 1
ATOM 2913 C CA . GLU B 1 98 ? 18.656 -13.766 2.332 1 95.81 98 GLU B CA 1
ATOM 2914 C C . GLU B 1 98 ? 18.219 -13.305 0.943 1 95.81 98 GLU B C 1
ATOM 2916 O O . GLU B 1 98 ? 18.219 -12.109 0.646 1 95.81 98 GLU B O 1
ATOM 2921 N N . TYR B 1 99 ? 18.016 -14.234 0.079 1 94.62 99 TYR B N 1
ATOM 2922 C CA . TYR B 1 99 ? 17.516 -13.852 -1.239 1 94.62 99 TYR B CA 1
ATOM 2923 C C . TYR B 1 99 ? 16.531 -14.883 -1.777 1 94.62 99 TYR B C 1
ATOM 2925 O O . TYR B 1 99 ? 16.484 -16.016 -1.283 1 94.62 99 TYR B O 1
ATOM 2933 N N . GLU B 1 100 ? 15.695 -14.461 -2.666 1 92.81 100 GLU B N 1
ATOM 2934 C CA . GLU B 1 100 ? 14.742 -15.289 -3.395 1 92.81 100 GLU B CA 1
ATOM 2935 C C . GLU B 1 100 ? 14.812 -15.031 -4.895 1 92.81 100 GLU B C 1
ATOM 2937 O O . GLU B 1 100 ? 14.93 -13.875 -5.324 1 92.81 100 GLU B O 1
ATOM 2942 N N . GLU B 1 101 ? 14.766 -16.078 -5.629 1 91.31 101 GLU B N 1
ATOM 2943 C CA . GLU B 1 101 ? 14.797 -15.969 -7.086 1 91.31 101 GLU B CA 1
ATOM 2944 C C . GLU B 1 101 ? 13.398 -16.109 -7.684 1 91.31 101 GLU B C 1
ATOM 2946 O O . GLU B 1 101 ? 12.547 -16.797 -7.133 1 91.31 101 GLU B O 1
ATOM 2951 N N . SER B 1 102 ? 13.266 -15.406 -8.773 1 89.19 102 SER B N 1
ATOM 2952 C CA . SER B 1 102 ? 11.984 -15.516 -9.469 1 89.19 102 SER B CA 1
ATOM 2953 C C . SER B 1 102 ? 11.75 -16.938 -9.984 1 89.19 102 SER B C 1
ATOM 2955 O O . SER B 1 102 ? 12.695 -17.609 -10.406 1 89.19 102 SER B O 1
ATOM 2957 N N . ARG B 1 103 ? 10.547 -17.391 -9.969 1 87.94 103 ARG B N 1
ATOM 2958 C CA . ARG B 1 103 ? 10.172 -18.703 -10.484 1 87.94 103 ARG B CA 1
ATOM 2959 C C . ARG B 1 103 ? 9.727 -18.609 -11.938 1 87.94 103 ARG B C 1
ATOM 2961 O O . ARG B 1 103 ? 9.695 -19.625 -12.648 1 87.94 103 ARG B O 1
ATOM 2968 N N . ILE B 1 104 ? 9.273 -17.438 -12.266 1 92.25 104 ILE B N 1
ATOM 2969 C CA . ILE B 1 104 ? 8.844 -17.125 -13.625 1 92.25 104 ILE B CA 1
ATOM 2970 C C . ILE B 1 104 ? 9.734 -16.031 -14.211 1 92.25 104 ILE B C 1
ATOM 2972 O O . ILE B 1 104 ? 9.898 -14.977 -13.602 1 92.25 104 ILE B O 1
ATOM 2976 N N . LYS B 1 105 ? 10.312 -16.422 -15.414 1 93.31 105 LYS B N 1
ATOM 2977 C CA . LYS B 1 105 ? 11.133 -15.414 -16.078 1 93.31 105 LYS B CA 1
ATOM 2978 C C . LYS B 1 105 ? 10.336 -14.133 -16.312 1 93.31 105 LYS B C 1
ATOM 2980 O O . LYS B 1 105 ? 9.203 -14.172 -16.797 1 93.31 105 LYS B O 1
ATOM 2985 N N . GLY B 1 106 ? 10.914 -13.008 -15.867 1 94.12 106 GLY B N 1
ATOM 2986 C CA . GLY B 1 106 ? 10.305 -11.703 -16.109 1 94.12 106 GLY B CA 1
ATOM 2987 C C . GLY B 1 106 ? 9.406 -11.25 -14.969 1 94.12 106 GLY B C 1
ATOM 2988 O O . GLY B 1 106 ? 8.898 -10.133 -14.977 1 94.12 106 GLY B O 1
ATOM 2989 N N . LEU B 1 107 ? 9.227 -12.125 -13.992 1 95.38 107 LEU B N 1
ATOM 2990 C CA . LEU B 1 107 ? 8.258 -11.805 -12.953 1 95.38 107 LEU B CA 1
ATOM 2991 C C . LEU B 1 107 ? 8.812 -12.141 -11.57 1 95.38 107 LEU B C 1
ATOM 2993 O O . LEU B 1 107 ? 9.266 -13.266 -11.336 1 95.38 107 LEU B O 1
ATOM 2997 N N . LEU B 1 108 ? 8.789 -11.164 -10.719 1 95.62 108 LEU B N 1
ATOM 2998 C CA . LEU B 1 108 ? 9.117 -11.414 -9.32 1 95.62 108 LEU B CA 1
ATOM 2999 C C . LEU B 1 108 ? 8.039 -10.844 -8.398 1 95.62 108 LEU B C 1
ATOM 3001 O O . LEU B 1 108 ? 7.805 -9.633 -8.383 1 95.62 108 LEU B O 1
ATOM 3005 N N . ILE B 1 109 ? 7.352 -11.672 -7.711 1 95.25 109 ILE B N 1
ATOM 3006 C CA . ILE B 1 109 ? 6.488 -11.344 -6.582 1 95.25 109 ILE B CA 1
ATOM 3007 C C . ILE B 1 109 ? 7.098 -11.898 -5.293 1 95.25 109 ILE B C 1
ATOM 3009 O O . ILE B 1 109 ? 7.207 -13.109 -5.125 1 95.25 109 ILE B O 1
ATOM 3013 N N . PRO B 1 110 ? 7.5 -11.008 -4.445 1 93.06 110 PRO B N 1
ATOM 3014 C CA . PRO B 1 110 ? 8.164 -11.5 -3.236 1 93.06 110 PRO B CA 1
ATOM 3015 C C . PRO B 1 110 ? 7.234 -12.32 -2.344 1 93.06 110 PRO B C 1
ATOM 3017 O O . PRO B 1 110 ? 6.324 -11.766 -1.721 1 93.06 110 PRO B O 1
ATOM 3020 N N . TYR B 1 111 ? 7.527 -13.539 -2.148 1 88.75 111 TYR B N 1
ATOM 3021 C CA . TYR B 1 111 ? 6.695 -14.469 -1.392 1 88.75 111 TYR B CA 1
ATOM 3022 C C . TYR B 1 111 ? 6.883 -14.273 0.108 1 88.75 111 TYR B C 1
ATOM 3024 O O . TYR B 1 111 ? 6.012 -14.633 0.901 1 88.75 111 TYR B O 1
ATOM 3032 N N . HIS B 1 112 ? 7.949 -13.695 0.441 1 92.5 112 HIS B N 1
ATOM 3033 C CA . HIS B 1 112 ? 8.289 -13.625 1.857 1 92.5 112 HIS B CA 1
ATOM 3034 C C . HIS B 1 112 ? 8.086 -12.211 2.4 1 92.5 112 HIS B C 1
ATOM 3036 O O . HIS B 1 112 ? 8.469 -11.914 3.533 1 92.5 112 HIS B O 1
ATOM 3042 N N . LEU B 1 113 ? 7.559 -11.414 1.584 1 92.88 113 LEU B N 1
ATOM 3043 C CA . LEU B 1 113 ? 7.277 -10.047 2.01 1 92.88 113 LEU B CA 1
ATOM 3044 C C . LEU B 1 113 ? 5.918 -9.961 2.695 1 92.88 113 LEU B C 1
ATOM 3046 O O . LEU B 1 113 ? 4.883 -9.922 2.025 1 92.88 113 LEU B O 1
ATOM 3050 N N . PHE B 1 114 ? 5.957 -9.891 3.992 1 94.62 114 PHE B N 1
ATOM 3051 C CA . PHE B 1 114 ? 4.754 -9.82 4.816 1 94.62 114 PHE B CA 1
ATOM 3052 C C . PHE B 1 114 ? 5.109 -9.539 6.27 1 94.62 114 PHE B C 1
ATOM 3054 O O . PHE B 1 114 ? 6.117 -10.039 6.777 1 94.62 114 PHE B O 1
ATOM 3061 N N . PRO B 1 115 ? 4.297 -8.711 6.871 1 96 115 PRO B N 1
ATOM 3062 C CA . PRO B 1 115 ? 3.111 -7.949 6.473 1 96 115 PRO B CA 1
ATOM 3063 C C . PRO B 1 115 ? 3.459 -6.594 5.863 1 96 115 PRO B C 1
ATOM 3065 O O . PRO B 1 115 ? 4.629 -6.195 5.859 1 96 115 PRO B O 1
ATOM 3068 N N . LEU B 1 116 ? 2.535 -5.98 5.254 1 95.38 116 LEU B N 1
ATOM 3069 C CA . LEU B 1 116 ? 2.59 -4.57 4.871 1 95.38 116 LEU B CA 1
ATOM 3070 C C . LEU B 1 116 ? 2.152 -3.678 6.027 1 95.38 116 LEU B C 1
ATOM 3072 O O . LEU B 1 116 ? 1.068 -3.863 6.586 1 95.38 116 LEU B O 1
ATOM 3076 N N . MET B 1 117 ? 3.033 -2.707 6.383 1 94.38 117 MET B N 1
ATOM 3077 C CA . MET B 1 117 ? 2.75 -1.914 7.574 1 94.38 117 MET B CA 1
ATOM 3078 C C . MET B 1 117 ? 2.922 -0.425 7.293 1 94.38 117 MET B C 1
ATOM 3080 O O . MET B 1 117 ? 3.775 -0.036 6.492 1 94.38 117 MET B O 1
ATOM 3084 N N . ARG B 1 118 ? 2.127 0.332 7.859 1 91.62 118 ARG B N 1
ATOM 3085 C CA . ARG B 1 118 ? 2.352 1.759 8.07 1 91.62 118 ARG B CA 1
ATOM 3086 C C . ARG B 1 118 ? 2.623 2.059 9.539 1 91.62 118 ARG B C 1
ATOM 3088 O O . ARG B 1 118 ? 1.697 2.09 10.352 1 91.62 118 ARG B O 1
ATOM 3095 N N . GLU B 1 119 ? 3.826 2.271 9.836 1 87.75 119 GLU B N 1
ATOM 3096 C CA . GLU B 1 119 ? 4.242 2.316 11.234 1 87.75 119 GLU B CA 1
ATOM 3097 C C . GLU B 1 119 ? 3.799 1.062 11.977 1 87.75 119 GLU B C 1
ATOM 3099 O O . GLU B 1 119 ? 4.191 -0.051 11.625 1 87.75 119 GLU B O 1
ATOM 3104 N N . ASP B 1 120 ? 2.857 1.225 12.945 1 86.88 120 ASP B N 1
ATOM 3105 C CA . ASP B 1 120 ? 2.455 0.084 13.758 1 86.88 120 ASP B CA 1
ATOM 3106 C C . ASP B 1 120 ? 1.098 -0.456 13.32 1 86.88 120 ASP B C 1
ATOM 3108 O O . ASP B 1 120 ? 0.489 -1.268 14.016 1 86.88 120 ASP B O 1
ATOM 3112 N N . VAL B 1 121 ? 0.703 -0.039 12.172 1 90.19 121 VAL B N 1
ATOM 3113 C CA . VAL B 1 121 ? -0.621 -0.429 11.695 1 90.19 121 VAL B CA 1
ATOM 3114 C C . VAL B 1 121 ? -0.487 -1.306 10.453 1 90.19 121 VAL B C 1
ATOM 3116 O O . VAL B 1 121 ? 0.195 -0.935 9.492 1 90.19 121 VAL B O 1
ATOM 3119 N N . ARG B 1 122 ? -1.127 -2.486 10.531 1 93.75 122 ARG B N 1
ATOM 3120 C CA . ARG B 1 122 ? -1.158 -3.354 9.359 1 93.75 122 ARG B CA 1
ATOM 3121 C C . ARG B 1 122 ? -2.082 -2.791 8.289 1 93.75 122 ARG B C 1
ATOM 3123 O O . ARG B 1 122 ? -3.232 -2.445 8.57 1 93.75 122 ARG B O 1
ATOM 3130 N N . ILE B 1 123 ? -1.551 -2.668 7.066 1 93.75 123 ILE B N 1
ATOM 3131 C CA . ILE B 1 123 ? -2.359 -2.143 5.969 1 93.75 123 ILE B CA 1
ATOM 3132 C C . ILE B 1 123 ? -2.439 -3.174 4.848 1 93.75 123 ILE B C 1
ATOM 3134 O O . ILE B 1 123 ? -1.66 -4.129 4.816 1 93.75 123 ILE B O 1
ATOM 3138 N N . ILE B 1 124 ? -3.441 -3.051 4.008 1 93.56 124 ILE B N 1
ATOM 3139 C CA . ILE B 1 124 ? -3.65 -3.889 2.832 1 93.56 124 ILE B CA 1
ATOM 3140 C C . ILE B 1 124 ? -3.879 -3.006 1.606 1 93.56 124 ILE B C 1
ATOM 3142 O O . ILE B 1 124 ? -4.375 -1.884 1.726 1 93.56 124 ILE B O 1
ATOM 3146 N N . ALA B 1 125 ? -3.488 -3.467 0.49 1 92.69 125 ALA B N 1
ATOM 3147 C CA . ALA B 1 125 ? -3.59 -2.705 -0.752 1 92.69 125 ALA B CA 1
ATOM 3148 C C . ALA B 1 125 ? -4.742 -3.213 -1.613 1 92.69 125 ALA B C 1
ATOM 3150 O O . ALA B 1 125 ? -4.836 -4.41 -1.895 1 92.69 125 ALA B O 1
ATOM 3151 N N . PHE B 1 126 ? -5.613 -2.305 -2.061 1 89.62 126 PHE B N 1
ATOM 3152 C CA . PHE B 1 126 ? -6.684 -2.641 -2.988 1 89.62 126 PHE B CA 1
ATOM 3153 C C . PHE B 1 126 ? -6.531 -1.873 -4.297 1 89.62 126 PHE B C 1
ATOM 3155 O O . PHE B 1 126 ? -6.082 -0.725 -4.301 1 89.62 126 PHE B O 1
ATOM 3162 N N . ASN B 1 127 ? -6.855 -2.572 -5.344 1 89.19 127 ASN B N 1
ATOM 3163 C CA . ASN B 1 127 ? -6.988 -1.851 -6.605 1 89.19 127 ASN B CA 1
ATOM 3164 C C . ASN B 1 127 ? -8.188 -0.903 -6.586 1 89.19 127 ASN B C 1
ATOM 3166 O O . ASN B 1 127 ? -9.266 -1.268 -6.113 1 89.19 127 ASN B O 1
ATOM 3170 N N . VAL B 1 128 ? -8.008 0.297 -7.031 1 89.25 128 VAL B N 1
ATOM 3171 C CA . VAL B 1 128 ? -9.078 1.293 -7.008 1 89.25 128 VAL B CA 1
ATOM 3172 C C . VAL B 1 128 ? -10.297 0.76 -7.758 1 89.25 128 VAL B C 1
ATOM 3174 O O . VAL B 1 128 ? -11.438 1.039 -7.379 1 89.25 128 VAL B O 1
ATOM 3177 N N . ARG B 1 129 ? -10.141 -0.057 -8.781 1 83.5 129 ARG B N 1
ATOM 3178 C CA . ARG B 1 129 ? -11.234 -0.592 -9.586 1 83.5 129 ARG B CA 1
ATOM 3179 C C . ARG B 1 129 ? -12.109 -1.529 -8.766 1 83.5 129 ARG B C 1
ATOM 3181 O O . ARG B 1 129 ? -13.305 -1.663 -9.031 1 83.5 129 ARG B O 1
ATOM 3188 N N . ALA B 1 130 ? -11.406 -2.182 -7.801 1 78.81 130 ALA B N 1
ATOM 3189 C CA . ALA B 1 130 ? -12.18 -3.076 -6.941 1 78.81 130 ALA B CA 1
ATOM 3190 C C . ALA B 1 130 ? -13.242 -2.311 -6.168 1 78.81 130 ALA B C 1
ATOM 3192 O O . ALA B 1 130 ? -14.344 -2.818 -5.945 1 78.81 130 ALA B O 1
ATOM 3193 N N . ILE B 1 131 ? -12.984 -1.068 -5.762 1 81.94 131 ILE B N 1
ATOM 3194 C CA . ILE B 1 131 ? -13.93 -0.244 -5.02 1 81.94 131 ILE B CA 1
ATOM 3195 C C . ILE B 1 131 ? -15.086 0.16 -5.934 1 81.94 131 ILE B C 1
ATOM 3197 O O . ILE B 1 131 ? -16.234 0.194 -5.5 1 81.94 131 ILE B O 1
ATOM 3201 N N . LYS B 1 132 ? -14.727 0.529 -7.117 1 83.94 132 LYS B N 1
ATOM 3202 C CA . LYS B 1 132 ? -15.758 0.839 -8.102 1 83.94 132 LYS B CA 1
ATOM 3203 C C . LYS B 1 132 ? -16.719 -0.33 -8.273 1 83.94 132 LYS B C 1
ATOM 3205 O O . LYS B 1 132 ? -17.938 -0.141 -8.266 1 83.94 132 LYS B O 1
ATOM 3210 N N . HIS B 1 133 ? -16.188 -1.493 -8.383 1 77.88 133 HIS B N 1
ATOM 3211 C CA . HIS B 1 133 ? -17 -2.686 -8.555 1 77.88 133 HIS B CA 1
ATOM 3212 C C . HIS B 1 133 ? -17.906 -2.916 -7.34 1 77.88 133 HIS B C 1
ATOM 3214 O O . HIS B 1 133 ? -19.062 -3.297 -7.488 1 77.88 133 HIS B O 1
ATOM 3220 N N . LEU B 1 134 ? -17.344 -2.68 -6.184 1 77.31 134 LEU B N 1
ATOM 3221 C CA . LEU B 1 134 ? -18.125 -2.785 -4.953 1 77.31 134 LEU B CA 1
ATOM 3222 C C . LEU B 1 134 ? -19.312 -1.847 -4.984 1 77.31 134 LEU B C 1
ATOM 3224 O O . LEU B 1 134 ? -20.453 -2.268 -4.723 1 77.31 134 LEU B O 1
ATOM 3228 N N . SER B 1 135 ? -19.078 -0.617 -5.277 1 83.25 135 SER B N 1
ATOM 3229 C CA . SER B 1 135 ? -20.125 0.395 -5.305 1 83.25 135 SER B CA 1
ATOM 3230 C C . SER B 1 135 ? -21.203 0.059 -6.34 1 83.25 135 SER B C 1
ATOM 3232 O O . SER B 1 135 ? -22.391 0.177 -6.07 1 83.25 135 SER B O 1
ATOM 3234 N N . GLU B 1 136 ? -20.766 -0.364 -7.5 1 84.44 136 GLU B N 1
ATOM 3235 C CA . GLU B 1 136 ? -21.688 -0.708 -8.586 1 84.44 136 GLU B CA 1
ATOM 3236 C C . GLU B 1 136 ? -22.531 -1.926 -8.227 1 84.44 136 GLU B C 1
ATOM 3238 O O . GLU B 1 136 ? -23.734 -1.957 -8.5 1 84.44 136 GLU B O 1
ATOM 3243 N N . GLU B 1 137 ? -21.875 -2.875 -7.641 1 79.12 137 GLU B N 1
ATOM 3244 C CA . GLU B 1 137 ? -22.609 -4.086 -7.266 1 79.12 137 GLU B CA 1
ATOM 3245 C C . GLU B 1 137 ? -23.625 -3.801 -6.176 1 79.12 137 GLU B C 1
ATOM 3247 O O . GLU B 1 137 ? -24.766 -4.289 -6.234 1 79.12 137 GLU B O 1
ATOM 3252 N N . LEU B 1 138 ? -23.25 -3.082 -5.133 1 82 138 LEU B N 1
ATOM 3253 C CA . LEU B 1 138 ? -24.188 -2.701 -4.086 1 82 138 LEU B CA 1
ATOM 3254 C C . LEU B 1 138 ? -25.375 -1.949 -4.672 1 82 138 LEU B C 1
ATOM 3256 O O . LEU B 1 138 ? -26.531 -2.197 -4.289 1 82 138 LEU B O 1
ATOM 3260 N N . SER B 1 139 ? -25.094 -1.043 -5.594 1 86.62 139 SER B N 1
ATOM 3261 C CA . SER B 1 139 ? -26.156 -0.278 -6.238 1 86.62 139 SER B CA 1
ATOM 3262 C C . SER B 1 139 ? -27.094 -1.187 -7.031 1 86.62 139 SER B C 1
ATOM 3264 O O . SER B 1 139 ? -28.312 -0.98 -7.043 1 86.62 139 SER B O 1
ATOM 3266 N N . ARG B 1 140 ? -26.516 -2.121 -7.723 1 85.19 140 ARG B N 1
ATOM 3267 C CA . ARG B 1 140 ? -27.297 -3.07 -8.508 1 85.19 140 ARG B CA 1
ATOM 3268 C C . ARG B 1 140 ? -28.234 -3.889 -7.621 1 85.19 140 ARG B C 1
ATOM 3270 O O . ARG B 1 140 ? -29.406 -4.078 -7.949 1 85.19 140 ARG B O 1
ATOM 3277 N N . ILE B 1 141 ? -27.75 -4.238 -6.449 1 80.12 141 ILE B N 1
ATOM 3278 C CA . ILE B 1 141 ? -28.484 -5.141 -5.57 1 80.12 141 ILE B CA 1
ATOM 3279 C C . ILE B 1 141 ? -29.516 -4.348 -4.762 1 80.12 141 ILE B C 1
ATOM 3281 O O . ILE B 1 141 ? -30.656 -4.785 -4.594 1 80.12 141 ILE B O 1
ATOM 3285 N N . LEU B 1 142 ? -29.141 -3.182 -4.254 1 84.06 142 LEU B N 1
ATOM 3286 C CA . LEU B 1 142 ? -29.938 -2.504 -3.24 1 84.06 142 LEU B CA 1
ATOM 3287 C C . LEU B 1 142 ? -30.594 -1.246 -3.809 1 84.06 142 LEU B C 1
ATOM 3289 O O . LEU B 1 142 ? -31.5 -0.674 -3.191 1 84.06 142 LEU B O 1
ATOM 3293 N N . GLY B 1 143 ? -30.172 -0.848 -4.953 1 87.81 143 GLY B N 1
ATOM 3294 C CA . GLY B 1 143 ? -30.531 0.461 -5.465 1 87.81 143 GLY B CA 1
ATOM 3295 C C . GLY B 1 143 ? -29.578 1.561 -5.043 1 87.81 143 GLY B C 1
ATOM 3296 O O . GLY B 1 143 ? -28.844 1.412 -4.059 1 87.81 143 GLY B O 1
ATOM 3297 N N . SER B 1 144 ? -29.609 2.674 -5.703 1 87.69 144 SER B N 1
ATOM 3298 C CA . SER B 1 144 ? -28.641 3.752 -5.547 1 87.69 144 SER B CA 1
ATOM 3299 C C . SER B 1 144 ? -28.734 4.379 -4.16 1 87.69 144 SER B C 1
ATOM 3301 O O . SER B 1 144 ? -27.703 4.641 -3.525 1 87.69 144 SER B O 1
ATOM 3303 N N . SER B 1 145 ? -29.984 4.605 -3.713 1 89.75 145 SER B N 1
ATOM 3304 C CA . SER B 1 145 ? -30.172 5.273 -2.428 1 89.75 145 SER B CA 1
ATOM 3305 C C . SER B 1 145 ? -29.656 4.41 -1.279 1 89.75 145 SER B C 1
ATOM 3307 O O . SER B 1 145 ? -28.859 4.871 -0.457 1 89.75 145 SER B O 1
ATOM 3309 N N . ALA B 1 146 ? -30.047 3.199 -1.293 1 87.25 146 ALA B N 1
ATOM 3310 C CA . ALA B 1 146 ? -29.625 2.279 -0.237 1 87.25 146 ALA B CA 1
ATOM 3311 C C . ALA B 1 146 ? -28.125 2.018 -0.297 1 87.25 146 ALA B C 1
ATOM 3313 O O . ALA B 1 146 ? -27.453 1.954 0.738 1 87.25 146 ALA B O 1
ATOM 3314 N N . SER B 1 147 ? -27.609 1.868 -1.449 1 88.06 147 SER B N 1
ATOM 3315 C CA . SER B 1 147 ? -26.172 1.648 -1.622 1 88.06 147 SER B CA 1
ATOM 3316 C C . SER B 1 147 ? -25.359 2.822 -1.083 1 88.06 147 SER B C 1
ATOM 3318 O O . SER B 1 147 ? -24.344 2.627 -0.42 1 88.06 147 SER B O 1
ATOM 3320 N N . GLY B 1 148 ? -25.875 4.027 -1.367 1 90.88 148 GLY B N 1
ATOM 3321 C CA . GLY B 1 148 ? -25.203 5.211 -0.853 1 90.88 148 GLY B CA 1
ATOM 3322 C C . GLY B 1 148 ? -25.156 5.262 0.663 1 90.88 148 GLY B C 1
ATOM 3323 O O . GLY B 1 148 ? -24.125 5.598 1.25 1 90.88 148 GLY B O 1
ATOM 3324 N N . ALA B 1 149 ? -26.25 4.918 1.256 1 90.31 149 ALA B N 1
ATOM 3325 C CA . ALA B 1 149 ? -26.344 4.902 2.715 1 90.31 149 ALA B CA 1
ATOM 3326 C C . ALA B 1 149 ? -25.375 3.887 3.309 1 90.31 149 ALA B C 1
ATOM 3328 O O . ALA B 1 149 ? -24.703 4.164 4.309 1 90.31 149 ALA B O 1
ATOM 3329 N N . ILE B 1 150 ? -25.297 2.773 2.672 1 84.56 150 ILE B N 1
ATOM 3330 C CA . ILE B 1 150 ? -24.422 1.711 3.16 1 84.56 150 ILE B CA 1
ATOM 3331 C C . ILE B 1 150 ? -22.969 2.125 2.99 1 84.56 150 ILE B C 1
ATOM 3333 O O . ILE B 1 150 ? -22.156 1.962 3.908 1 84.56 150 ILE B O 1
ATOM 3337 N N . LEU B 1 151 ? -22.641 2.648 1.836 1 88.31 151 LEU B N 1
ATOM 3338 C CA . LEU B 1 151 ? -21.281 3.105 1.581 1 88.31 151 LEU B CA 1
ATOM 3339 C C . LEU B 1 151 ? -20.891 4.203 2.562 1 88.31 151 LEU B C 1
ATOM 3341 O O . LEU B 1 151 ? -19.75 4.223 3.051 1 88.31 151 LEU B O 1
ATOM 3345 N N . PHE B 1 152 ? -21.828 5.086 2.869 1 93.5 152 PHE B N 1
ATOM 3346 C CA . PHE B 1 152 ? -21.578 6.133 3.854 1 93.5 152 PHE B CA 1
ATOM 3347 C C . PHE B 1 152 ? -21.25 5.527 5.215 1 93.5 152 PHE B C 1
ATOM 3349 O O . PHE B 1 152 ? -20.297 5.934 5.871 1 93.5 152 PHE B O 1
ATOM 3356 N N . ARG B 1 153 ? -22.047 4.605 5.625 1 88.56 153 ARG B N 1
ATOM 3357 C CA . ARG B 1 153 ? -21.859 3.975 6.926 1 88.56 153 ARG B CA 1
ATOM 3358 C C . ARG B 1 153 ? -20.516 3.23 6.988 1 88.56 153 ARG B C 1
ATOM 3360 O O . ARG B 1 153 ? -19.828 3.268 8.008 1 88.56 153 ARG B O 1
ATOM 3367 N N . ILE B 1 154 ? -20.203 2.547 5.91 1 83.25 154 ILE B N 1
ATOM 3368 C CA . ILE B 1 154 ? -18.922 1.862 5.816 1 83.25 154 ILE B CA 1
ATOM 3369 C C . ILE B 1 154 ? -17.797 2.871 5.969 1 83.25 154 ILE B C 1
ATOM 3371 O O . ILE B 1 154 ? -16.891 2.678 6.785 1 83.25 154 ILE B O 1
ATOM 3375 N N . GLY B 1 155 ? -17.875 3.936 5.23 1 91.25 155 GLY B N 1
ATOM 3376 C CA . GLY B 1 155 ? -16.875 4.988 5.332 1 91.25 155 GLY B CA 1
ATOM 3377 C C . GLY B 1 155 ? -16.766 5.578 6.727 1 91.25 155 GLY B C 1
ATOM 3378 O O . GLY B 1 155 ? -15.664 5.789 7.234 1 91.25 155 GLY B O 1
ATOM 3379 N N . TYR B 1 156 ? -17.938 5.777 7.305 1 92.75 156 TYR B N 1
ATOM 3380 C CA . TYR B 1 156 ? -17.984 6.371 8.633 1 92.75 156 TYR B CA 1
ATOM 3381 C C . TYR B 1 156 ? -17.234 5.523 9.648 1 92.75 156 TYR B C 1
ATOM 3383 O O . TYR B 1 156 ? -16.406 6.035 10.406 1 92.75 156 TYR B O 1
ATOM 3391 N N . GLU B 1 157 ? -17.453 4.266 9.625 1 86.94 157 GLU B N 1
ATOM 3392 C CA . GLU B 1 157 ? -16.797 3.361 10.562 1 86.94 157 GLU B CA 1
ATOM 3393 C C . GLU B 1 157 ? -15.305 3.234 10.258 1 86.94 157 GLU B C 1
ATOM 3395 O O . GLU B 1 157 ? -14.477 3.188 11.172 1 86.94 157 GLU B O 1
ATOM 3400 N N . MET B 1 158 ? -14.992 3.18 8.984 1 87.19 158 MET B N 1
ATOM 3401 C CA . MET B 1 158 ? -13.578 3.201 8.602 1 87.19 158 MET B CA 1
ATOM 3402 C C . MET B 1 158 ? -12.898 4.465 9.117 1 87.19 158 MET B C 1
ATOM 3404 O O . MET B 1 158 ? -11.781 4.402 9.633 1 87.19 158 MET B O 1
ATOM 3408 N N . GLY B 1 159 ? -13.586 5.582 8.922 1 92.69 159 GLY B N 1
ATOM 3409 C CA . GLY B 1 159 ? -13.062 6.863 9.367 1 92.69 159 GLY B CA 1
ATOM 3410 C C . GLY B 1 159 ? -12.742 6.895 10.852 1 92.69 159 GLY B C 1
ATOM 3411 O O . GLY B 1 159 ? -11.727 7.465 11.258 1 92.69 159 GLY B O 1
ATOM 3412 N N . LYS B 1 160 ? -13.594 6.293 11.664 1 89.75 160 LYS B N 1
ATOM 3413 C CA . LYS B 1 160 ? -13.32 6.203 13.102 1 89.75 160 LYS B CA 1
ATOM 3414 C C . LYS B 1 160 ? -12.016 5.457 13.367 1 89.75 160 LYS B C 1
ATOM 3416 O O . LYS B 1 160 ? -11.234 5.859 14.227 1 89.75 160 LYS B O 1
ATOM 3421 N N . GLY B 1 161 ? -11.867 4.391 12.625 1 85.75 161 GLY B N 1
ATOM 3422 C CA . GLY B 1 161 ? -10.625 3.646 12.734 1 85.75 161 GLY B CA 1
ATOM 3423 C C . GLY B 1 161 ? -9.406 4.457 12.336 1 85.75 161 GLY B C 1
ATOM 3424 O O . GLY B 1 161 ? -8.383 4.438 13.031 1 85.75 161 GLY B O 1
ATOM 3425 N N . PHE B 1 162 ? -9.539 5.176 11.203 1 90.31 162 PHE B N 1
ATOM 3426 C CA . PHE B 1 162 ? -8.453 6.047 10.758 1 90.31 162 PHE B CA 1
ATOM 3427 C C . PHE B 1 162 ? -8.094 7.055 11.844 1 90.31 162 PHE B C 1
ATOM 3429 O O . PHE B 1 162 ? -6.91 7.32 12.078 1 90.31 162 PHE B O 1
ATOM 3436 N N . ALA B 1 163 ? -9.148 7.613 12.438 1 93.56 163 ALA B N 1
ATOM 3437 C CA . ALA B 1 163 ? -8.938 8.625 13.469 1 93.56 163 ALA B CA 1
ATOM 3438 C C . ALA B 1 163 ? -8.086 8.078 14.609 1 93.56 163 ALA B C 1
ATOM 3440 O O . ALA B 1 163 ? -7.227 8.781 15.141 1 93.56 163 ALA B O 1
ATOM 3441 N N . GLU B 1 164 ? -8.297 6.855 14.992 1 90.62 164 GLU B N 1
ATOM 3442 C CA . GLU B 1 164 ? -7.523 6.242 16.062 1 90.62 164 GLU B CA 1
ATOM 3443 C C . GLU B 1 164 ? -6.035 6.227 15.734 1 90.62 164 GLU B C 1
ATOM 3445 O O . GLU B 1 164 ? -5.203 6.574 16.578 1 90.62 164 GLU B O 1
ATOM 3450 N N . ASP B 1 165 ? -5.738 5.855 14.57 1 91.19 165 ASP B N 1
ATOM 3451 C CA . ASP B 1 165 ? -4.352 5.832 14.109 1 91.19 165 ASP B CA 1
ATOM 3452 C C . ASP B 1 165 ? -3.758 7.238 14.102 1 91.19 165 ASP B C 1
ATOM 3454 O O . ASP B 1 165 ? -2.613 7.438 14.516 1 91.19 165 ASP B O 1
ATOM 3458 N N . ARG B 1 166 ? -4.516 8.188 13.609 1 94.81 166 ARG B N 1
ATOM 3459 C CA . ARG B 1 166 ? -4.059 9.57 13.492 1 94.81 166 ARG B CA 1
ATOM 3460 C C . ARG B 1 166 ? -3.807 10.172 14.867 1 94.81 166 ARG B C 1
ATOM 3462 O O . ARG B 1 166 ? -2.846 10.922 15.062 1 94.81 166 ARG B O 1
ATOM 3469 N N . LEU B 1 167 ? -4.656 9.828 15.805 1 95.75 167 LEU B N 1
ATOM 3470 C CA . LEU B 1 167 ? -4.492 10.32 17.172 1 95.75 167 LEU B CA 1
ATOM 3471 C C . LEU B 1 167 ? -3.244 9.734 17.812 1 95.75 167 LEU B C 1
ATOM 3473 O O . LEU B 1 167 ? -2.537 10.422 18.547 1 95.75 167 LEU B O 1
ATOM 3477 N N . LYS B 1 168 ? -2.992 8.484 17.531 1 94.5 168 LYS B N 1
ATOM 3478 C CA . LYS B 1 168 ? -1.778 7.855 18.031 1 94.5 168 LYS B CA 1
ATOM 3479 C C . LYS B 1 168 ? -0.531 8.523 17.469 1 94.5 168 LYS B C 1
ATOM 3481 O O . LYS B 1 168 ? 0.435 8.773 18.203 1 94.5 168 LYS B O 1
ATOM 3486 N N . ILE B 1 169 ? -0.545 8.812 16.219 1 94.94 169 ILE B N 1
ATOM 3487 C CA . ILE B 1 169 ? 0.563 9.516 15.578 1 94.94 169 ILE B CA 1
ATOM 3488 C C . ILE B 1 169 ? 0.746 10.883 16.219 1 94.94 169 ILE B C 1
ATOM 3490 O O . ILE B 1 169 ? 1.865 11.273 16.562 1 94.94 169 ILE B O 1
ATOM 3494 N N . ALA B 1 170 ? -0.358 11.57 16.359 1 96.94 170 ALA B N 1
ATOM 3495 C CA . ALA B 1 170 ? -0.332 12.898 16.953 1 96.94 170 ALA B CA 1
ATOM 3496 C C . ALA B 1 170 ? 0.279 12.859 18.359 1 96.94 170 ALA B C 1
ATOM 3498 O O . ALA B 1 170 ? 1.105 13.711 18.703 1 96.94 170 ALA B O 1
ATOM 3499 N N . GLU B 1 171 ? -0.118 11.898 19.094 1 96.31 171 GLU B N 1
ATOM 3500 C CA . GLU B 1 171 ? 0.4 11.734 20.453 1 96.31 171 GLU B CA 1
ATOM 3501 C C . GLU B 1 171 ? 1.913 11.531 20.438 1 96.31 171 GLU B C 1
ATOM 3503 O O . GLU B 1 171 ? 2.627 12.125 21.25 1 96.31 171 GLU B O 1
ATOM 3508 N N . ARG B 1 172 ? 2.396 10.773 19.594 1 94.31 172 ARG B N 1
ATOM 3509 C CA . ARG B 1 172 ? 3.816 10.438 19.516 1 94.31 172 ARG B CA 1
ATOM 3510 C C . ARG B 1 172 ? 4.652 11.68 19.203 1 94.31 172 ARG B C 1
ATOM 3512 O O . ARG B 1 172 ? 5.824 11.75 19.578 1 94.31 172 ARG B O 1
ATOM 3519 N N . VAL B 1 173 ? 4.023 12.602 18.531 1 95.62 173 VAL B N 1
ATOM 3520 C CA . VAL B 1 173 ? 4.809 13.766 18.125 1 95.62 173 VAL B CA 1
ATOM 3521 C C . VAL B 1 173 ? 4.359 14.992 18.906 1 95.62 173 VAL B C 1
ATOM 3523 O O . VAL B 1 173 ? 4.758 16.125 18.594 1 95.62 173 VAL B O 1
ATOM 3526 N N . GLY B 1 174 ? 3.455 14.875 19.797 1 95.06 174 GLY B N 1
ATOM 3527 C CA . GLY B 1 174 ? 3.098 15.898 20.75 1 95.06 174 GLY B CA 1
ATOM 3528 C C . GLY B 1 174 ? 2.082 16.891 20.219 1 95.06 174 GLY B C 1
ATOM 3529 O O . GLY B 1 174 ? 2.049 18.047 20.656 1 95.06 174 GLY B O 1
ATOM 3530 N N . ILE B 1 175 ? 1.311 16.484 19.234 1 95.75 175 ILE B N 1
ATOM 3531 C CA . ILE B 1 175 ? 0.268 17.359 18.719 1 95.75 175 ILE B CA 1
ATOM 3532 C C . ILE B 1 175 ? -1.06 17.047 19.406 1 95.75 175 ILE B C 1
ATOM 3534 O O . ILE B 1 175 ? -1.496 15.898 19.438 1 95.75 175 ILE B O 1
ATOM 3538 N N . LYS B 1 176 ? -1.698 18.109 19.938 1 95.44 176 LYS B N 1
ATOM 3539 C CA . LYS B 1 176 ? -2.957 17.906 20.641 1 95.44 176 LYS B CA 1
ATOM 3540 C C . LYS B 1 176 ? -4.102 18.641 19.953 1 95.44 176 LYS B C 1
ATOM 3542 O O . LYS B 1 176 ? -5.262 18.219 20.047 1 95.44 176 LYS B O 1
ATOM 3547 N N . ASP B 1 177 ? -3.801 19.719 19.297 1 95.56 177 ASP B N 1
ATOM 3548 C CA . ASP B 1 177 ? -4.816 20.531 18.625 1 95.56 177 ASP B CA 1
ATOM 3549 C C . ASP B 1 177 ? -5.469 19.75 17.484 1 95.56 177 ASP B C 1
ATOM 3551 O O . ASP B 1 177 ? -4.797 19.391 16.531 1 95.56 177 ASP B O 1
ATOM 3555 N N . PRO B 1 178 ? -6.766 19.516 17.562 1 95.38 178 PRO B N 1
ATOM 3556 C CA . PRO B 1 178 ? -7.445 18.75 16.516 1 95.38 178 PRO B CA 1
ATOM 3557 C C . PRO B 1 178 ? -7.316 19.391 15.141 1 95.38 178 PRO B C 1
ATOM 3559 O O . PRO B 1 178 ? -7.297 18.672 14.125 1 95.38 178 PRO B O 1
ATOM 3562 N N . PHE B 1 179 ? -7.223 20.672 15.07 1 93.81 179 PHE B N 1
ATOM 3563 C CA . PHE B 1 179 ? -7.062 21.344 13.789 1 93.81 179 PHE B CA 1
ATOM 3564 C C . PHE B 1 179 ? -5.691 21.062 13.188 1 93.81 179 PHE B C 1
ATOM 3566 O O . PHE B 1 179 ? -5.551 20.938 11.969 1 93.81 179 PHE B O 1
ATOM 3573 N N . GLU B 1 180 ? -4.723 20.953 14 1 94.94 180 GLU B N 1
ATOM 3574 C CA . GLU B 1 180 ? -3.393 20.562 13.531 1 94.94 180 GLU B CA 1
ATOM 3575 C C . GLU B 1 180 ? -3.375 19.125 13.047 1 94.94 180 GLU B C 1
ATOM 3577 O O . GLU B 1 180 ? -2.721 18.797 12.055 1 94.94 180 GLU B O 1
ATOM 3582 N N . ILE B 1 181 ? -4.074 18.25 13.773 1 96.75 181 ILE B N 1
ATOM 3583 C CA . ILE B 1 181 ? -4.191 16.859 13.359 1 96.75 181 ILE B CA 1
ATOM 3584 C C . ILE B 1 181 ? -4.855 16.781 11.984 1 96.75 181 ILE B C 1
ATOM 3586 O O . ILE B 1 181 ? -4.391 16.062 11.109 1 96.75 181 ILE B O 1
ATOM 3590 N N . LEU B 1 182 ? -5.918 17.578 11.82 1 95.44 182 LEU B N 1
ATOM 3591 C CA . LEU B 1 182 ? -6.625 17.625 10.547 1 95.44 182 LEU B CA 1
ATOM 3592 C C . LEU B 1 182 ? -5.691 18.078 9.422 1 95.44 182 LEU B C 1
ATOM 3594 O O . LEU B 1 182 ? -5.539 17.375 8.422 1 95.44 182 LEU B O 1
ATOM 3598 N N . ARG B 1 183 ? -4.957 19.141 9.594 1 93.31 183 ARG B N 1
ATOM 3599 C CA . ARG B 1 183 ? -4.176 19.797 8.547 1 93.31 183 ARG B CA 1
ATOM 3600 C C . ARG B 1 183 ? -2.898 19.016 8.25 1 93.31 183 ARG B C 1
ATOM 3602 O O . ARG B 1 183 ? -2.492 18.891 7.094 1 93.31 183 ARG B O 1
ATOM 3609 N N . HIS B 1 184 ? -2.332 18.453 9.32 1 94.25 184 HIS B N 1
ATOM 3610 C CA . HIS B 1 184 ? -0.961 17.984 9.156 1 94.25 184 HIS B CA 1
ATOM 3611 C C . HIS B 1 184 ? -0.895 16.453 9.195 1 94.25 184 HIS B C 1
ATOM 3613 O O . HIS B 1 184 ? 0.144 15.867 8.891 1 94.25 184 HIS B O 1
ATOM 3619 N N . ILE B 1 185 ? -1.938 15.82 9.547 1 96.06 185 ILE B N 1
ATOM 3620 C CA . ILE B 1 185 ? -1.93 14.359 9.594 1 96.06 185 ILE B CA 1
ATOM 3621 C C . ILE B 1 185 ? -3.039 13.805 8.695 1 96.06 185 ILE B C 1
ATOM 3623 O O . ILE B 1 185 ? -2.77 13.07 7.746 1 96.06 185 ILE B O 1
ATOM 3627 N N . SER B 1 186 ? -4.258 14.25 8.914 1 96.56 186 SER B N 1
ATOM 3628 C CA . SER B 1 186 ? -5.398 13.68 8.211 1 96.56 186 SER B CA 1
ATOM 3629 C C . SER B 1 186 ? -5.336 13.977 6.715 1 96.56 186 SER B C 1
ATOM 3631 O O . SER B 1 186 ? -5.48 13.07 5.891 1 96.56 186 SER B O 1
ATOM 3633 N N . VAL B 1 187 ? -5.086 15.234 6.355 1 95.75 187 VAL B N 1
ATOM 3634 C CA . VAL B 1 187 ? -5.105 15.656 4.957 1 95.75 187 VAL B CA 1
ATOM 3635 C C . VAL B 1 187 ? -3.945 15.008 4.207 1 95.75 187 VAL B C 1
ATOM 3637 O O . VAL B 1 187 ? -4.148 14.336 3.195 1 95.75 187 VAL B O 1
ATOM 3640 N N . PRO B 1 188 ? -2.777 15.07 4.738 1 94.38 188 PRO B N 1
ATOM 3641 C CA . PRO B 1 188 ? -1.687 14.453 3.973 1 94.38 188 PRO B CA 1
ATOM 3642 C C . PRO B 1 188 ? -1.768 12.93 3.947 1 94.38 188 PRO B C 1
ATOM 3644 O O . PRO B 1 188 ? -1.372 12.305 2.961 1 94.38 188 PRO B O 1
ATOM 3647 N N . LEU B 1 189 ? -2.264 12.305 4.984 1 94.44 189 LEU B N 1
ATOM 3648 C CA . LEU B 1 189 ? -2.369 10.852 5.008 1 94.44 189 LEU B CA 1
ATOM 3649 C C . LEU B 1 189 ? -3.383 10.359 3.982 1 94.44 189 LEU B C 1
ATOM 3651 O O . LEU B 1 189 ? -3.252 9.258 3.453 1 94.44 189 LEU B O 1
ATOM 3655 N N . TYR B 1 190 ? -4.355 11.203 3.697 1 95.56 190 TYR B N 1
ATOM 3656 C CA . TYR B 1 190 ? -5.328 10.852 2.668 1 95.56 190 TYR B CA 1
ATOM 3657 C C . TYR B 1 190 ? -4.645 10.625 1.324 1 95.56 190 TYR B C 1
ATOM 3659 O O . TYR B 1 190 ? -4.949 9.656 0.625 1 95.56 190 TYR B O 1
ATOM 3667 N N . ALA B 1 191 ? -3.719 11.477 0.979 1 92.81 191 ALA B N 1
ATOM 3668 C CA . ALA B 1 191 ? -2.996 11.375 -0.286 1 92.81 191 ALA B CA 1
ATOM 3669 C C . ALA B 1 191 ? -1.961 10.25 -0.237 1 92.81 191 ALA B C 1
ATOM 3671 O O . ALA B 1 191 ? -1.874 9.438 -1.159 1 92.81 191 ALA B O 1
ATOM 3672 N N . SER B 1 192 ? -1.249 10.211 0.87 1 92.12 192 SER B N 1
ATOM 3673 C CA . SER B 1 192 ? -0.161 9.242 0.97 1 92.12 192 SER B CA 1
ATOM 3674 C C . SER B 1 192 ? -0.694 7.812 1.022 1 92.12 192 SER B C 1
ATOM 3676 O O . SER B 1 192 ? 0.036 6.859 0.736 1 92.12 192 SER B O 1
ATOM 3678 N N . SER B 1 193 ? -1.975 7.684 1.368 1 93.31 193 SER B N 1
ATOM 3679 C CA . SER B 1 193 ? -2.623 6.375 1.368 1 93.31 193 SER B CA 1
ATOM 3680 C C . SER B 1 193 ? -3.176 6.035 -0.01 1 93.31 193 SER B C 1
ATOM 3682 O O . SER B 1 193 ? -3.713 4.941 -0.216 1 93.31 193 SER B O 1
ATOM 3684 N N . GLY B 1 194 ? -3.088 6.977 -0.9 1 95.44 194 GLY B N 1
ATOM 3685 C CA . GLY B 1 194 ? -3.498 6.73 -2.273 1 95.44 194 GLY B CA 1
ATOM 3686 C C . GLY B 1 194 ? -4.938 7.121 -2.545 1 95.44 194 GLY B C 1
ATOM 3687 O O . GLY B 1 194 ? -5.457 6.875 -3.637 1 95.44 194 GLY B O 1
ATOM 3688 N N . TYR B 1 195 ? -5.621 7.801 -1.621 1 96.38 195 TYR B N 1
ATOM 3689 C CA . TYR B 1 195 ? -7.059 8.016 -1.748 1 96.38 195 TYR B CA 1
ATOM 3690 C C . TYR B 1 195 ? -7.355 9.18 -2.682 1 96.38 195 TYR B C 1
ATOM 3692 O O . TYR B 1 195 ? -8.438 9.25 -3.275 1 96.38 195 TYR B O 1
ATOM 3700 N N . GLY B 1 196 ? -6.488 10.078 -2.789 1 97.06 196 GLY B N 1
ATOM 3701 C CA . GLY B 1 196 ? -6.652 11.297 -3.564 1 97.06 196 GLY B CA 1
ATOM 3702 C C . GLY B 1 196 ? -5.816 12.453 -3.043 1 97.06 196 GLY B C 1
ATOM 3703 O O . GLY B 1 196 ? -5.227 12.367 -1.966 1 97.06 196 GLY B O 1
ATOM 3704 N N . ILE B 1 197 ? -5.707 13.445 -3.846 1 96.56 197 ILE B N 1
ATOM 3705 C CA . ILE B 1 197 ? -4.98 14.648 -3.469 1 96.56 197 ILE B CA 1
ATOM 3706 C C . ILE B 1 197 ? -5.922 15.625 -2.764 1 96.56 197 ILE B C 1
ATOM 3708 O O . ILE B 1 197 ? -6.703 16.328 -3.414 1 96.56 197 ILE B O 1
ATOM 3712 N N . ALA B 1 198 ? -5.855 15.672 -1.458 1 96.69 198 ALA B N 1
ATOM 3713 C CA . ALA B 1 198 ? -6.773 16.469 -0.652 1 96.69 198 ALA B CA 1
ATOM 3714 C C . ALA B 1 198 ? -6.141 17.812 -0.271 1 96.69 198 ALA B C 1
ATOM 3716 O O . ALA B 1 198 ? -4.934 17.891 -0.037 1 96.69 198 ALA B O 1
ATOM 3717 N N . SER B 1 199 ? -6.844 18.812 -0.272 1 95.12 199 SER B N 1
ATOM 3718 C CA . SER B 1 199 ? -6.473 20.125 0.23 1 95.12 199 SER B CA 1
ATOM 3719 C C . SER B 1 199 ? -7.602 20.75 1.049 1 95.12 199 SER B C 1
ATOM 3721 O O . SER B 1 199 ? -8.773 20.453 0.815 1 95.12 199 SER B O 1
ATOM 3723 N N . LEU B 1 200 ? -7.258 21.469 1.992 1 95.38 200 LEU B N 1
ATOM 3724 C CA . LEU B 1 200 ? -8.219 22.078 2.912 1 95.38 200 LEU B CA 1
ATOM 3725 C C . LEU B 1 200 ? -8.102 23.594 2.898 1 95.38 200 LEU B C 1
ATOM 3727 O O . LEU B 1 200 ? -6.996 24.141 3.01 1 95.38 200 LEU B O 1
ATOM 3731 N N . GLU B 1 201 ? -9.156 24.234 2.65 1 94 201 GLU B N 1
ATOM 3732 C CA . GLU B 1 201 ? -9.258 25.688 2.76 1 94 201 GLU B CA 1
ATOM 3733 C C . GLU B 1 201 ? -10.328 26.094 3.766 1 94 201 GLU B C 1
ATOM 3735 O O . GLU B 1 201 ? -11.359 25.422 3.887 1 94 201 GLU B O 1
ATOM 3740 N N . GLU B 1 202 ? -10 27.016 4.516 1 90.94 202 GLU B N 1
ATOM 3741 C CA . GLU B 1 202 ? -10.9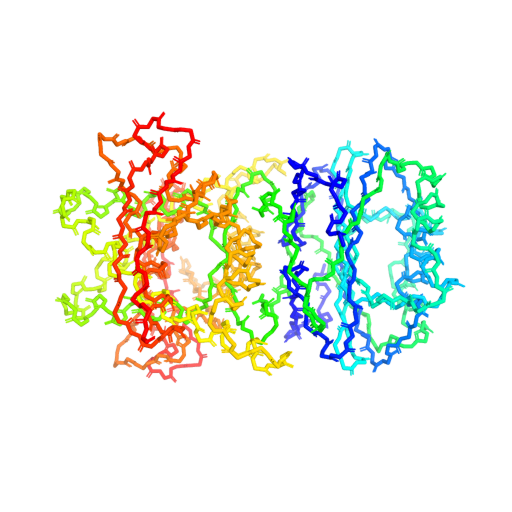69 27.516 5.488 1 90.94 202 GLU B CA 1
ATOM 3742 C C . GLU B 1 202 ? -11.438 28.922 5.121 1 90.94 202 GLU B C 1
ATOM 3744 O O . GLU B 1 202 ? -10.625 29.797 4.797 1 90.94 202 GLU B O 1
ATOM 3749 N N . ALA B 1 203 ? -12.742 29.094 5.09 1 88.12 203 ALA B N 1
ATOM 3750 C CA . ALA B 1 203 ? -13.367 30.391 4.898 1 88.12 203 ALA B CA 1
ATOM 3751 C C . ALA B 1 203 ? -14.586 30.547 5.801 1 88.12 203 ALA B C 1
ATOM 3753 O O . ALA B 1 203 ? -15.555 29.797 5.688 1 88.12 203 ALA B O 1
ATOM 3754 N N . GLY B 1 204 ? -14.617 31.609 6.699 1 83.69 204 GLY B N 1
ATOM 3755 C CA . GLY B 1 204 ? -15.773 31.938 7.523 1 83.69 204 GLY B CA 1
ATOM 3756 C C . GLY B 1 204 ? -16.203 30.797 8.422 1 83.69 204 GLY B C 1
ATOM 3757 O O . GLY B 1 204 ? -17.391 30.516 8.547 1 83.69 204 GLY B O 1
ATOM 3758 N N . GLY B 1 205 ? -15.305 29.984 8.906 1 81.06 205 GLY B N 1
ATOM 3759 C CA . GLY B 1 205 ? -15.625 28.906 9.828 1 81.06 205 GLY B CA 1
ATOM 3760 C C . GLY B 1 205 ? -16.016 27.609 9.125 1 81.06 205 GLY B C 1
ATOM 3761 O O . GLY B 1 205 ? -16.25 26.594 9.781 1 81.06 205 GLY B O 1
ATOM 3762 N N . VAL B 1 206 ? -16.094 27.75 7.844 1 90.75 206 VAL B N 1
ATOM 3763 C CA . VAL B 1 206 ? -16.422 26.562 7.066 1 90.75 206 VAL B CA 1
ATOM 3764 C C . VAL B 1 206 ? -15.164 26.062 6.34 1 90.75 206 VAL B C 1
ATOM 3766 O O . VAL B 1 206 ? -14.43 26.859 5.758 1 90.75 206 VAL B O 1
ATOM 3769 N N . PHE B 1 207 ? -15.008 24.781 6.461 1 95.38 207 PHE B N 1
ATOM 3770 C CA . PHE B 1 207 ? -13.867 24.188 5.766 1 95.38 207 PHE B CA 1
ATOM 3771 C C . PHE B 1 207 ? -14.297 23.594 4.426 1 95.38 207 PHE B C 1
ATOM 3773 O O . PHE B 1 207 ? -15.352 22.969 4.328 1 95.38 207 PHE B O 1
ATOM 3780 N N . SER B 1 208 ? -13.547 23.922 3.447 1 97.5 208 SER B N 1
ATOM 3781 C CA . SER B 1 208 ? -13.703 23.297 2.139 1 97.5 208 SER B CA 1
ATOM 3782 C C . SER B 1 208 ? -12.602 22.266 1.89 1 97.5 208 SER B C 1
ATOM 3784 O O . SER B 1 208 ? -11.438 22.625 1.73 1 97.5 208 SER B O 1
ATOM 3786 N N . LEU B 1 209 ? -13.023 21.016 1.904 1 97.94 209 LEU B N 1
ATOM 3787 C CA . LEU B 1 209 ? -12.117 19.922 1.565 1 97.94 209 LEU B CA 1
ATOM 3788 C C . LEU B 1 209 ? -12.219 19.578 0.085 1 97.94 209 LEU B C 1
ATOM 3790 O O . LEU B 1 209 ? -13.25 19.078 -0.37 1 97.94 209 LEU B O 1
ATOM 3794 N N . ARG B 1 210 ? -11.195 19.891 -0.638 1 97.81 210 ARG B N 1
ATOM 3795 C CA . ARG B 1 210 ? -11.148 19.578 -2.062 1 97.81 210 ARG B CA 1
ATOM 3796 C C . ARG B 1 210 ? -10.25 18.375 -2.33 1 97.81 210 ARG B C 1
ATOM 3798 O O . ARG B 1 210 ? -9.125 18.297 -1.825 1 97.81 210 ARG B O 1
ATOM 3805 N N . ILE B 1 211 ? -10.805 17.406 -3.088 1 98.06 211 ILE B N 1
ATOM 3806 C CA . ILE B 1 211 ? -10.055 16.188 -3.363 1 98.06 211 ILE B CA 1
ATOM 3807 C C . ILE B 1 211 ? -9.969 15.961 -4.871 1 98.06 211 ILE B C 1
ATOM 3809 O O . ILE B 1 211 ? -10.984 15.719 -5.531 1 98.06 211 ILE B O 1
ATOM 3813 N N . ARG B 1 212 ? -8.758 16.109 -5.402 1 96.5 212 ARG B N 1
ATOM 3814 C CA . ARG B 1 212 ? -8.484 15.695 -6.773 1 96.5 212 ARG B CA 1
ATOM 3815 C C . ARG B 1 212 ? -8.148 14.211 -6.848 1 96.5 212 ARG B C 1
ATOM 3817 O O . ARG B 1 212 ? -7.543 13.664 -5.922 1 96.5 212 ARG B O 1
ATOM 3824 N N . GLU B 1 213 ? -8.594 13.508 -7.91 1 96.06 213 GLU B N 1
ATOM 3825 C CA . GLU B 1 213 ? -8.32 12.094 -8.141 1 96.06 213 GLU B CA 1
ATOM 3826 C C . GLU B 1 213 ? -8.844 11.234 -7 1 96.06 213 GLU B C 1
ATOM 3828 O O . GLU B 1 213 ? -8.172 10.305 -6.547 1 96.06 213 GLU B O 1
ATOM 3833 N N . ASN B 1 214 ? -10 11.625 -6.551 1 97.5 214 ASN B N 1
ATOM 3834 C CA . ASN B 1 214 ? -10.617 10.859 -5.473 1 97.5 214 ASN B CA 1
ATOM 3835 C C . ASN B 1 214 ? -10.883 9.414 -5.898 1 97.5 214 ASN B C 1
ATOM 3837 O O . ASN B 1 214 ? -11.492 9.18 -6.941 1 97.5 214 ASN B O 1
ATOM 3841 N N . PHE B 1 215 ? -10.445 8.508 -5.086 1 95.5 215 PHE B N 1
ATOM 3842 C CA . PHE B 1 215 ? -10.477 7.098 -5.449 1 95.5 215 PHE B CA 1
ATOM 3843 C C . PHE B 1 215 ? -11.898 6.645 -5.734 1 95.5 215 PHE B C 1
ATOM 3845 O O . PHE B 1 215 ? -12.125 5.781 -6.586 1 95.5 215 PHE B O 1
ATOM 3852 N N . GLU B 1 216 ? -12.852 7.129 -5.012 1 94.81 216 GLU B N 1
ATOM 3853 C CA . GLU B 1 216 ? -14.242 6.691 -5.125 1 94.81 216 GLU B CA 1
ATOM 3854 C C . GLU B 1 216 ? -14.891 7.234 -6.395 1 94.81 216 GLU B C 1
ATOM 3856 O O . GLU B 1 216 ? -15.938 6.75 -6.82 1 94.81 216 GLU B O 1
ATOM 3861 N N . ALA B 1 217 ? -14.328 8.234 -7.027 1 94.56 217 ALA B N 1
ATOM 3862 C CA . ALA B 1 217 ? -14.938 8.867 -8.195 1 94.56 217 ALA B CA 1
ATOM 3863 C C . ALA B 1 217 ? -14.25 8.43 -9.484 1 94.56 217 ALA B C 1
ATOM 3865 O O . ALA B 1 217 ? -14.703 8.758 -10.578 1 94.56 217 ALA B O 1
ATOM 3866 N N . VAL B 1 218 ? -13.203 7.711 -9.43 1 87.94 218 VAL B N 1
ATOM 3867 C CA . VAL B 1 218 ? -12.414 7.309 -10.586 1 87.94 218 VAL B CA 1
ATOM 3868 C C . VAL B 1 218 ? -13.273 6.477 -11.531 1 87.94 218 VAL B C 1
ATOM 3870 O O . VAL B 1 218 ? -13.891 5.492 -11.117 1 87.94 218 VAL B O 1
ATOM 3873 N N . ASP B 1 219 ? -13.305 6.871 -12.812 1 86.94 219 ASP B N 1
ATOM 3874 C CA . ASP B 1 219 ? -13.977 6.168 -13.906 1 86.94 219 ASP B CA 1
ATOM 3875 C C . ASP B 1 219 ? -15.461 5.957 -13.594 1 86.94 219 ASP B C 1
ATOM 3877 O O . ASP B 1 219 ? -16.031 4.922 -13.93 1 86.94 219 ASP B O 1
ATOM 3881 N N . ARG B 1 220 ? -16.062 6.777 -12.75 1 90.19 220 ARG B N 1
ATOM 3882 C CA . ARG B 1 220 ? -17.484 6.691 -12.414 1 90.19 220 ARG B CA 1
ATOM 3883 C C . ARG B 1 220 ? -18.25 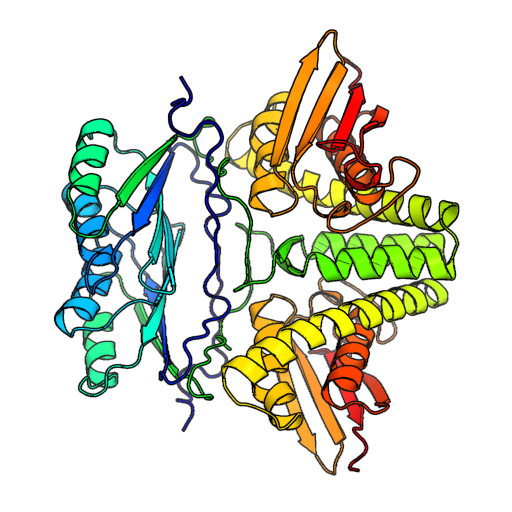7.871 -13 1 90.19 220 ARG B C 1
ATOM 3885 O O . ARG B 1 220 ? -17.688 8.945 -13.219 1 90.19 220 ARG B O 1
ATOM 3892 N N . LYS B 1 221 ? -19.5 7.566 -13.344 1 91.12 221 LYS B N 1
ATOM 3893 C CA . LYS B 1 221 ? -20.438 8.594 -13.766 1 91.12 221 LYS B CA 1
ATOM 3894 C C . LYS B 1 221 ? -21.703 8.586 -12.898 1 91.12 221 LYS B C 1
ATOM 3896 O O . LYS B 1 221 ? -22.203 7.523 -12.547 1 91.12 221 LYS B O 1
ATOM 3901 N N . SER B 1 222 ? -22.016 9.742 -12.461 1 92.62 222 SER B N 1
ATOM 3902 C CA . SER B 1 222 ? -23.203 9.883 -11.625 1 92.62 222 SER B CA 1
ATOM 3903 C C . SER B 1 222 ? -23.922 11.195 -11.906 1 92.62 222 SER B C 1
ATOM 3905 O O . SER B 1 222 ? -23.297 12.164 -12.367 1 92.62 222 SER B O 1
ATOM 3907 N N . LYS B 1 223 ? -25.172 11.234 -11.703 1 92.12 223 LYS B N 1
ATOM 3908 C CA . LYS B 1 223 ? -25.953 12.438 -11.906 1 92.12 223 LYS B CA 1
ATOM 3909 C C . LYS B 1 223 ? -25.828 13.391 -10.719 1 92.12 223 LYS B C 1
ATOM 3911 O O . LYS B 1 223 ? -26.031 14.594 -10.859 1 92.12 223 LYS B O 1
ATOM 3916 N N . GLU B 1 224 ? -25.531 12.852 -9.586 1 94.12 224 GLU B N 1
ATOM 3917 C CA . GLU B 1 224 ? -25.375 13.602 -8.352 1 94.12 224 GLU B CA 1
ATOM 3918 C C . GLU B 1 224 ? -24.078 13.242 -7.645 1 94.12 224 GLU B C 1
ATOM 3920 O O . GLU B 1 224 ? -23.453 12.227 -7.961 1 94.12 224 GLU B O 1
ATOM 3925 N N . PRO B 1 225 ? -23.672 14.148 -6.719 1 95.31 225 PRO B N 1
ATOM 3926 C CA . PRO B 1 225 ? -22.516 13.742 -5.918 1 95.31 225 PRO B CA 1
ATOM 3927 C C . PRO B 1 225 ? -22.688 12.367 -5.281 1 95.31 225 PRO B C 1
ATOM 3929 O O . PRO B 1 225 ? -23.75 12.07 -4.715 1 95.31 225 PRO B O 1
ATOM 3932 N N . SER B 1 226 ? -21.641 11.516 -5.465 1 94.38 226 SER B N 1
ATOM 3933 C CA . SER B 1 226 ? -21.875 10.117 -5.113 1 94.38 226 SER B CA 1
ATOM 3934 C C . SER B 1 226 ? -20.672 9.539 -4.363 1 94.38 226 SER B C 1
ATOM 3936 O O . SER B 1 226 ? -20.484 8.32 -4.34 1 94.38 226 SER B O 1
ATOM 3938 N N . CYS B 1 227 ? -19.781 10.391 -3.779 1 97 227 CYS B N 1
ATOM 3939 C CA . CYS B 1 227 ? -18.688 9.883 -2.969 1 97 227 CYS B CA 1
ATOM 3940 C C . CYS B 1 227 ? -19.109 9.703 -1.519 1 97 227 CYS B C 1
ATOM 3942 O O . CYS B 1 227 ? -18.578 10.359 -0.622 1 97 227 CYS B O 1
ATOM 3944 N N . TYR B 1 228 ? -19.969 8.719 -1.349 1 95.75 228 TYR B N 1
ATOM 3945 C CA . TYR B 1 228 ? -20.578 8.461 -0.053 1 95.75 228 TYR B CA 1
ATOM 3946 C C . TYR B 1 228 ? -19.562 7.914 0.939 1 95.75 228 TYR B C 1
ATOM 3948 O O . TYR B 1 228 ? -19.547 8.312 2.105 1 95.75 228 TYR B O 1
ATOM 3956 N N . MET B 1 229 ? -18.812 7.016 0.505 1 93.06 229 MET B N 1
ATOM 3957 C CA . MET B 1 229 ? -17.797 6.418 1.374 1 93.06 229 MET B CA 1
ATOM 3958 C C . MET B 1 229 ? -16.812 7.469 1.858 1 93.06 229 MET B C 1
ATOM 3960 O O . MET B 1 229 ? -16.484 7.531 3.047 1 93.06 229 MET B O 1
ATOM 3964 N N . THR B 1 230 ? -16.344 8.312 0.902 1 97.44 230 THR B N 1
ATOM 3965 C CA . THR B 1 230 ? -15.422 9.391 1.247 1 97.44 230 THR B CA 1
ATOM 3966 C C . THR B 1 230 ? -16.047 10.32 2.279 1 97.44 230 THR B C 1
ATOM 3968 O O . THR B 1 230 ? -15.406 10.68 3.271 1 97.44 230 THR B O 1
ATOM 3971 N N . LYS B 1 231 ? -17.281 10.68 2.023 1 98.25 231 LYS B N 1
ATOM 3972 C CA . LYS B 1 231 ? -18 11.539 2.953 1 98.25 231 LYS B CA 1
ATOM 3973 C C . LYS B 1 231 ? -18.062 10.922 4.348 1 98.25 23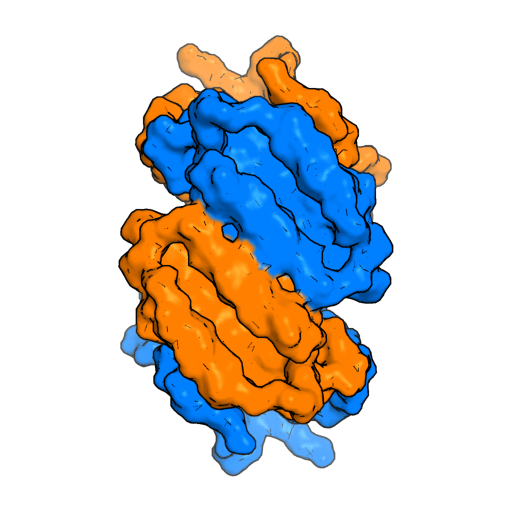1 LYS B C 1
ATOM 3975 O O . LYS B 1 231 ? -17.781 11.586 5.344 1 98.25 231 LYS B O 1
ATOM 3980 N N . GLY B 1 232 ? -18.375 9.68 4.371 1 96.44 232 GLY B N 1
ATOM 3981 C CA . GLY B 1 232 ? -18.406 8.961 5.633 1 96.44 232 GLY B CA 1
ATOM 3982 C C . GLY B 1 232 ? -17.047 8.883 6.316 1 96.44 232 GLY B C 1
ATOM 3983 O O . GLY B 1 232 ? -16.953 9.109 7.523 1 96.44 232 GLY B O 1
ATOM 3984 N N . MET B 1 233 ? -16.031 8.562 5.609 1 95.31 233 MET B N 1
ATOM 3985 C CA . MET B 1 233 ? -14.672 8.461 6.133 1 95.31 233 MET B CA 1
ATOM 3986 C C . MET B 1 233 ? -14.266 9.742 6.859 1 95.31 233 MET B C 1
ATOM 3988 O O . MET B 1 233 ? -13.766 9.688 7.984 1 95.31 233 MET B O 1
ATOM 3992 N N . TRP B 1 234 ? -14.492 10.836 6.176 1 98 234 TRP B N 1
ATOM 3993 C CA . TRP B 1 234 ? -14.086 12.109 6.758 1 98 234 TRP B CA 1
ATOM 3994 C C . TRP B 1 234 ? -14.961 12.477 7.945 1 98 234 TRP B C 1
ATOM 3996 O O . TRP B 1 234 ? -14.469 12.945 8.969 1 98 234 TRP B O 1
ATOM 4006 N N . LYS B 1 235 ? -16.266 12.297 7.844 1 97.75 235 LYS B N 1
ATOM 4007 C CA . LYS B 1 235 ? -17.156 12.602 8.961 1 97.75 235 LYS B CA 1
ATOM 4008 C C . LYS B 1 235 ? -16.797 11.781 10.195 1 97.75 235 LYS B C 1
ATOM 4010 O O . LYS B 1 235 ? -16.625 12.336 11.289 1 97.75 235 LYS B O 1
ATOM 4015 N N . GLY B 1 236 ? -16.688 10.445 10.016 1 95.38 236 GLY B N 1
ATOM 4016 C CA . GLY B 1 236 ? -16.328 9.586 11.125 1 95.38 236 GLY B CA 1
ATOM 4017 C C . GLY B 1 236 ? -14.992 9.945 11.75 1 95.38 236 GLY B C 1
ATOM 4018 O O . GLY B 1 236 ? -14.867 9.984 12.977 1 95.38 236 GLY B O 1
ATOM 4019 N N . SER B 1 237 ? -14.023 10.219 10.914 1 96.25 237 SER B N 1
ATOM 4020 C CA . SER B 1 237 ? -12.695 10.57 11.391 1 96.25 237 SER B CA 1
ATOM 4021 C C . SER B 1 237 ? -12.711 11.875 12.172 1 96.25 237 SER B C 1
ATOM 4023 O O . SER B 1 237 ? -12.195 11.945 13.289 1 96.25 237 SER B O 1
ATOM 4025 N N . LEU B 1 238 ? -13.352 12.883 11.617 1 96.94 238 LEU B N 1
ATOM 4026 C CA . LEU B 1 238 ? -13.32 14.219 12.211 1 96.94 238 LEU B CA 1
ATOM 4027 C C . LEU B 1 238 ? -14.133 14.258 13.5 1 96.94 238 LEU B C 1
ATOM 4029 O O . LEU B 1 238 ? -13.75 14.93 14.461 1 96.94 238 LEU B O 1
ATOM 4033 N N . GLU B 1 239 ? -15.227 13.57 13.539 1 97 239 GLU B N 1
ATOM 4034 C CA . GLU B 1 239 ? -16 13.531 14.766 1 97 239 GLU B CA 1
ATOM 4035 C C . GLU B 1 239 ? -15.211 12.898 15.906 1 97 239 GLU B C 1
ATOM 4037 O O . GLU B 1 239 ? -15.328 13.32 17.062 1 97 239 GLU B O 1
ATOM 4042 N N . ARG B 1 240 ? -14.445 11.93 15.594 1 95.44 240 ARG B N 1
ATOM 4043 C CA . ARG B 1 240 ? -13.594 11.305 16.609 1 95.44 240 ARG B CA 1
ATOM 4044 C C . ARG B 1 240 ? -12.453 12.234 17.016 1 95.44 240 ARG B C 1
ATOM 4046 O O . ARG B 1 240 ? -12.125 12.336 18.188 1 95.44 240 ARG B O 1
ATOM 4053 N N . ILE B 1 241 ? -11.836 12.875 16.094 1 96.75 241 ILE B N 1
ATOM 4054 C CA . ILE B 1 241 ? -10.688 13.742 16.344 1 96.75 241 ILE B CA 1
ATOM 4055 C C . ILE B 1 241 ? -11.125 14.977 17.125 1 96.75 241 ILE B C 1
ATOM 4057 O O . ILE B 1 241 ? -10.445 15.398 18.062 1 96.75 241 ILE B O 1
ATOM 4061 N N . PHE B 1 242 ? -12.281 15.508 16.766 1 95.88 242 PHE B N 1
ATOM 4062 C CA . PHE B 1 242 ? -12.766 16.734 17.406 1 95.88 242 PHE B CA 1
ATOM 4063 C C . PHE B 1 242 ? -13.672 16.406 18.578 1 95.88 242 PHE B C 1
ATOM 4065 O O . PHE B 1 242 ? -13.961 17.281 19.406 1 95.88 242 PHE B O 1
ATOM 4072 N N . ASN B 1 243 ? -14.07 15.164 18.703 1 94.5 243 ASN B N 1
ATOM 4073 C CA . ASN B 1 243 ? -14.977 14.711 19.75 1 94.5 243 ASN B CA 1
ATOM 4074 C C . ASN B 1 243 ? -16.25 15.547 19.797 1 94.5 243 ASN B C 1
ATOM 4076 O O . ASN B 1 243 ? -16.641 16.047 20.844 1 94.5 243 ASN B O 1
ATOM 4080 N N . ARG B 1 244 ? -16.844 15.859 18.703 1 93.81 244 ARG B N 1
ATOM 4081 C CA . ARG B 1 244 ? -18.109 16.578 18.547 1 93.81 244 ARG B CA 1
ATOM 4082 C C . ARG B 1 244 ? -18.781 16.203 17.219 1 93.81 244 ARG B C 1
ATOM 4084 O O . ARG B 1 244 ? -18.141 15.609 16.344 1 93.81 244 ARG B O 1
ATOM 4091 N N . SER B 1 245 ? -20 16.531 17.141 1 93.19 245 SER B N 1
ATOM 4092 C CA . SER B 1 245 ? -20.734 16.281 15.906 1 93.19 245 SER B CA 1
ATOM 4093 C C . SER B 1 245 ? -20.312 17.266 14.812 1 93.19 245 SER B C 1
ATOM 4095 O O . SER B 1 245 ? -20.141 18.453 15.07 1 93.19 245 SER B O 1
ATOM 4097 N N . ILE B 1 246 ? -20.094 16.719 13.633 1 94.44 246 ILE B N 1
ATOM 4098 C CA . ILE B 1 246 ? -19.656 17.516 12.492 1 94.44 246 ILE B CA 1
ATOM 4099 C C . ILE B 1 246 ? -20.656 17.359 11.344 1 94.44 246 ILE B C 1
ATOM 4101 O O . ILE B 1 246 ? -21.25 16.297 11.164 1 94.44 246 ILE B O 1
ATOM 4105 N N . SER B 1 247 ? -20.844 18.5 10.703 1 95.56 247 SER B N 1
ATOM 4106 C CA . SER B 1 247 ? -21.625 18.453 9.477 1 95.56 247 SER B CA 1
ATOM 4107 C C . SER B 1 247 ? -20.734 18.422 8.25 1 95.56 247 SER B C 1
ATOM 4109 O O . SER B 1 247 ? -19.719 19.125 8.195 1 95.56 247 SER B O 1
ATOM 4111 N N . ILE B 1 248 ? -21.062 17.547 7.281 1 97.75 248 ILE B N 1
ATOM 4112 C CA . ILE B 1 248 ? -20.297 17.422 6.047 1 97.75 248 ILE B CA 1
ATOM 4113 C C . ILE B 1 248 ? -21.25 17.219 4.867 1 97.75 248 ILE B C 1
ATOM 4115 O O . ILE B 1 248 ? -22.203 16.438 4.957 1 97.75 248 ILE B O 1
ATOM 4119 N N . GLU B 1 249 ? -21.016 18 3.836 1 97.94 249 GLU B N 1
ATOM 4120 C CA . GLU B 1 249 ? -21.812 17.891 2.617 1 97.94 249 GLU B CA 1
ATOM 4121 C C . GLU B 1 249 ? -20.922 17.922 1.375 1 97.94 249 GLU B C 1
ATOM 4123 O O . GLU B 1 249 ? -20.047 18.781 1.261 1 97.94 249 GLU B O 1
ATOM 4128 N N . GLU B 1 250 ? -21.156 16.891 0.509 1 98.56 250 GLU B N 1
ATOM 4129 C CA . GLU B 1 250 ? -20.469 16.922 -0.773 1 98.56 250 GLU B CA 1
ATOM 4130 C C . GLU B 1 250 ? -21.141 17.891 -1.746 1 98.56 250 GLU B C 1
ATOM 4132 O O . GLU B 1 250 ? -22.312 17.719 -2.084 1 98.56 250 GLU B O 1
ATOM 4137 N N . VAL B 1 251 ? -20.375 18.875 -2.242 1 98.12 251 VAL B N 1
ATOM 4138 C CA . VAL B 1 251 ? -21 19.922 -3.043 1 98.12 251 VAL B CA 1
ATOM 4139 C C . VAL B 1 251 ? -20.5 19.844 -4.48 1 98.12 251 VAL B C 1
ATOM 4141 O O . VAL B 1 251 ? -21.125 20.391 -5.395 1 98.12 251 VAL B O 1
ATOM 4144 N N . LYS B 1 252 ? -19.422 19.312 -4.766 1 98.12 252 LYS B N 1
ATOM 4145 C CA . LYS B 1 252 ? -18.875 18.984 -6.082 1 98.12 252 LYS B CA 1
ATOM 4146 C C . LYS B 1 252 ? -18.406 17.531 -6.141 1 98.12 252 LYS B C 1
ATOM 4148 O O . LYS B 1 252 ? -17.984 16.969 -5.129 1 98.12 252 LYS B O 1
ATOM 4153 N N . CYS B 1 253 ? -18.469 16.953 -7.332 1 98.25 253 CYS B N 1
ATOM 4154 C CA . CYS B 1 253 ? -18.047 15.562 -7.496 1 98.25 253 CYS B CA 1
ATOM 4155 C C . CYS B 1 253 ? -17.5 15.32 -8.898 1 98.25 253 CYS B C 1
ATOM 4157 O O . CYS B 1 253 ? -18.156 15.648 -9.891 1 98.25 253 CYS B O 1
ATOM 4159 N N . LYS B 1 254 ? -16.422 14.758 -8.93 1 97.25 254 LYS B N 1
ATOM 4160 C CA . LYS B 1 254 ? -15.82 14.438 -10.219 1 97.25 254 LYS B CA 1
ATOM 4161 C C . LYS B 1 254 ? -16.703 13.492 -11.023 1 97.25 254 LYS B C 1
ATOM 4163 O O . LYS B 1 254 ? -16.812 13.641 -12.242 1 97.25 254 LYS B O 1
ATOM 4168 N N . ALA B 1 255 ? -17.328 12.508 -10.359 1 94.69 255 ALA B N 1
ATOM 4169 C CA . ALA B 1 255 ? -18.203 11.555 -11.039 1 94.69 255 ALA B CA 1
ATOM 4170 C C . ALA B 1 255 ? -19.391 12.258 -11.68 1 94.69 255 ALA B C 1
ATOM 4172 O O . ALA B 1 255 ? -20 11.734 -12.625 1 94.69 255 ALA B O 1
ATOM 4173 N N . LYS B 1 256 ? -19.766 13.352 -11.203 1 96.5 256 LYS B N 1
ATOM 4174 C CA . LYS B 1 256 ? -20.875 14.141 -11.742 1 96.5 256 LYS B CA 1
ATOM 4175 C C . LYS B 1 256 ? -20.406 15.023 -12.898 1 96.5 256 LYS B C 1
ATOM 4177 O O . LYS B 1 256 ? -21.219 15.578 -13.641 1 96.5 256 LYS B O 1
ATOM 4182 N N . GLY B 1 257 ? -19.031 15.203 -13.008 1 95.81 257 GLY B N 1
ATOM 4183 C CA . GLY B 1 257 ? -18.484 15.992 -14.102 1 95.81 257 GLY B CA 1
ATOM 4184 C C . GLY B 1 257 ? -17.656 17.172 -13.633 1 95.81 257 GLY B C 1
ATOM 4185 O O . GLY B 1 257 ? -17.062 17.875 -14.445 1 95.81 257 GLY B O 1
ATOM 4186 N N . ASP B 1 258 ? -17.609 17.422 -12.328 1 97.5 258 ASP B N 1
ATOM 4187 C CA . ASP B 1 258 ? -16.797 18.5 -11.797 1 97.5 258 ASP B CA 1
ATOM 4188 C C . ASP B 1 258 ? -15.305 18.172 -11.914 1 97.5 258 ASP B C 1
ATOM 4190 O O . ASP B 1 258 ? -14.938 17.031 -12.188 1 97.5 258 ASP B O 1
ATOM 4194 N N . GLU B 1 259 ? -14.422 19.172 -11.734 1 96 259 GLU B N 1
ATOM 4195 C CA . GLU B 1 259 ? -12.977 19 -11.836 1 96 259 GLU B CA 1
ATOM 4196 C C . GLU B 1 259 ? -12.43 18.219 -10.648 1 96 259 GLU B C 1
ATOM 4198 O O . GLU B 1 259 ? -11.445 17.484 -10.781 1 96 259 GLU B O 1
ATOM 4203 N N . TYR B 1 260 ? -13.008 18.391 -9.562 1 97.5 260 TYR B N 1
ATOM 4204 C CA . TYR B 1 260 ? -12.625 17.75 -8.305 1 97.5 260 TYR B CA 1
ATOM 4205 C C . TYR B 1 260 ? -13.836 17.547 -7.402 1 97.5 260 TYR B C 1
ATOM 4207 O O . TYR B 1 260 ? -14.906 18.109 -7.66 1 97.5 260 TYR B O 1
ATOM 4215 N N . CYS B 1 261 ? -13.742 16.688 -6.414 1 98.5 261 CYS B N 1
ATOM 4216 C CA . CYS B 1 261 ? -14.758 16.578 -5.371 1 98.5 261 CYS B CA 1
ATOM 4217 C C . CYS B 1 261 ? -14.555 17.625 -4.289 1 98.5 261 CYS B C 1
ATOM 4219 O O . CYS B 1 261 ? -13.414 17.953 -3.939 1 98.5 261 CYS B O 1
ATOM 4221 N N . GLU B 1 262 ? -15.625 18.078 -3.805 1 98.62 262 GLU B N 1
ATOM 4222 C CA . GLU B 1 262 ? -15.539 19.094 -2.764 1 98.62 262 GLU B CA 1
ATOM 4223 C C . GLU B 1 262 ? -16.547 18.828 -1.649 1 98.62 262 GLU B C 1
ATOM 4225 O O . GLU B 1 262 ? -17.734 18.609 -1.917 1 98.62 262 GLU B O 1
ATOM 4230 N N . PHE B 1 263 ? -16.078 18.844 -0.452 1 98.62 263 PHE B N 1
ATOM 4231 C CA . PHE B 1 263 ? -16.906 18.656 0.736 1 98.62 263 PHE B CA 1
ATOM 4232 C C . PHE B 1 263 ? -16.875 19.906 1.625 1 98.62 263 PHE B C 1
ATOM 4234 O O . PHE B 1 263 ? -15.789 20.406 1.938 1 98.62 263 PHE B O 1
ATOM 4241 N N . LYS B 1 264 ? -18.016 20.359 1.978 1 98.25 264 LYS B N 1
ATOM 4242 C CA . LYS B 1 264 ? -18.125 21.422 2.973 1 98.25 264 LYS B CA 1
ATOM 4243 C C . LYS B 1 264 ? -18.297 20.844 4.375 1 98.25 264 LYS B C 1
ATOM 4245 O O . LYS B 1 264 ? -19.188 20.031 4.613 1 98.25 264 LYS B O 1
ATOM 4250 N N . ILE B 1 265 ? -17.422 21.234 5.203 1 97.31 265 ILE B N 1
ATOM 4251 C CA . ILE B 1 265 ? -17.391 20.703 6.559 1 97.31 265 ILE B CA 1
ATOM 4252 C C . ILE B 1 265 ? -17.594 21.828 7.566 1 97.31 265 ILE B C 1
ATOM 4254 O O . ILE B 1 265 ? -16.891 22.844 7.52 1 97.31 265 ILE B O 1
ATOM 4258 N N . GLU B 1 266 ? -18.484 21.672 8.438 1 95 266 GLU B N 1
ATOM 4259 C CA . GLU B 1 266 ? -18.719 22.609 9.539 1 95 266 GLU B CA 1
ATOM 4260 C C . GLU B 1 266 ? -18.359 21.984 10.883 1 95 266 GLU B C 1
ATOM 4262 O O . GLU B 1 266 ? -18.953 20.984 11.289 1 95 266 GLU B O 1
ATOM 4267 N N . ILE B 1 267 ? -17.375 22.5 11.438 1 88.38 267 ILE B N 1
ATOM 4268 C CA . ILE B 1 267 ? -16.906 22.062 12.758 1 88.38 267 ILE B CA 1
ATOM 4269 C C . ILE B 1 267 ? -17.328 23.094 13.812 1 88.38 267 ILE B C 1
ATOM 4271 O O . ILE B 1 267 ? -16.828 24.219 13.82 1 88.38 267 ILE B O 1
ATOM 4275 N N . PRO B 1 268 ? -18.266 22.656 14.648 1 79.19 268 PRO B N 1
ATOM 4276 C CA . PRO B 1 268 ? -18.703 23.625 15.656 1 79.19 268 PRO B CA 1
ATOM 4277 C C . PRO B 1 268 ? -17.562 24.062 16.562 1 79.19 268 PRO B C 1
ATOM 4279 O O . PRO B 1 268 ? -16.672 23.281 16.875 1 79.19 268 PRO B O 1
ATOM 4282 N N . ARG B 1 269 ? -17.297 25.344 16.609 1 66.88 269 ARG B N 1
ATOM 4283 C CA . ARG B 1 269 ? -16.297 25.875 17.531 1 66.88 269 ARG B CA 1
ATOM 4284 C C . ARG B 1 269 ? -16.797 25.828 18.969 1 66.88 269 ARG B C 1
ATOM 4286 O O . ARG B 1 269 ? -17.969 26.094 19.219 1 66.88 269 ARG B O 1
ATOM 4293 N N . GLY B 1 270 ? -16.438 24.75 19.797 1 54 270 GLY B N 1
ATOM 4294 C CA . GLY B 1 270 ? -16.797 24.859 21.203 1 54 270 GLY B CA 1
ATOM 4295 C C . GLY B 1 270 ? -16.25 26.109 21.859 1 54 270 GLY B C 1
ATOM 4296 O O . GLY B 1 270 ? -15.344 26.75 21.328 1 54 270 GLY B O 1
#

InterPro domains:
  IPR002912 ACT domain [PF01842] (34-92)
  IPR002912 ACT domain [PS51671] (29-102)
  IPR004096 4-vinyl reductase, 4VR [PF02830] (209-266)
  IPR004096 4-vinyl reductase, 4VR [SM00989] (206-267)
  IPR024096 NO signalling/Golgi transport ligand-binding domain superfamily [SSF111126] (95-266)
  IPR045865 ACT-like domain [SSF55021] (35-99)

Organism: Korarchaeum cryptofilum (strain OPF8) (NCBI:txid374847)

Secondary structure (DSSP, 8-state):
---GGGTT--EEE--TT-EE-TT--EEEEEEEESS--TTHHHHHHHHHHTTTPPEEEEEEEEETTEEEEEEEEEPPTT--HHHHHHHHHTSTTEEEEEEEE-SBTTEE--TTEEEEEETTEEEEEEEHHHHHHHHHHHHHHH-HHHHHHHHHHHHHHHHHHHHHHHHHHHHHHT---HHHHIIIIIHHHHHHTTS-EEEEEEETTEEEEEEET-TTTTT---SS---HHHHHHHHHHHHHHHTS--EEEEEE-GGGT-SSEEEEEE----/---GGGTT--EEE--TT-EE-TT--EEEEEEEESS--TTHHHHHHHHHHTTTPPEEEEEEEEETTEEEEEEEEEPPTT--HHHHHHHHHTSTTEEEEEEEE-SBTTEE--TTEEEEEETTEEEEEEEHHHHHHHHHHHHHHH-HHHHHHHHHHHHHHHHHHHHHHHHHHHHHHT---HHHHIIIIIHHHHHHTTS-EEEEEEETTEEEEEEET-TTTTT---SS---HHHHHHHHHHHHHHHTS--EEEEEE-GGGT-SSEEEEEE----

Nearest PDB structures (foldseek):
  2caj-assembly1_A-2  TM=8.063E-01  e=3.828E-04  Helicobacter pylori 26695
  2wve-assembly1_A  TM=7.277E-01  e=1.056E-04  Helicobacter pylori 26695
  2wvd-assembly2_A  TM=7.462E-01  e=2.857E-04  Helicobacter pylori 26695
  3lgh-assembly1_A  TM=7.999E-01  e=8.193E-04  Helicobacter pylori 26695
  2cad-assembly1_B-2  TM=7.649E-01  e=2.970E-03  Helicobacter pylori 26695

pLDDT: mean 92.0, std 8.83, range [27.3, 98.62]

Foldseek 3Di:
DPPCVCVPPDDDDDAVQKFFAAQFKKKKKKWKFPADDPCLVVVLVVLCVVVPWDWDHWDWDDDPRIIIIMTMTGDDPPDDVVVSQVVSCPRPRTPHMDMDIDPDHRIDGPPPDDFDDDVPHTDDDDDLVVLVVVLVVLCVVPNQVVSLVVLLQLLQVLLLVVLVVLVVVCVVVVHQDLVCSVQPPVQVVCVVVPQFNWDWDDDPQKIKIWGAPGSNQPPAADCDARNNSNQNNNQNNSCNSLVHHKDKDWDDGVNNPDRIIMMIIHDDDD/DPPCVCVPPDDDDDAVQKFFAAQFKKKKKKWKFPADDPCLVVVLVVLCVVVPWDWDHWDWDDDPRIIIIMTMTGDDPPDDVVVSQVVSCPPPRTPHMDMDIDPDHRIDGPPPDDDDDDVPHTDDDDDLVVLVVVLVVLCVVPNQVVSLVVLLQLLQVLLLVVLVVLVVVCVVVVHQDLVCSVQPPVQVVCVVVPQFNWDWDDDPQKIKIWGAPGSNQPPAADCDARNNSNQNNNQNNSCNSLVHHKDKDWDDGVNNPDRIIIMIIHDDDD